Protein AF-A0A9W9ZXL6-F1 (afdb_monomer_lite)

Radius of gyration: 28.58 Å; chains: 1; bounding box: 70×72×78 Å

Secondary structure (DSSP, 8-state):
--TT-----EE-TT----HHHHHHHTS-GGGS-S----HHHHHHHHHHHHHHHHHHHHHHHS-SS--S--------SEETTTTEEE-TT--TTTSTT-S--PPPPPPPHHHHHHHHHHHHHHHHHHHHHHTS-----PPPEE--HHHHHHHHHHHHTTSPB--HHHHHHHHHHHHHHHHHHHHHTTTTGGGT-HHHHHHH-S-----S-S--SHHHHHHHHHHHHHT---S-EEEEEEEETTHHHH--HHHHHHHHHHHHHHSS-EEES--HHHHHHHHHHHS-HHHHHHTT-TTSS-EES--SSSPP-TTTGGG-SSHHHHHTTEEPPSS---HHHHHHHHHHHHHHHHHHHHH--EEEETTEEEE--SS--TT-HHHHHHHHHHHHHHHHHHHHHHHHTT--EEEEEEETTEEEEEEEPPSSS---HHHHHHHHHHHHHTT-TT--EEEE-GGGSTTS-EEETTEEEEEEEEEEE-TTS-EEEEEEEEEEE---TTS-S-PPPTTSSS-GGGT-------

Foldseek 3Di:
DPPPDFQFAAEDPPDDDDPVRRVLSSPACVSPPDPQLDLVVLLVLLVVVLQVVLVVVVVVVPPDPDDDPDPDDDDDQADPVQLEGAQLQPALVVQPPQPDDDGDDDDDPVVVVVSVVVSVVSSVVSVVVSVDDDDDDDHHYDYDLVVVCVVCCVVPVPWDFDDPVRLVVLVLLLLLLLLLVCVQNVGNNVPVRSVSCSVRVPDDDDDDDAPPDPVSVVVLLVVLVVVFAQFAKFKKKKFWDVLQQLDPLLVLLVLLLVLVLPDSRHYPPGPLQSLLALCQQQDDCVVCVVLPNNQSHWAFPDPPDDDDHSSHLCNDPDPCSSCVRTHHHNDHDDRSSSSSSVSVSSSRSSSSVQQADWDADPNTITTSPGGHDPPRRVSLNSSVSSVVSLVVQLVVVCVVVVKAWSDWHHRSRMIMTMTGDPDDDDPDVVVVQVVSQVSSCVRDVSTHMDMDGQVVDPVSFDDDRQKTKDKDWDWDQDPVRDTRTTIRIDIDGHDDPPDDPDADPPPDSDDVVVRDPDDDDD

pLDDT: mean 70.62, std 19.07, range [20.44, 97.88]

Sequence (522 aa):
MPSTFSSSPQCYGGIELTNDEEKALCLPPKFAVYDRVDLTSCEAQIEKGLAKLRWSMIRRADSGPDEGEGEKERVWPFDLETKTFDLHYLRPTDIPFNNRVCLPDALEDDKEIDMQHLKGKLIRATKEYIGRETDKSSRFAVDTLDNYCVACQPHVENDPTVTEELHEKAQAEANAHSVLWVRILNAGEGVGGQARIKSNMLVWKEEESVCLNTEEMLADFKRLNDSHISEDIIVGSADVKALNPSLDITFTVEKVCEVFHTSGVQVVGINAEELGLYLALNRTETELTDVGLLQFCPRRKTRRGRPPTITGCALDENKTKRFKPWLPPAEEPDENTTRKMFTEAMKIVLLFIMKNHYYTFDNQVKLQSRGGPHRVGTYWVLAQLFMVWWDRQFMKRVAENGLKVWVYKRYVDDIDVIMNAPRAGLRFVESECKLVQSIGNSIHPSIELEVDYPSEHGDGKLPILDLKVWVEKRRRETGSGQEHDVNVVLHEFYSKDIASTSVVNARSALPWSCKRMIHRKC

Organism: NCBI:txid174260

Structure (mmCIF, N/CA/C/O backbone):
data_AF-A0A9W9ZXL6-F1
#
_entry.id   AF-A0A9W9ZXL6-F1
#
loop_
_atom_site.group_PDB
_atom_site.id
_atom_site.type_symbol
_atom_site.label_atom_id
_atom_site.label_alt_id
_atom_site.label_comp_id
_atom_site.label_asym_id
_atom_site.label_entity_id
_atom_site.label_seq_id
_atom_site.pdbx_PDB_ins_code
_atom_site.Cartn_x
_atom_site.Cartn_y
_atom_site.Cartn_z
_atom_site.occupancy
_atom_site.B_iso_or_equiv
_atom_site.auth_seq_id
_atom_site.auth_comp_id
_atom_site.auth_asym_id
_atom_site.auth_atom_id
_atom_site.pdbx_PDB_model_num
ATOM 1 N N . MET A 1 1 ? -27.034 34.141 11.510 1.00 42.25 1 MET A N 1
ATOM 2 C CA . MET A 1 1 ? -25.745 34.425 12.173 1.00 42.25 1 MET A CA 1
ATOM 3 C C . MET A 1 1 ? -25.921 34.378 13.682 1.00 42.25 1 MET A C 1
ATOM 5 O O . MET A 1 1 ? -26.793 35.089 14.173 1.00 42.25 1 MET A O 1
ATOM 9 N N . PRO A 1 2 ? -25.136 33.567 14.409 1.00 34.72 2 PRO A N 1
ATOM 10 C CA . PRO A 1 2 ? -24.997 33.681 15.861 1.00 34.72 2 PRO A CA 1
ATOM 11 C C . PRO A 1 2 ? -24.467 35.066 16.258 1.00 34.72 2 PRO A C 1
ATOM 13 O O . PRO A 1 2 ? -23.688 35.661 15.514 1.00 34.72 2 PRO A O 1
ATOM 16 N N . SER A 1 3 ? -24.821 35.555 17.448 1.00 36.66 3 SER A N 1
ATOM 17 C CA . SER A 1 3 ? -24.330 36.834 17.997 1.00 36.66 3 SER A CA 1
ATOM 18 C C . SER A 1 3 ? -22.821 36.857 18.292 1.00 36.66 3 SER A C 1
ATOM 20 O O . SER A 1 3 ? -22.268 37.913 18.576 1.00 36.66 3 SER A O 1
ATOM 22 N N . THR A 1 4 ? -22.156 35.704 18.209 1.00 43.97 4 THR A N 1
ATOM 23 C CA . THR A 1 4 ? -20.712 35.502 18.400 1.00 43.97 4 THR A CA 1
ATOM 24 C C . THR A 1 4 ? -19.921 35.421 17.086 1.00 43.97 4 THR A C 1
ATOM 26 O O . THR A 1 4 ? -18.714 35.174 17.110 1.00 43.97 4 THR A O 1
ATOM 29 N N . PHE A 1 5 ? -20.569 35.595 15.928 1.00 45.47 5 PHE A N 1
ATOM 30 C CA . PHE A 1 5 ? -19.899 35.546 14.629 1.00 45.47 5 PHE A CA 1
ATOM 31 C C . PHE A 1 5 ? -19.185 36.870 14.311 1.00 45.47 5 PHE A C 1
ATOM 33 O O . PHE A 1 5 ? -19.828 37.913 14.214 1.00 45.47 5 PHE A O 1
ATOM 40 N N . SER A 1 6 ? -17.873 36.805 14.072 1.00 54.31 6 SER A N 1
ATOM 41 C CA . SER A 1 6 ? -17.084 37.883 13.465 1.00 54.31 6 SER A CA 1
ATOM 42 C C . SER A 1 6 ? -16.498 37.410 12.135 1.00 54.31 6 SER A C 1
ATOM 44 O O . SER A 1 6 ? -16.059 36.263 12.029 1.00 54.31 6 SER A O 1
ATOM 46 N N . SER A 1 7 ? -16.496 38.295 11.137 1.00 56.31 7 SER A N 1
ATOM 47 C CA . SER A 1 7 ? -15.862 38.087 9.831 1.00 56.31 7 SER A CA 1
ATOM 48 C C . SER A 1 7 ? -14.408 38.563 9.773 1.00 56.31 7 SER A C 1
ATOM 50 O O . SER A 1 7 ? -13.767 38.355 8.750 1.00 56.31 7 SER A O 1
ATOM 52 N N . SER A 1 8 ? -13.885 39.204 10.824 1.00 59.16 8 SER A N 1
ATOM 53 C CA . SER A 1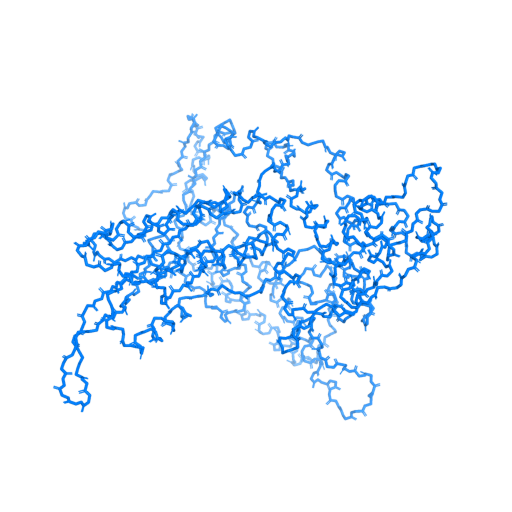 8 ? -12.506 39.706 10.835 1.00 59.16 8 SER A CA 1
ATOM 54 C C . SER A 1 8 ? -11.491 38.561 10.682 1.00 59.16 8 SER A C 1
ATOM 56 O O . SER A 1 8 ? -11.615 37.558 11.397 1.00 59.16 8 SER A O 1
ATOM 58 N N . PRO A 1 9 ? -10.484 38.685 9.795 1.00 57.59 9 PRO A N 1
ATOM 59 C CA . PRO A 1 9 ? -9.408 37.705 9.696 1.00 57.59 9 PRO A CA 1
ATOM 60 C C . PRO A 1 9 ? -8.594 37.649 10.989 1.00 57.59 9 PRO A C 1
ATOM 62 O O . PRO A 1 9 ? -8.457 38.642 11.704 1.00 57.59 9 PRO A O 1
ATOM 65 N N . GLN A 1 10 ? -8.018 36.483 11.280 1.00 54.41 10 GLN A N 1
ATOM 66 C CA . GLN A 1 10 ? -7.017 36.364 12.337 1.00 54.41 10 GLN A CA 1
ATOM 67 C C . GLN A 1 10 ? -5.632 36.591 11.723 1.00 54.41 10 GLN A C 1
ATOM 69 O O . GLN A 1 10 ? -5.147 35.754 10.960 1.00 54.41 10 GLN A O 1
ATOM 74 N N . CYS A 1 11 ? -5.033 37.741 12.038 1.00 47.84 11 CYS A N 1
ATOM 75 C CA . CYS A 1 11 ? -3.675 38.095 11.635 1.00 47.84 11 CYS A CA 1
ATOM 76 C C . CYS A 1 11 ? -2.674 37.535 12.645 1.00 47.84 11 CYS A C 1
ATOM 78 O O . CYS A 1 11 ? -2.726 37.870 13.832 1.00 47.84 11 CYS A O 1
ATOM 80 N N . TYR A 1 12 ? -1.750 36.712 12.165 1.00 48.72 12 TYR A N 1
ATOM 81 C CA . TYR A 1 12 ? -0.618 36.214 12.939 1.00 48.72 12 TYR A CA 1
ATOM 82 C C . TYR A 1 12 ? 0.676 36.919 12.486 1.00 48.72 12 TYR A C 1
ATOM 84 O O . TYR A 1 12 ? 0.670 37.721 11.550 1.00 48.72 12 TYR A O 1
ATOM 92 N N . GLY A 1 13 ? 1.776 36.739 13.223 1.00 47.62 13 GLY A N 1
ATOM 93 C CA . GLY A 1 13 ? 3.091 37.277 12.834 1.00 47.62 13 GLY A CA 1
ATOM 94 C C . GLY A 1 13 ? 3.276 38.793 12.840 1.00 47.62 13 GLY A C 1
ATOM 95 O O . GLY A 1 13 ? 4.296 39.264 12.352 1.00 47.62 13 GLY A O 1
ATOM 96 N N . GLY A 1 14 ? 2.328 39.564 13.379 1.00 53.62 14 GLY A N 1
ATOM 97 C CA . GLY A 1 14 ? 2.396 41.028 13.334 1.00 53.62 14 GLY A CA 1
ATOM 98 C C . GLY A 1 14 ? 2.103 41.615 11.950 1.00 53.62 14 GLY A C 1
ATOM 99 O O . GLY A 1 14 ? 2.525 42.733 11.672 1.00 53.62 14 GLY A O 1
ATOM 100 N N . ILE A 1 15 ? 1.392 40.880 11.085 1.00 52.28 15 ILE A N 1
ATOM 101 C CA . ILE A 1 15 ? 0.923 41.403 9.797 1.00 52.28 15 ILE A CA 1
ATOM 102 C C . ILE A 1 15 ? -0.076 42.538 10.026 1.00 52.28 15 ILE A C 1
ATOM 104 O O . ILE A 1 15 ? -1.171 42.323 10.552 1.00 52.28 15 ILE A O 1
ATOM 108 N N . GLU A 1 16 ? 0.277 43.725 9.544 1.00 67.50 16 GLU A N 1
ATOM 109 C CA . GLU A 1 16 ? -0.659 44.824 9.332 1.00 67.50 16 GLU A CA 1
ATOM 110 C C . GLU A 1 16 ? -1.288 44.671 7.942 1.00 67.50 16 GLU A C 1
ATOM 112 O O . GLU A 1 16 ? -0.612 44.805 6.923 1.00 67.50 16 GLU A O 1
ATOM 117 N N . LEU A 1 17 ? -2.586 44.358 7.895 1.00 60.91 17 LEU A N 1
ATOM 118 C CA . LEU A 1 17 ? -3.342 44.320 6.643 1.00 60.91 17 LEU A CA 1
ATOM 119 C C . LEU A 1 17 ? -3.620 45.746 6.162 1.00 60.91 17 LEU A C 1
ATOM 121 O O . LEU A 1 17 ? -3.988 46.619 6.951 1.00 60.91 17 LEU A O 1
ATOM 125 N N . THR A 1 18 ? -3.536 45.982 4.854 1.00 68.06 18 THR A N 1
ATOM 126 C CA . THR A 1 18 ? -4.077 47.217 4.282 1.00 68.06 18 THR A CA 1
ATOM 127 C C . THR A 1 18 ? -5.606 47.233 4.380 1.00 68.06 18 THR A C 1
ATOM 129 O O . THR A 1 18 ? -6.264 46.192 4.391 1.00 68.06 18 THR A O 1
ATOM 132 N N . ASN A 1 19 ? -6.199 48.432 4.370 1.00 65.69 19 ASN A N 1
ATOM 133 C CA . ASN A 1 19 ? -7.658 48.618 4.403 1.00 65.69 19 ASN A CA 1
ATOM 134 C C . ASN A 1 19 ? -8.418 47.832 3.318 1.00 65.69 19 ASN A C 1
ATOM 136 O O . ASN A 1 19 ? -9.607 47.574 3.486 1.00 65.69 19 ASN A O 1
ATOM 140 N N . ASP A 1 20 ? -7.791 47.509 2.186 1.00 61.62 20 ASP A N 1
ATOM 141 C CA . ASP A 1 20 ? -8.451 46.785 1.096 1.00 61.62 20 ASP A CA 1
ATOM 142 C C . ASP A 1 20 ? -8.253 45.265 1.208 1.00 61.62 20 ASP A C 1
ATOM 144 O O . ASP A 1 20 ? -9.176 44.514 0.891 1.00 61.62 20 ASP A O 1
ATOM 148 N N . GLU A 1 21 ? -7.131 44.803 1.770 1.00 55.47 21 GLU A N 1
ATOM 149 C CA . GLU A 1 21 ? -6.933 43.400 2.165 1.00 55.47 21 GLU A CA 1
ATOM 150 C C . GLU A 1 21 ? -7.840 43.016 3.337 1.00 55.47 21 GLU A C 1
ATOM 152 O O . GLU A 1 21 ? -8.511 41.987 3.273 1.00 55.47 21 GLU A O 1
ATOM 157 N N . GLU A 1 22 ? -7.944 43.859 4.372 1.00 62.44 22 GLU A N 1
ATOM 158 C CA . GLU A 1 22 ? -8.863 43.631 5.492 1.00 62.44 22 GLU A CA 1
ATOM 159 C C . GLU A 1 22 ? -10.310 43.536 4.992 1.00 62.44 22 GLU A C 1
ATOM 161 O O . GLU A 1 22 ? -11.014 42.588 5.338 1.00 62.44 22 GLU A O 1
ATOM 166 N N . LYS A 1 23 ? -10.749 44.445 4.106 1.00 61.47 23 LYS A N 1
ATOM 167 C CA . LYS A 1 23 ? -12.080 44.365 3.478 1.00 61.47 23 LYS A CA 1
ATOM 168 C C . LYS A 1 23 ? -12.264 43.085 2.668 1.00 61.47 23 LYS A C 1
ATOM 170 O O . LYS A 1 23 ? -13.338 42.496 2.752 1.00 61.47 23 LYS A O 1
ATOM 175 N N . ALA A 1 24 ? -11.259 42.669 1.893 1.00 54.16 24 ALA A N 1
ATOM 176 C CA . ALA A 1 24 ? -11.309 41.459 1.072 1.00 54.16 24 ALA A CA 1
ATOM 177 C C . ALA A 1 24 ? -11.394 40.180 1.924 1.00 54.16 24 ALA A C 1
ATOM 179 O O . ALA A 1 24 ? -12.155 39.270 1.598 1.00 54.16 24 ALA A O 1
ATOM 180 N N . LEU A 1 25 ? -10.664 40.130 3.038 1.00 51.94 25 LEU A N 1
ATOM 181 C CA . LEU A 1 25 ? -10.644 39.007 3.978 1.00 51.94 25 LEU A CA 1
ATOM 182 C C . LEU A 1 25 ? -11.866 38.991 4.911 1.00 51.94 25 LEU A C 1
ATOM 184 O O . LEU A 1 25 ? -12.316 37.919 5.308 1.00 51.94 25 LEU A O 1
ATOM 188 N N . CYS A 1 26 ? -12.449 40.161 5.196 1.00 59.50 26 CYS A N 1
ATOM 189 C CA . CYS A 1 26 ? -13.744 40.307 5.868 1.00 59.50 26 CYS A CA 1
ATOM 190 C C . CYS A 1 26 ? -14.948 39.978 4.970 1.00 59.50 26 CYS A C 1
ATOM 192 O O . CYS A 1 26 ? -16.087 40.002 5.453 1.00 59.50 26 CYS A O 1
ATOM 194 N N . LEU A 1 27 ? -14.749 39.703 3.674 1.00 53.03 27 LEU A N 1
ATOM 195 C CA . LEU A 1 27 ? -15.849 39.311 2.797 1.00 53.03 27 LEU A CA 1
ATOM 196 C C . LEU A 1 27 ? -16.492 38.000 3.291 1.00 53.03 27 LEU A C 1
ATOM 198 O O . LEU A 1 27 ? -15.797 37.106 3.778 1.00 53.03 27 LEU A O 1
ATOM 202 N N . PRO A 1 28 ? -17.821 37.826 3.138 1.00 46.41 28 PRO A N 1
ATOM 203 C CA . PRO A 1 28 ? -18.493 36.610 3.584 1.00 46.41 28 PRO A CA 1
ATOM 204 C C . PRO A 1 28 ? -17.867 35.339 2.971 1.00 46.41 28 PRO A C 1
ATOM 206 O O . PRO A 1 28 ? -17.484 35.379 1.801 1.00 46.41 28 PRO A O 1
ATOM 209 N N . PRO A 1 29 ? -17.856 34.178 3.662 1.00 44.25 29 PRO A N 1
ATOM 210 C CA . PRO A 1 29 ? -17.164 32.960 3.205 1.00 44.25 29 PRO A CA 1
ATOM 211 C C . PRO A 1 29 ? -17.537 32.416 1.810 1.00 44.25 29 PRO A C 1
ATOM 213 O O . PRO A 1 29 ? -16.853 31.538 1.298 1.00 44.25 29 PRO A O 1
ATOM 216 N N . LYS A 1 30 ? -18.569 32.956 1.145 1.00 42.44 30 LYS A N 1
ATOM 217 C CA . LYS A 1 30 ? -18.847 32.743 -0.290 1.00 42.44 30 LYS A CA 1
ATOM 218 C C . LYS A 1 30 ? -17.758 33.275 -1.239 1.00 42.44 30 LYS A C 1
ATOM 220 O O . LYS A 1 30 ? -17.793 32.951 -2.424 1.00 42.44 30 LYS A O 1
ATOM 225 N N . PHE A 1 31 ? -16.828 34.081 -0.726 1.00 43.56 31 PHE A N 1
ATOM 226 C CA . PHE A 1 31 ? -15.615 34.535 -1.412 1.00 43.56 31 PHE A CA 1
ATOM 227 C C . PHE A 1 31 ? -14.359 33.737 -0.998 1.00 43.56 31 PHE A C 1
ATOM 229 O O . PHE A 1 31 ? -13.289 33.957 -1.558 1.00 43.56 31 PHE A O 1
ATOM 236 N N . ALA A 1 32 ? -14.478 32.790 -0.057 1.00 42.97 32 ALA A N 1
ATOM 237 C CA . ALA A 1 32 ? -13.388 31.903 0.341 1.00 42.97 32 ALA A CA 1
ATOM 238 C C . ALA A 1 32 ? -13.261 30.694 -0.592 1.00 42.97 32 ALA A C 1
ATOM 240 O O . ALA A 1 32 ? -14.258 30.187 -1.111 1.00 42.97 32 ALA A O 1
ATOM 241 N N . VAL A 1 33 ? -12.029 30.201 -0.772 1.00 40.62 33 VAL A N 1
ATOM 242 C CA . VAL A 1 33 ? -11.699 29.126 -1.727 1.00 40.62 33 VAL A CA 1
ATOM 243 C C . VAL A 1 33 ? -12.032 27.732 -1.178 1.00 40.62 33 VAL A C 1
ATOM 245 O O . VAL A 1 33 ? -11.191 26.829 -1.130 1.00 40.62 33 VAL A O 1
ATOM 248 N N . TYR A 1 34 ? -13.297 27.538 -0.821 1.00 36.34 34 TYR A N 1
ATOM 249 C CA . TYR A 1 34 ? -13.946 26.264 -1.096 1.00 36.34 34 TYR A CA 1
ATOM 250 C C . TYR A 1 34 ? -13.967 26.059 -2.614 1.00 36.34 34 TYR A C 1
ATOM 252 O O . TYR A 1 34 ? -14.101 27.031 -3.365 1.00 36.34 34 TYR A O 1
ATOM 260 N N . ASP A 1 35 ? -13.941 24.811 -3.077 1.00 42.12 35 ASP A N 1
ATOM 261 C CA . ASP A 1 35 ? -14.429 24.535 -4.425 1.00 42.12 35 ASP A CA 1
ATOM 262 C C . ASP A 1 35 ? -15.939 24.774 -4.398 1.00 42.12 35 ASP A C 1
ATOM 264 O O . ASP A 1 35 ? -16.730 23.927 -3.971 1.00 42.12 35 ASP A O 1
ATOM 268 N N . ARG A 1 36 ? -16.335 25.993 -4.783 1.00 44.84 36 ARG A N 1
ATOM 269 C CA . ARG A 1 36 ? -17.733 26.357 -4.999 1.00 44.84 36 ARG A CA 1
ATOM 270 C C . ARG A 1 36 ? -18.341 25.292 -5.908 1.00 44.84 36 ARG A C 1
ATOM 272 O O . ARG A 1 36 ? -17.660 24.779 -6.794 1.00 44.84 36 ARG A O 1
ATOM 279 N N . VAL A 1 37 ? -19.627 24.987 -5.724 1.00 51.12 37 VAL A N 1
ATOM 280 C CA . VAL A 1 37 ? -20.380 24.222 -6.725 1.00 51.12 37 VAL A CA 1
ATOM 281 C C . VAL A 1 37 ? -20.385 25.058 -8.002 1.00 51.12 37 VAL A C 1
ATOM 283 O O . VAL A 1 37 ? -21.202 25.957 -8.178 1.00 51.12 37 VAL A O 1
ATOM 286 N N . ASP A 1 38 ? -19.377 24.825 -8.831 1.00 60.56 38 ASP A N 1
ATOM 287 C CA . ASP A 1 38 ? -19.151 25.518 -10.080 1.00 60.56 38 ASP A CA 1
ATOM 288 C C . ASP A 1 38 ? -20.122 24.946 -11.103 1.00 60.56 38 ASP A C 1
ATOM 290 O O . ASP A 1 38 ? -20.268 23.727 -11.256 1.00 60.56 38 ASP A O 1
ATOM 294 N N . LEU A 1 39 ? -20.807 25.858 -11.785 1.00 65.44 39 LEU A N 1
ATOM 295 C CA . LEU A 1 39 ? -21.764 25.499 -12.807 1.00 65.44 39 LEU A CA 1
ATOM 296 C C . LEU A 1 39 ? -21.070 24.730 -13.937 1.00 65.44 39 LEU A C 1
ATOM 298 O O . LEU A 1 39 ? -21.618 23.731 -14.384 1.00 65.44 39 LEU A O 1
ATOM 302 N N . THR A 1 40 ? -19.849 25.119 -14.311 1.00 63.78 40 THR A N 1
ATOM 303 C CA . THR A 1 40 ? -19.053 24.491 -15.378 1.00 63.78 40 THR A CA 1
ATOM 304 C C . THR A 1 40 ? -18.688 23.044 -15.036 1.00 63.78 40 THR A C 1
ATOM 306 O O . THR A 1 40 ? -18.886 22.133 -15.837 1.00 63.78 40 THR A O 1
ATOM 309 N N . SER A 1 41 ? -18.212 22.804 -13.813 1.00 56.66 41 SER A N 1
ATOM 310 C CA . SER A 1 41 ? -17.891 21.481 -13.276 1.00 56.66 41 SER A CA 1
ATOM 311 C C . SER A 1 41 ? -19.139 20.604 -13.158 1.00 56.66 41 SER A C 1
ATOM 313 O O . SER A 1 41 ? -19.123 19.446 -13.582 1.00 56.66 41 SER A O 1
ATOM 315 N N . CYS A 1 42 ? -20.257 21.152 -12.671 1.00 60.53 42 CYS A N 1
ATOM 316 C CA . CYS A 1 42 ? -21.532 20.435 -12.647 1.00 60.53 42 CYS A CA 1
ATOM 317 C C . CYS A 1 42 ? -22.033 20.103 -14.055 1.00 60.53 42 CYS A C 1
ATOM 319 O O . CYS A 1 42 ? -22.421 18.963 -14.292 1.00 60.53 42 CYS A O 1
ATOM 321 N N . GLU A 1 43 ? -21.983 21.045 -14.997 1.00 70.06 43 GLU A N 1
ATOM 322 C CA . GLU A 1 43 ? -22.337 20.829 -16.402 1.00 70.06 43 GLU A CA 1
ATOM 323 C C . GLU A 1 43 ? -21.457 19.736 -17.026 1.00 70.06 43 GLU A C 1
ATOM 325 O O . GLU A 1 43 ? -21.986 18.802 -17.625 1.00 70.06 43 GLU A O 1
ATOM 330 N N . ALA A 1 44 ? -20.144 19.744 -16.778 1.00 63.66 44 ALA A N 1
ATOM 331 C CA . ALA A 1 44 ? -19.232 18.694 -17.232 1.00 63.66 44 ALA A CA 1
ATOM 332 C C . ALA A 1 44 ? -19.534 17.307 -16.623 1.00 63.66 44 ALA A C 1
ATOM 334 O O . ALA A 1 44 ? -19.335 16.286 -17.284 1.00 63.66 44 ALA A O 1
ATOM 335 N N . GLN A 1 45 ? -20.013 17.229 -15.375 1.00 58.69 45 GLN A N 1
ATOM 336 C CA . GLN A 1 45 ? -20.443 15.959 -14.767 1.00 58.69 45 GLN A CA 1
ATOM 337 C C . GLN A 1 45 ? -21.830 15.515 -15.258 1.00 58.69 45 GLN A C 1
ATOM 339 O O . GLN A 1 45 ? -22.043 14.317 -15.455 1.00 58.69 45 GLN A O 1
ATOM 344 N N . ILE A 1 46 ? -22.743 16.455 -15.520 1.00 67.56 46 ILE A N 1
ATOM 345 C CA . ILE A 1 46 ? -24.038 16.186 -16.158 1.00 67.56 46 ILE A CA 1
ATOM 346 C C . ILE A 1 46 ? -23.802 15.621 -17.564 1.00 67.56 46 ILE A C 1
ATOM 348 O O . ILE A 1 46 ? -24.331 14.557 -17.866 1.00 67.56 46 ILE A O 1
ATOM 352 N N . GLU A 1 47 ? -22.934 16.229 -18.377 1.00 68.38 47 GLU A N 1
ATOM 353 C CA . GLU A 1 47 ? -22.561 15.714 -19.705 1.00 68.38 47 GLU A CA 1
ATOM 354 C C . GLU A 1 47 ? -21.939 14.312 -19.645 1.00 68.38 47 GLU A C 1
ATOM 356 O O . GLU A 1 47 ? -22.318 13.435 -20.420 1.00 68.38 47 GLU A O 1
ATOM 361 N N . LYS A 1 48 ? -21.055 14.031 -18.675 1.00 63.78 48 LYS A N 1
ATOM 362 C CA . LYS A 1 48 ? -20.554 12.660 -18.438 1.00 63.78 48 LYS A CA 1
ATOM 363 C C . LYS A 1 48 ? -21.685 11.684 -18.091 1.00 63.78 48 LYS A C 1
ATOM 365 O O . LYS A 1 48 ? -21.630 10.522 -18.495 1.00 63.78 48 LYS A O 1
ATOM 370 N N . GLY A 1 49 ? -22.692 12.131 -17.342 1.00 60.06 49 GLY A N 1
ATOM 371 C CA . GLY A 1 49 ? -23.896 11.359 -17.029 1.00 60.06 49 GLY A CA 1
ATOM 372 C C . GLY A 1 49 ? -24.755 11.080 -18.265 1.00 60.06 49 GLY A C 1
ATOM 373 O O . GLY A 1 49 ? -25.139 9.934 -18.490 1.00 60.06 49 GLY A O 1
ATOM 374 N N . LEU A 1 50 ? -24.991 12.092 -19.102 1.00 69.50 50 LEU A N 1
ATOM 375 C CA . LEU A 1 50 ? -25.760 11.974 -20.345 1.00 69.50 50 LEU A CA 1
ATOM 376 C C . LEU A 1 50 ? -25.036 11.111 -21.382 1.00 69.50 50 LEU A C 1
ATOM 378 O O . LEU A 1 50 ? -25.659 10.244 -21.981 1.00 69.50 50 LEU A O 1
ATOM 382 N N . ALA A 1 51 ? -23.716 11.242 -21.532 1.00 64.25 51 ALA A N 1
ATOM 383 C CA . ALA A 1 51 ? -22.926 10.353 -22.382 1.00 64.25 51 ALA A CA 1
ATOM 384 C C . ALA A 1 51 ? -23.030 8.885 -21.923 1.00 64.25 51 ALA A C 1
ATOM 386 O O . ALA A 1 51 ? -23.211 7.990 -22.746 1.00 64.25 51 ALA A O 1
ATOM 387 N N . LYS A 1 52 ? -22.989 8.618 -20.607 1.00 61.16 52 LYS A N 1
ATOM 388 C CA . LYS A 1 52 ? -23.239 7.271 -20.053 1.00 61.16 52 LYS A CA 1
ATOM 389 C C . LYS A 1 52 ? -24.674 6.790 -20.297 1.00 61.16 52 LYS A C 1
ATOM 391 O O . LYS A 1 52 ? -24.871 5.598 -20.528 1.00 61.16 52 LYS A O 1
ATOM 396 N N . LEU A 1 53 ? -25.658 7.691 -20.262 1.00 68.06 53 LEU A N 1
ATOM 397 C CA . LEU A 1 53 ? -27.059 7.385 -20.553 1.00 68.06 53 LEU A CA 1
ATOM 398 C C . LEU A 1 53 ? -27.267 7.052 -22.039 1.00 68.06 53 LEU A C 1
ATOM 400 O O . LEU A 1 53 ? -27.864 6.017 -22.321 1.00 68.06 53 LEU A O 1
ATOM 404 N N . ARG A 1 54 ? -26.678 7.824 -22.966 1.00 70.38 54 ARG A N 1
ATOM 405 C CA . ARG A 1 54 ? -26.619 7.512 -24.408 1.00 70.38 54 ARG A CA 1
ATOM 406 C C . ARG A 1 54 ? -26.034 6.125 -24.649 1.00 70.38 54 ARG A C 1
ATOM 408 O O . ARG A 1 54 ? -26.723 5.268 -25.191 1.00 70.38 54 ARG A O 1
ATOM 415 N N . TRP A 1 55 ? -24.841 5.846 -24.115 1.00 60.06 55 TRP A N 1
ATOM 416 C CA . TRP A 1 55 ? -24.239 4.505 -24.163 1.00 60.06 55 TRP A CA 1
ATOM 417 C C . TRP A 1 55 ? -25.143 3.410 -23.575 1.00 60.06 55 TRP A C 1
ATOM 419 O O . TRP A 1 55 ? -25.051 2.259 -23.984 1.00 60.06 55 TRP A O 1
ATOM 429 N N . SER A 1 56 ? -25.985 3.712 -22.583 1.00 65.62 56 SER A N 1
ATOM 430 C CA . SER A 1 56 ? -26.949 2.754 -22.022 1.00 65.62 56 SER A CA 1
ATOM 431 C C . SER A 1 56 ? -28.210 2.576 -22.872 1.00 65.62 56 SER A C 1
ATOM 433 O O . SER A 1 56 ? -28.863 1.546 -22.731 1.00 65.62 56 SER A O 1
ATOM 435 N N . MET A 1 57 ? -28.586 3.565 -23.683 1.00 67.75 57 MET A N 1
ATOM 436 C CA . MET A 1 57 ? -29.756 3.514 -24.562 1.00 67.75 57 MET A CA 1
ATOM 437 C C . MET A 1 57 ? -29.424 2.890 -25.920 1.00 67.75 57 MET A C 1
ATOM 439 O O . MET A 1 57 ? -30.225 2.093 -26.390 1.00 67.75 57 MET A O 1
ATOM 443 N N . ILE A 1 58 ? -28.240 3.160 -26.489 1.00 64.62 58 ILE A N 1
ATOM 444 C CA . ILE A 1 58 ? -27.733 2.488 -27.704 1.00 64.62 58 ILE A CA 1
ATOM 445 C C . ILE A 1 58 ? -27.710 0.967 -27.482 1.00 64.62 58 ILE A C 1
ATOM 447 O O . ILE A 1 58 ? -28.418 0.235 -28.163 1.00 64.62 58 ILE A O 1
ATOM 451 N N . ARG A 1 59 ? -27.081 0.507 -26.388 1.00 57.72 59 ARG A N 1
ATOM 452 C CA . ARG A 1 59 ? -27.079 -0.912 -25.965 1.00 57.72 59 ARG A CA 1
ATOM 453 C C . ARG A 1 59 ? -28.460 -1.540 -25.717 1.00 57.72 59 ARG A C 1
ATOM 455 O O . ARG A 1 59 ? -28.548 -2.748 -25.572 1.00 57.72 59 ARG A O 1
ATOM 462 N N . ARG A 1 60 ? -29.531 -0.744 -25.605 1.00 59.44 60 ARG A N 1
ATOM 463 C CA . ARG A 1 60 ? -30.922 -1.232 -25.495 1.00 59.44 60 ARG A CA 1
ATOM 464 C C . ARG A 1 60 ? -31.686 -1.169 -26.821 1.00 59.44 60 ARG A C 1
ATOM 466 O O . ARG A 1 60 ? -32.771 -1.738 -26.906 1.00 59.44 60 ARG A O 1
ATOM 473 N N . ALA A 1 61 ? -31.168 -0.441 -27.806 1.00 56.97 61 ALA A N 1
ATOM 474 C CA . ALA A 1 61 ? -31.726 -0.331 -29.148 1.00 56.97 61 ALA A CA 1
ATOM 475 C C . ALA A 1 61 ? -31.137 -1.402 -30.081 1.00 56.97 61 ALA A C 1
ATOM 477 O O . ALA A 1 61 ? -31.889 -2.014 -30.831 1.00 56.97 61 ALA A O 1
ATOM 478 N N . ASP A 1 62 ? -29.838 -1.695 -29.950 1.00 50.09 62 ASP A N 1
ATOM 479 C CA . ASP A 1 62 ? -29.137 -2.717 -30.745 1.00 50.09 62 ASP A CA 1
ATOM 480 C C . ASP A 1 62 ? -29.521 -4.164 -30.372 1.00 50.09 62 ASP A C 1
ATOM 482 O O . ASP A 1 62 ? -29.168 -5.108 -31.074 1.00 50.09 62 ASP A O 1
ATOM 486 N N . SER A 1 63 ? -30.292 -4.363 -29.297 1.00 41.81 63 SER A N 1
ATOM 487 C CA . SER A 1 63 ? -30.843 -5.660 -28.874 1.00 41.81 63 SER A CA 1
ATOM 488 C C . SER A 1 63 ? -32.019 -6.139 -29.753 1.00 41.81 63 SER A C 1
ATOM 490 O O . SER A 1 63 ? -33.125 -6.394 -29.270 1.00 41.81 63 SER A O 1
ATOM 492 N N . GLY A 1 64 ? -31.766 -6.261 -31.059 1.00 44.41 64 GLY A N 1
ATOM 493 C CA . GLY A 1 64 ? -32.562 -7.056 -31.998 1.00 44.41 64 GLY A CA 1
ATOM 494 C C . GLY A 1 64 ? -32.242 -8.561 -31.907 1.00 44.41 64 GLY A C 1
ATOM 495 O O . GLY A 1 64 ? -31.334 -8.957 -31.175 1.00 44.41 64 GLY A O 1
ATOM 496 N N . PRO A 1 65 ? -32.981 -9.429 -32.624 1.00 38.81 65 PRO A N 1
ATOM 497 C CA . PRO A 1 65 ? -32.774 -10.875 -32.575 1.00 38.81 65 PRO A CA 1
ATOM 498 C C . PRO A 1 65 ? -31.533 -11.316 -33.376 1.00 38.81 65 PRO A C 1
ATOM 500 O O . PRO A 1 65 ? -31.640 -11.676 -34.542 1.00 38.81 65 PRO A O 1
ATOM 503 N N . ASP A 1 66 ? -30.390 -11.297 -32.688 1.00 43.59 66 ASP A N 1
ATOM 504 C CA . ASP A 1 66 ? -29.204 -12.158 -32.851 1.00 43.59 66 ASP A CA 1
ATOM 505 C C . ASP A 1 66 ? -28.594 -12.349 -34.261 1.00 43.59 66 ASP A C 1
ATOM 507 O O . ASP A 1 66 ? -28.909 -13.313 -34.953 1.00 43.59 66 ASP A O 1
ATOM 511 N N . GLU A 1 67 ? -27.608 -11.507 -34.613 1.00 32.41 67 GLU A N 1
ATOM 512 C CA . GLU A 1 67 ? -26.441 -11.906 -35.431 1.00 32.41 67 GLU A CA 1
ATOM 513 C C . GLU A 1 67 ? -25.133 -11.230 -34.933 1.00 32.41 67 GLU A C 1
ATOM 515 O O . GLU A 1 67 ? -24.582 -10.320 -35.545 1.00 32.41 67 GLU A O 1
ATOM 520 N N . GLY A 1 68 ? -24.592 -11.714 -33.810 1.00 35.47 68 GLY A N 1
ATOM 521 C CA . GLY A 1 68 ? -23.198 -12.193 -33.812 1.00 35.47 68 GLY A CA 1
ATOM 522 C C . GLY A 1 68 ? -21.967 -11.269 -33.967 1.00 35.47 68 GLY A C 1
ATOM 523 O O . GLY A 1 68 ? -20.983 -11.742 -34.530 1.00 35.47 68 GLY A O 1
ATOM 524 N N . GLU A 1 69 ? -21.887 -10.079 -33.358 1.00 32.59 69 GLU A N 1
ATOM 525 C CA . GLU A 1 69 ? -20.592 -9.581 -32.823 1.00 32.59 69 GLU A CA 1
ATOM 526 C C . GLU A 1 69 ? -20.691 -9.435 -31.299 1.00 32.59 69 GLU A C 1
ATOM 528 O O . GLU A 1 69 ? -21.104 -8.414 -30.758 1.00 32.59 69 GLU A O 1
ATOM 533 N N . GLY A 1 70 ? -20.392 -10.534 -30.599 1.00 32.97 70 GLY A N 1
ATOM 534 C CA . GLY A 1 70 ? -20.861 -10.755 -29.233 1.00 32.97 70 GLY A CA 1
ATOM 535 C C . GLY A 1 70 ? -20.408 -9.721 -28.199 1.00 32.97 70 GLY A C 1
ATOM 536 O O . GLY A 1 70 ? -19.216 -9.618 -27.887 1.00 32.97 70 GLY A O 1
ATOM 537 N N . GLU A 1 71 ? -21.387 -9.087 -27.541 1.00 38.94 71 GLU A N 1
ATOM 538 C CA . GLU A 1 71 ? -21.234 -8.602 -26.169 1.00 38.94 71 GLU A CA 1
ATOM 539 C C . GLU A 1 71 ? -20.831 -9.788 -25.277 1.00 38.94 71 GLU A C 1
ATOM 541 O O . GLU A 1 71 ? -21.668 -10.510 -24.737 1.00 38.94 71 GLU A O 1
ATOM 546 N N . LYS A 1 72 ? -19.521 -9.998 -25.103 1.00 43.41 72 LYS A N 1
ATOM 547 C CA . LYS A 1 72 ? -19.031 -10.820 -23.998 1.00 43.41 72 LYS A CA 1
ATOM 548 C C . LYS A 1 72 ? -19.533 -10.189 -22.704 1.00 43.41 72 LYS A C 1
ATOM 550 O O . LYS A 1 72 ? -19.313 -8.998 -22.465 1.00 43.41 72 LYS A O 1
ATOM 555 N N . GLU A 1 73 ? -20.190 -11.010 -21.892 1.00 46.38 73 GLU A N 1
ATOM 556 C CA . GLU A 1 73 ? -20.667 -10.659 -20.560 1.00 46.38 73 GLU A CA 1
ATOM 557 C C . GLU A 1 73 ? -19.580 -9.901 -19.782 1.00 46.38 73 GLU A C 1
ATOM 559 O O . GLU A 1 73 ? -18.388 -10.199 -19.903 1.00 46.38 73 GLU A O 1
ATOM 564 N N . ARG A 1 74 ? -19.968 -8.855 -19.039 1.00 52.19 74 ARG A N 1
ATOM 565 C CA . ARG A 1 74 ? -19.008 -7.926 -18.426 1.00 52.19 74 ARG A CA 1
ATOM 566 C C . ARG A 1 74 ? -18.215 -8.619 -17.315 1.00 52.19 74 ARG A C 1
ATOM 568 O O . ARG A 1 74 ? -18.584 -8.524 -16.147 1.00 52.19 74 ARG A O 1
ATOM 575 N N . VAL A 1 75 ? -17.080 -9.207 -17.681 1.00 61.12 75 VAL A N 1
ATOM 576 C CA . VAL A 1 75 ? -16.082 -9.720 -16.740 1.00 61.12 75 VAL A CA 1
ATOM 577 C C . VAL A 1 75 ? -15.556 -8.551 -15.909 1.00 61.12 75 VAL A C 1
ATOM 579 O O . VAL A 1 75 ? -14.955 -7.611 -16.438 1.00 61.12 75 VAL A O 1
ATOM 582 N N . TRP A 1 76 ? -15.832 -8.575 -14.607 1.00 64.38 76 TRP A N 1
ATOM 583 C CA . TRP A 1 76 ? -15.186 -7.673 -13.662 1.00 64.38 76 TRP A CA 1
ATOM 584 C C . TRP A 1 76 ? -13.794 -8.208 -13.320 1.00 64.38 76 TRP A C 1
ATOM 586 O O . TRP A 1 76 ? -13.624 -9.423 -13.260 1.00 64.38 76 TRP A O 1
ATOM 596 N N . PRO A 1 77 ? -12.796 -7.343 -13.059 1.00 72.31 77 PRO A N 1
ATOM 597 C CA . PRO A 1 77 ? -11.435 -7.817 -12.833 1.00 72.31 77 PRO A CA 1
ATOM 598 C C . PRO A 1 77 ? -11.210 -8.520 -11.490 1.00 72.31 77 PRO A C 1
ATOM 600 O O . PRO A 1 77 ? -10.093 -8.955 -11.230 1.00 72.31 77 PRO A O 1
ATOM 603 N N . PHE A 1 78 ? -12.235 -8.597 -10.639 1.00 75.19 78 PHE A N 1
ATOM 604 C CA . PHE A 1 78 ? -12.238 -9.351 -9.394 1.00 75.19 78 PHE A CA 1
ATOM 605 C C . PHE A 1 78 ? -13.551 -10.125 -9.267 1.00 75.19 78 PHE A C 1
ATOM 607 O O . PHE A 1 78 ? -14.629 -9.571 -9.496 1.00 75.19 78 PHE A O 1
ATOM 614 N N . ASP A 1 79 ? -13.437 -11.391 -8.884 1.00 72.75 79 ASP A N 1
ATOM 615 C CA . ASP A 1 79 ? -14.543 -12.275 -8.528 1.00 72.75 79 ASP A CA 1
ATOM 616 C C . ASP A 1 79 ? -14.441 -12.611 -7.032 1.00 72.75 79 ASP A C 1
ATOM 618 O O . ASP A 1 79 ? -13.433 -13.144 -6.566 1.00 72.75 79 ASP A O 1
ATOM 622 N N . LEU A 1 80 ? -15.491 -12.280 -6.277 1.00 70.06 80 LEU A N 1
ATOM 623 C CA . LEU A 1 80 ? -15.582 -12.483 -4.830 1.00 70.06 80 LEU A CA 1
ATOM 624 C C . LEU A 1 80 ? -15.778 -13.953 -4.429 1.00 70.06 80 LEU A C 1
ATOM 626 O O . LEU A 1 80 ? -15.335 -14.343 -3.344 1.00 70.06 80 LEU A O 1
ATOM 630 N N . GLU A 1 81 ? -16.439 -14.760 -5.264 1.00 73.00 81 GLU A N 1
ATOM 631 C CA . GLU A 1 81 ? -16.742 -16.162 -4.956 1.00 73.00 81 GLU A CA 1
ATOM 632 C C . GLU A 1 81 ? -15.487 -17.023 -5.105 1.00 73.00 81 GLU A C 1
ATOM 634 O O . GLU A 1 81 ? -15.125 -17.777 -4.196 1.00 73.00 81 GLU A O 1
ATOM 639 N N . THR A 1 82 ? -14.774 -16.855 -6.221 1.00 79.69 82 THR A N 1
ATOM 640 C CA . THR A 1 82 ? -13.521 -17.572 -6.509 1.00 79.69 82 THR A CA 1
ATOM 641 C C . THR A 1 82 ? -12.280 -16.883 -5.930 1.00 79.69 82 THR A C 1
ATOM 643 O O . THR A 1 82 ? -11.225 -17.510 -5.817 1.00 79.69 82 THR A O 1
ATOM 646 N N . LYS A 1 83 ? -12.397 -15.609 -5.524 1.00 80.25 83 LYS A N 1
ATOM 647 C CA . LYS A 1 83 ? -11.307 -14.740 -5.034 1.00 80.25 83 LYS A CA 1
ATOM 648 C C . LYS A 1 83 ? -10.191 -14.538 -6.062 1.00 80.25 83 LYS A C 1
ATOM 650 O O . LYS A 1 83 ? -9.030 -14.344 -5.690 1.00 80.25 83 LYS A O 1
ATOM 655 N N . THR A 1 84 ? -10.526 -14.575 -7.351 1.00 79.88 84 THR A N 1
ATOM 656 C CA . THR A 1 84 ? -9.571 -14.365 -8.445 1.00 79.88 84 THR A CA 1
ATOM 657 C C . THR A 1 84 ? -9.577 -12.922 -8.931 1.00 79.88 84 THR A C 1
ATOM 659 O O . THR A 1 84 ? -10.634 -12.385 -9.259 1.00 79.88 84 THR A O 1
ATOM 662 N N . PHE A 1 85 ? -8.393 -12.327 -9.063 1.00 81.25 85 PHE A N 1
ATOM 663 C CA . PHE A 1 85 ? -8.166 -11.141 -9.882 1.00 81.25 85 PHE A CA 1
ATOM 664 C C . PHE A 1 85 ? -7.729 -11.550 -11.291 1.00 81.25 85 PHE A C 1
ATOM 666 O O . PHE A 1 85 ? -6.708 -12.222 -11.435 1.00 81.25 85 PHE A O 1
ATOM 673 N N . ASP A 1 86 ? -8.446 -11.099 -12.319 1.00 82.94 86 ASP A N 1
ATOM 674 C CA . ASP A 1 86 ? -8.038 -11.203 -13.724 1.00 82.94 86 ASP A CA 1
ATOM 675 C C . ASP A 1 86 ? -8.069 -9.818 -14.385 1.00 82.94 86 ASP A C 1
ATOM 677 O O . ASP A 1 86 ? -9.122 -9.223 -14.614 1.00 82.94 86 ASP A O 1
ATOM 681 N N . LEU A 1 87 ? -6.889 -9.292 -14.713 1.00 84.44 87 LEU A N 1
ATOM 682 C CA . LEU A 1 87 ? -6.749 -7.993 -15.370 1.00 84.44 87 LEU A CA 1
ATOM 683 C C . LEU A 1 87 ? -6.663 -8.110 -16.899 1.00 84.44 87 LEU A C 1
ATOM 685 O O . LEU A 1 87 ? -6.674 -7.078 -17.572 1.00 84.44 87 LEU A O 1
ATOM 689 N N . HIS A 1 88 ? -6.654 -9.319 -17.472 1.00 82.38 88 HIS A N 1
ATOM 690 C CA . HIS A 1 88 ? -6.579 -9.552 -18.918 1.00 82.38 88 HIS A CA 1
ATOM 691 C C . HIS A 1 88 ? -7.725 -8.875 -19.687 1.00 82.38 88 HIS A C 1
ATOM 693 O O . HIS A 1 88 ? -7.522 -8.360 -20.788 1.00 82.38 88 HIS A O 1
ATOM 699 N N . TYR A 1 89 ? -8.913 -8.800 -19.078 1.00 75.44 89 TYR A N 1
ATOM 700 C CA . TYR A 1 89 ? -10.099 -8.141 -19.637 1.00 75.44 89 TYR A CA 1
ATOM 701 C C . TYR A 1 89 ? -10.412 -6.766 -19.019 1.00 75.44 89 TYR A C 1
ATOM 703 O O . TYR A 1 89 ? -11.441 -6.173 -19.351 1.00 75.44 89 TYR A O 1
ATOM 711 N N . LEU A 1 90 ? -9.529 -6.213 -18.173 1.00 76.88 90 LEU A N 1
ATOM 712 C CA . LEU A 1 90 ? -9.665 -4.845 -17.657 1.00 76.88 90 LEU A CA 1
ATOM 713 C C . LEU A 1 90 ? -9.802 -3.873 -18.835 1.00 76.88 90 LEU A C 1
ATOM 715 O O . LEU A 1 90 ? -8.907 -3.793 -19.675 1.00 76.88 90 LEU A O 1
ATOM 719 N N . ARG A 1 91 ? -10.885 -3.089 -18.903 1.00 69.06 91 ARG A N 1
ATOM 720 C CA . ARG A 1 91 ? -11.036 -2.097 -19.978 1.00 69.06 91 ARG A CA 1
ATOM 721 C C . ARG A 1 91 ? -10.484 -0.745 -19.534 1.00 69.06 91 ARG A C 1
ATOM 723 O O . ARG A 1 91 ? -10.627 -0.368 -18.370 1.00 69.06 91 ARG A O 1
ATOM 730 N N . PRO A 1 92 ? -9.963 0.075 -20.464 1.00 62.75 92 PRO A N 1
ATOM 731 C CA . PRO A 1 92 ? -9.480 1.420 -20.148 1.00 62.75 92 PRO A CA 1
ATOM 732 C C . PRO A 1 92 ? -10.520 2.323 -19.471 1.00 62.75 92 PRO A C 1
ATOM 734 O O . PRO A 1 92 ? -10.139 3.270 -18.794 1.00 62.75 92 PRO A O 1
ATOM 737 N N . THR A 1 93 ? -11.813 2.048 -19.676 1.00 57.41 93 THR A N 1
ATOM 738 C CA . THR A 1 93 ? -12.972 2.748 -19.097 1.00 57.41 93 THR A CA 1
ATOM 739 C C . THR A 1 93 ? -13.363 2.293 -17.695 1.00 57.41 93 THR A C 1
ATOM 741 O O . THR A 1 93 ? -14.096 3.022 -17.033 1.00 57.41 93 THR A O 1
ATOM 744 N N . ASP A 1 94 ? -12.921 1.113 -17.249 1.00 58.53 94 ASP A N 1
ATOM 745 C CA . ASP A 1 94 ? -13.102 0.683 -15.857 1.00 58.53 94 ASP A CA 1
ATOM 746 C C . ASP A 1 94 ? -12.091 1.394 -14.930 1.00 58.53 94 ASP A C 1
ATOM 748 O O . ASP A 1 94 ? -12.317 1.497 -13.728 1.00 58.53 94 ASP A O 1
ATOM 752 N N . ILE A 1 95 ? -11.026 1.985 -15.495 1.00 57.19 95 ILE A N 1
ATOM 753 C CA . ILE A 1 95 ? -10.102 2.874 -14.782 1.00 57.19 95 ILE A CA 1
ATOM 754 C C . ILE A 1 95 ? -10.710 4.294 -14.708 1.00 57.19 95 ILE A C 1
ATOM 756 O O . ILE A 1 95 ? -11.005 4.889 -15.751 1.00 57.19 95 ILE A O 1
ATOM 760 N N . PRO A 1 96 ? -10.885 4.886 -13.509 1.00 46.62 96 PRO A N 1
ATOM 761 C CA . PRO A 1 96 ? -11.709 6.088 -13.326 1.00 46.62 96 PRO A CA 1
ATOM 762 C C . PRO A 1 96 ? -11.155 7.382 -13.940 1.00 46.62 96 PRO A C 1
ATOM 764 O O . PRO A 1 96 ? -11.918 8.331 -14.123 1.00 46.62 96 PRO A O 1
ATOM 767 N N . PHE A 1 97 ? -9.867 7.424 -14.293 1.00 49.69 97 PHE A N 1
ATOM 768 C CA . PHE A 1 97 ? -9.187 8.593 -14.870 1.00 49.69 97 PHE A CA 1
ATOM 769 C C . PHE A 1 97 ? -8.811 8.396 -16.348 1.00 49.69 97 PHE A C 1
ATOM 771 O O . PHE A 1 97 ? -7.763 8.833 -16.811 1.00 49.69 97 PHE A O 1
ATOM 778 N N . ASN A 1 98 ? -9.669 7.711 -17.110 1.00 47.50 98 ASN A N 1
ATOM 779 C CA . ASN A 1 98 ? -9.467 7.474 -18.538 1.00 47.50 98 ASN A CA 1
ATOM 780 C C . ASN A 1 98 ? -9.398 8.783 -19.346 1.00 47.50 98 ASN A C 1
ATOM 782 O O . ASN A 1 98 ? -10.428 9.381 -19.664 1.00 47.50 98 ASN A O 1
ATOM 786 N N . ASN A 1 99 ? -8.187 9.177 -19.748 1.00 38.34 99 ASN A N 1
ATOM 787 C CA . ASN A 1 99 ? -7.911 10.431 -20.463 1.00 38.34 99 ASN A CA 1
ATOM 788 C C . ASN A 1 99 ? -8.527 10.515 -21.875 1.00 38.34 99 ASN A C 1
ATOM 790 O O . ASN A 1 99 ? -8.468 11.565 -22.511 1.00 38.34 99 ASN A O 1
ATOM 794 N N . ARG A 1 100 ? -9.105 9.424 -22.401 1.00 39.41 100 ARG A N 1
ATOM 795 C CA . ARG A 1 100 ? -9.757 9.394 -23.721 1.00 39.41 100 ARG A CA 1
ATOM 796 C C . ARG A 1 100 ? -11.211 8.953 -23.603 1.00 39.41 100 ARG A C 1
ATOM 798 O O . ARG A 1 100 ? -11.500 7.758 -23.499 1.00 39.41 100 ARG A O 1
ATOM 805 N N . VAL A 1 101 ? -12.115 9.928 -23.670 1.00 42.31 101 VAL A N 1
ATOM 806 C CA . VAL A 1 101 ? -13.562 9.715 -23.794 1.00 42.31 101 VAL A CA 1
ATOM 807 C C . VAL A 1 101 ? -13.917 9.615 -25.276 1.00 42.31 101 VAL A C 1
ATOM 809 O O . VAL A 1 101 ? -13.777 10.587 -26.010 1.00 42.31 101 VAL A O 1
ATOM 812 N N . CYS A 1 102 ? -14.401 8.452 -25.706 1.00 48.19 102 CYS A N 1
ATOM 813 C CA . CYS A 1 102 ? -15.164 8.344 -26.946 1.00 48.19 102 CYS A CA 1
ATOM 814 C C . CYS A 1 102 ? -16.608 8.731 -26.610 1.00 48.19 102 CYS A C 1
ATOM 816 O O . CYS A 1 102 ? -17.236 8.095 -25.756 1.00 48.19 102 CYS A O 1
ATOM 818 N N . LEU A 1 103 ? -17.104 9.807 -27.218 1.00 47.78 103 LEU A N 1
ATOM 819 C CA . LEU A 1 103 ? -18.515 10.164 -27.119 1.00 47.78 103 LEU A CA 1
ATOM 820 C C . LEU A 1 103 ? -19.323 9.206 -28.012 1.00 47.78 103 LEU A C 1
ATOM 822 O O . LEU A 1 103 ? -18.833 8.858 -29.085 1.00 47.78 103 LEU A O 1
ATOM 826 N N . PRO A 1 104 ? -20.505 8.751 -27.567 1.00 58.69 104 PRO A N 1
ATOM 827 C CA . PRO A 1 104 ? -21.415 8.012 -28.430 1.00 58.69 104 PRO A CA 1
ATOM 828 C C . PRO A 1 104 ? -22.044 8.961 -29.453 1.00 58.69 104 PRO A C 1
ATOM 830 O O . PRO A 1 104 ? -22.176 10.160 -29.181 1.00 58.69 104 PRO A O 1
ATOM 833 N N . ASP A 1 105 ? -22.491 8.405 -30.575 1.00 66.38 105 ASP A N 1
ATOM 834 C CA . ASP A 1 105 ? -23.331 9.124 -31.529 1.00 66.38 105 ASP A CA 1
ATOM 835 C C . ASP A 1 105 ? -24.667 9.558 -30.891 1.00 66.38 105 ASP A C 1
ATOM 837 O O . ASP A 1 105 ? -25.058 9.110 -29.803 1.00 66.38 105 ASP A O 1
ATOM 841 N N . ALA A 1 106 ? -25.353 10.494 -31.550 1.00 70.62 106 ALA A N 1
ATOM 842 C CA . ALA A 1 106 ? -26.644 10.992 -31.093 1.00 70.62 106 ALA A CA 1
ATOM 843 C C . ALA A 1 106 ? -27.715 9.886 -31.129 1.00 70.62 106 ALA A C 1
ATOM 845 O O . ALA A 1 106 ? -27.713 9.027 -32.009 1.00 70.62 106 ALA A O 1
ATOM 846 N N . LEU A 1 107 ? -28.642 9.925 -30.169 1.00 73.88 107 LEU A N 1
ATOM 847 C CA . LEU A 1 107 ? -29.851 9.100 -30.213 1.00 73.88 107 LEU A CA 1
ATOM 848 C C . LEU A 1 107 ? -30.901 9.724 -31.141 1.00 73.88 107 LEU A C 1
ATOM 850 O O . LEU A 1 107 ? -30.783 10.883 -31.528 1.00 73.88 107 LEU A O 1
ATOM 854 N N . GLU A 1 108 ? -31.966 8.968 -31.413 1.00 77.56 108 GLU A N 1
ATOM 855 C CA . GLU A 1 108 ? -33.207 9.486 -32.002 1.00 77.56 108 GLU A CA 1
ATOM 856 C C . GLU A 1 108 ? -33.699 10.752 -31.276 1.00 77.56 108 GLU A C 1
ATOM 858 O O . GLU A 1 108 ? -33.669 10.818 -30.040 1.00 77.56 108 GLU A O 1
ATOM 863 N N . ASP A 1 109 ? -34.193 11.719 -32.055 1.00 73.50 109 ASP A N 1
ATOM 864 C CA . ASP A 1 109 ? -34.493 13.088 -31.620 1.00 73.50 109 ASP A CA 1
ATOM 865 C C . ASP A 1 109 ? -35.310 13.161 -30.319 1.00 73.50 109 ASP A C 1
ATOM 867 O O . ASP A 1 109 ? -34.932 13.893 -29.406 1.00 73.50 109 ASP A O 1
ATOM 871 N N . ASP A 1 110 ? -36.371 12.360 -30.173 1.00 75.00 110 ASP A N 1
ATOM 872 C CA . ASP A 1 110 ? -37.224 12.349 -28.972 1.00 75.00 110 ASP A CA 1
ATOM 873 C C . ASP A 1 110 ? -36.444 12.001 -27.688 1.00 75.00 110 ASP A C 1
ATOM 875 O O . ASP A 1 110 ? -36.620 12.630 -26.640 1.00 75.00 110 ASP A O 1
ATOM 879 N N . LYS A 1 111 ? -35.525 11.027 -27.766 1.00 73.81 111 LYS A N 1
ATOM 880 C CA . LYS A 1 111 ? -34.686 10.603 -26.629 1.00 73.81 111 LYS A CA 1
ATOM 881 C C . LYS A 1 111 ? -33.630 11.656 -26.307 1.00 73.81 111 LYS A C 1
ATOM 883 O O . LYS A 1 111 ? -33.317 11.883 -25.136 1.00 73.81 111 LYS A O 1
ATOM 888 N N . GLU A 1 112 ? -33.082 12.309 -27.330 1.00 78.75 112 GLU A N 1
ATOM 889 C CA . GLU A 1 112 ? -32.138 13.413 -27.158 1.00 78.75 112 GLU A CA 1
ATOM 890 C C . GLU A 1 112 ? -32.827 14.643 -26.540 1.00 78.75 112 GLU A C 1
ATOM 892 O O . GLU A 1 112 ? -32.295 15.220 -25.591 1.00 78.75 112 GLU A O 1
ATOM 897 N N . ILE A 1 113 ? -34.055 14.975 -26.957 1.00 76.50 113 ILE A N 1
ATOM 898 C CA . ILE A 1 113 ? -34.895 16.025 -26.355 1.00 76.50 113 ILE A CA 1
ATOM 899 C C . ILE A 1 113 ? -35.131 15.755 -24.860 1.00 76.50 113 ILE A C 1
ATOM 901 O O . ILE A 1 113 ? -34.908 16.646 -24.034 1.00 76.50 113 ILE A O 1
ATOM 905 N N . ASP A 1 114 ? -35.499 14.530 -24.477 1.00 76.44 114 ASP A N 1
ATOM 906 C CA . ASP A 1 114 ? -35.685 14.157 -23.067 1.00 76.44 114 ASP A CA 1
ATOM 907 C C . ASP A 1 114 ? -34.393 14.271 -22.239 1.00 76.44 114 ASP A C 1
ATOM 909 O O . ASP A 1 114 ? -34.412 14.732 -21.089 1.00 76.44 114 ASP A O 1
ATOM 913 N N . MET A 1 115 ? -33.245 13.921 -22.823 1.00 74.38 115 MET A N 1
ATOM 914 C CA . MET A 1 115 ? -31.939 14.112 -22.186 1.00 74.38 115 MET A CA 1
ATOM 915 C C . MET A 1 115 ? -31.569 15.592 -22.036 1.00 74.38 115 MET A C 1
ATOM 917 O O . MET A 1 115 ? -31.070 15.978 -20.976 1.00 74.38 115 MET A O 1
ATOM 921 N N . GLN A 1 116 ? -31.865 16.445 -23.021 1.00 80.12 116 GLN A N 1
ATOM 922 C CA . GLN A 1 116 ? -31.680 17.897 -22.897 1.00 80.12 116 GLN A CA 1
ATOM 923 C C . GLN A 1 116 ? -32.652 18.513 -21.872 1.00 80.12 116 GLN A C 1
ATOM 925 O O . GLN A 1 116 ? -32.268 19.406 -21.111 1.00 80.12 116 GLN A O 1
ATOM 930 N N . HIS A 1 117 ? -33.877 17.993 -21.740 1.00 80.44 117 HIS A N 1
ATOM 931 C CA . HIS A 1 117 ? -34.789 18.366 -20.654 1.00 80.44 117 HIS A CA 1
ATOM 932 C C . HIS A 1 117 ? -34.258 17.952 -19.273 1.00 80.44 117 HIS A C 1
ATOM 934 O O . HIS A 1 117 ? -34.347 18.734 -18.319 1.00 80.44 117 HIS A O 1
ATOM 940 N N . LEU A 1 118 ? -33.676 16.755 -19.139 1.00 73.69 118 LEU A N 1
ATOM 941 C CA . LEU A 1 118 ? -33.022 16.315 -17.903 1.00 73.69 118 LEU A CA 1
ATOM 942 C C . LEU A 1 118 ? -31.797 17.182 -17.578 1.00 73.69 118 LEU A C 1
ATOM 944 O O . LEU A 1 118 ? -31.664 17.636 -16.439 1.00 73.69 118 LEU A O 1
ATOM 948 N N . LYS A 1 119 ? -30.961 17.489 -18.577 1.00 79.44 119 LYS A N 1
ATOM 949 C CA . LYS A 1 119 ? -29.846 18.442 -18.472 1.00 79.44 119 LYS A CA 1
ATOM 950 C C . LYS A 1 119 ? -30.329 19.786 -17.933 1.00 79.44 119 LYS A C 1
ATOM 952 O O . LYS A 1 119 ? -29.804 20.266 -16.932 1.00 79.44 119 LYS A O 1
ATOM 957 N N . GLY A 1 120 ? -31.375 20.354 -18.535 1.00 74.19 120 GLY A N 1
ATOM 958 C CA . GLY A 1 120 ? -31.981 21.616 -18.111 1.00 74.19 120 GLY A CA 1
ATOM 959 C C . GLY A 1 120 ? -32.504 21.581 -16.672 1.00 74.19 120 GLY A C 1
ATOM 960 O O . GLY A 1 120 ? -32.262 22.521 -15.913 1.00 74.19 120 GLY A O 1
ATOM 961 N N . LYS A 1 121 ? -33.155 20.485 -16.253 1.00 76.44 121 LYS A N 1
ATOM 962 C CA . LYS A 1 121 ? -33.604 20.287 -14.860 1.00 76.44 121 LYS A CA 1
ATOM 963 C C . LYS A 1 121 ? -32.431 20.231 -13.877 1.00 76.44 121 LYS A C 1
ATOM 965 O O . LYS A 1 121 ? -32.499 20.883 -12.838 1.00 76.44 121 LYS A O 1
ATOM 970 N N . LEU A 1 122 ? -31.365 19.496 -14.201 1.00 63.56 122 LEU A N 1
ATOM 971 C CA . LEU A 1 122 ? -30.177 19.367 -13.349 1.00 63.56 122 LEU A CA 1
ATOM 972 C C . LEU A 1 122 ? -29.397 20.687 -13.261 1.00 63.56 122 LEU A C 1
ATOM 974 O O . LEU A 1 122 ? -29.099 21.137 -12.160 1.00 63.56 122 LEU A O 1
ATOM 978 N N . ILE A 1 123 ? -29.170 21.369 -14.388 1.00 72.62 123 ILE A N 1
ATOM 979 C CA . ILE A 1 123 ? -28.566 22.711 -14.438 1.00 72.62 123 ILE A CA 1
ATOM 980 C C . ILE A 1 123 ? -29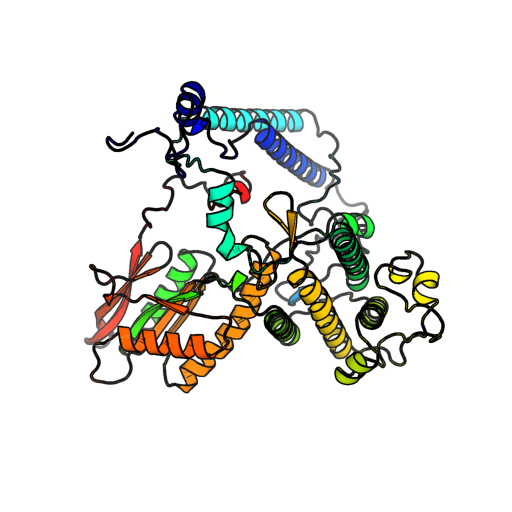.393 23.714 -13.623 1.00 72.62 123 ILE A C 1
ATOM 982 O O . ILE A 1 123 ? -28.826 24.517 -12.882 1.00 72.62 123 ILE A O 1
ATOM 986 N N . ARG A 1 124 ? -30.730 23.674 -13.716 1.00 72.25 124 ARG A N 1
ATOM 987 C CA . ARG A 1 124 ? -31.604 24.541 -12.913 1.00 72.25 124 ARG A CA 1
ATOM 988 C C . ARG A 1 124 ? -31.505 24.221 -11.422 1.00 72.25 124 ARG A C 1
ATOM 990 O O . ARG A 1 124 ? -31.373 25.151 -10.639 1.00 72.25 124 ARG A O 1
ATOM 997 N N . ALA A 1 125 ? -31.491 22.945 -11.036 1.00 66.00 125 ALA A N 1
ATOM 998 C CA . ALA A 1 125 ? -31.295 22.539 -9.644 1.00 66.00 125 ALA A CA 1
ATOM 999 C C . ALA A 1 125 ? -29.924 22.984 -9.100 1.00 66.00 125 ALA A C 1
ATOM 1001 O O . ALA A 1 125 ? -29.850 23.495 -7.986 1.00 66.00 125 ALA A O 1
ATOM 1002 N N . THR A 1 126 ? -28.855 22.885 -9.898 1.00 61.19 126 THR A N 1
ATOM 1003 C CA . THR A 1 126 ? -27.533 23.434 -9.559 1.00 61.19 126 THR A CA 1
ATOM 1004 C C . THR A 1 126 ? -27.579 24.956 -9.396 1.00 61.19 126 THR A C 1
ATOM 1006 O O . THR A 1 126 ? -27.054 25.474 -8.415 1.00 61.19 126 THR A O 1
ATOM 1009 N N . LYS A 1 127 ? -28.249 25.689 -10.296 1.00 65.94 127 LYS A N 1
ATOM 1010 C CA . LYS A 1 127 ? -28.417 27.153 -10.193 1.00 65.94 127 LYS A CA 1
ATOM 1011 C C . LYS A 1 127 ? -29.241 27.565 -8.966 1.00 65.94 127 LYS A C 1
ATOM 1013 O O . LYS A 1 127 ? -28.859 28.505 -8.278 1.00 65.94 127 LYS A O 1
ATOM 1018 N N . GLU A 1 128 ? -30.319 26.847 -8.652 1.00 61.25 128 GLU A N 1
ATOM 1019 C CA . GLU A 1 128 ? -31.110 27.051 -7.431 1.00 61.25 128 GLU A CA 1
ATOM 1020 C C . GLU A 1 128 ? -30.306 26.730 -6.163 1.00 61.25 128 GLU A C 1
ATOM 1022 O O . GLU A 1 128 ? -30.421 27.453 -5.179 1.00 61.25 128 GLU A O 1
ATOM 1027 N N . TYR A 1 129 ? -29.465 25.691 -6.184 1.00 50.59 129 TYR A N 1
ATOM 1028 C CA . TYR A 1 129 ? -28.574 25.343 -5.075 1.00 50.59 129 TYR A CA 1
ATOM 1029 C C . TYR A 1 129 ? -27.500 26.419 -4.851 1.00 50.59 129 TYR A C 1
ATOM 1031 O O . TYR A 1 129 ? -27.321 26.872 -3.727 1.00 50.59 129 TYR A O 1
ATOM 1039 N N . ILE A 1 130 ? -26.850 26.902 -5.918 1.00 55.62 130 ILE A N 1
ATOM 1040 C CA . ILE A 1 130 ? -25.900 28.032 -5.868 1.00 55.62 130 ILE A CA 1
ATOM 1041 C C . ILE A 1 130 ? -26.586 29.329 -5.393 1.00 55.62 130 ILE A C 1
ATOM 1043 O O . ILE A 1 130 ? -25.933 30.188 -4.801 1.00 55.62 130 ILE A O 1
ATOM 1047 N N . GLY A 1 131 ? -27.886 29.482 -5.668 1.00 46.88 131 GLY A N 1
ATOM 1048 C CA . GLY A 1 131 ? -28.701 30.634 -5.279 1.00 46.88 131 GLY A CA 1
ATOM 1049 C C . GLY A 1 131 ? -29.278 30.586 -3.859 1.00 46.88 131 GLY A C 1
ATOM 1050 O O . GLY A 1 131 ? -29.826 31.591 -3.411 1.00 46.88 131 GLY A O 1
ATOM 1051 N N . ARG A 1 132 ? -29.170 29.461 -3.139 1.00 40.25 132 ARG A N 1
ATOM 1052 C CA . ARG A 1 132 ? -29.558 29.358 -1.723 1.00 40.25 132 ARG A CA 1
ATOM 1053 C C . ARG A 1 132 ? -28.317 29.538 -0.858 1.00 40.25 132 ARG A C 1
ATOM 1055 O O . ARG A 1 132 ? -27.359 28.783 -0.982 1.00 40.25 132 ARG A O 1
ATOM 1062 N N . GLU A 1 133 ? -28.333 30.535 0.023 1.00 38.16 133 GLU A N 1
ATOM 1063 C CA . GLU A 1 133 ? -27.216 30.790 0.936 1.00 38.16 133 GLU A CA 1
ATOM 1064 C C . GLU A 1 133 ? -27.081 29.642 1.950 1.00 38.16 133 GLU A C 1
ATOM 1066 O O . GLU A 1 133 ? -27.820 29.568 2.927 1.00 38.16 133 GLU A O 1
ATOM 1071 N N . THR A 1 134 ? -26.133 28.733 1.707 1.00 33.38 134 THR A N 1
ATOM 1072 C CA . THR A 1 134 ? -25.662 27.763 2.702 1.00 33.38 134 THR A CA 1
ATOM 1073 C C . THR A 1 134 ? -24.461 28.352 3.431 1.00 33.38 134 THR A C 1
ATOM 1075 O O . THR A 1 134 ? -23.392 28.514 2.832 1.00 33.38 134 THR A O 1
ATOM 1078 N N . ASP A 1 135 ? -24.611 28.666 4.712 1.00 31.92 135 ASP A N 1
ATOM 1079 C CA . ASP A 1 135 ? -23.515 29.112 5.560 1.00 31.92 135 ASP A CA 1
ATOM 1080 C C . ASP A 1 135 ? -22.665 27.927 6.038 1.00 31.92 135 ASP A C 1
ATOM 1082 O O . ASP A 1 135 ? -23.169 26.921 6.532 1.00 31.92 135 ASP A O 1
ATOM 1086 N N . LYS A 1 136 ? -21.339 28.050 5.900 1.00 36.78 136 LYS A N 1
ATOM 1087 C CA . LYS A 1 136 ? -20.364 27.225 6.629 1.00 36.78 136 LYS A CA 1
ATOM 1088 C C . LYS A 1 136 ? -19.250 28.120 7.155 1.00 36.78 136 LYS A C 1
ATOM 1090 O O . LYS A 1 136 ? -18.634 28.887 6.412 1.00 36.78 136 LYS A O 1
ATOM 1095 N N . SER A 1 137 ? -19.047 28.048 8.464 1.00 45.38 137 SER A N 1
ATOM 1096 C CA . SER A 1 137 ? -18.257 28.979 9.268 1.00 45.38 137 SER A CA 1
ATOM 1097 C C . SER A 1 137 ? -16.760 28.651 9.258 1.00 45.38 137 SER A C 1
ATOM 1099 O O . SER A 1 137 ? -16.203 28.285 10.291 1.00 45.38 137 SER A O 1
ATOM 1101 N N . SER A 1 138 ? -16.100 28.798 8.107 1.00 36.28 138 SER A N 1
ATOM 1102 C CA . SER A 1 138 ? -14.629 28.778 8.047 1.00 36.28 138 SER A CA 1
ATOM 1103 C C . SER A 1 138 ? -14.094 30.204 8.136 1.00 36.28 138 SER A C 1
ATOM 1105 O O . SER A 1 138 ? -14.490 31.064 7.349 1.00 36.28 138 SER A O 1
ATOM 1107 N N . ARG A 1 139 ? -13.210 30.451 9.106 1.00 38.50 139 ARG A N 1
ATOM 1108 C CA . ARG A 1 139 ? -12.471 31.712 9.256 1.00 38.50 139 ARG A CA 1
ATOM 1109 C C . ARG A 1 139 ? -11.252 31.708 8.335 1.00 38.50 139 ARG A C 1
ATOM 1111 O O . ARG A 1 139 ? -10.674 30.650 8.100 1.00 38.50 139 ARG A O 1
ATOM 1118 N N . PHE A 1 140 ? -10.834 32.884 7.879 1.00 39.78 140 PHE A N 1
ATOM 1119 C CA . PHE A 1 140 ? -9.513 33.065 7.287 1.00 39.78 140 PHE A CA 1
ATOM 1120 C C . PHE A 1 140 ? -8.473 33.318 8.384 1.00 39.78 140 PHE A C 1
ATOM 1122 O O . PHE A 1 140 ? -8.667 34.177 9.248 1.00 39.78 140 PHE A O 1
ATOM 1129 N N . ALA A 1 141 ? -7.359 32.595 8.306 1.00 39.81 141 ALA A N 1
ATOM 1130 C CA . ALA A 1 141 ? -6.110 32.960 8.957 1.00 39.81 141 ALA A CA 1
ATOM 1131 C C . ALA A 1 141 ? -5.159 33.488 7.879 1.00 39.81 141 ALA A C 1
ATOM 1133 O O . ALA A 1 141 ? -5.097 32.920 6.786 1.00 39.81 141 ALA A O 1
ATOM 1134 N N . VAL A 1 142 ? -4.446 34.569 8.184 1.00 42.09 142 VAL A N 1
ATOM 1135 C CA . VAL A 1 142 ? -3.366 35.097 7.345 1.00 42.09 142 VAL A CA 1
ATOM 1136 C C . VAL A 1 142 ? -2.110 35.141 8.197 1.00 42.09 142 VAL A C 1
ATOM 1138 O O . VAL A 1 142 ? -2.139 35.626 9.331 1.00 42.09 142 VAL A O 1
ATOM 1141 N N . ASP A 1 143 ? -1.027 34.600 7.653 1.00 43.69 143 ASP A N 1
ATOM 1142 C CA . ASP A 1 143 ? 0.259 34.482 8.327 1.00 43.69 143 ASP A CA 1
ATOM 1143 C C . ASP A 1 143 ? 1.398 34.787 7.347 1.00 43.69 143 ASP A C 1
ATOM 1145 O O . ASP A 1 143 ? 1.192 34.776 6.128 1.00 43.69 143 ASP A O 1
ATOM 1149 N N . THR A 1 144 ? 2.585 35.110 7.861 1.00 52.22 144 THR A N 1
ATOM 1150 C CA . THR A 1 144 ? 3.732 35.427 6.995 1.00 52.22 144 THR A CA 1
ATOM 1151 C C . THR A 1 144 ? 4.277 34.146 6.374 1.00 52.22 144 THR A C 1
ATOM 1153 O O . THR A 1 144 ? 4.128 33.064 6.942 1.00 52.22 144 THR A O 1
ATOM 1156 N N . LEU A 1 145 ? 4.962 34.254 5.229 1.00 53.62 145 LEU A N 1
ATOM 1157 C CA . LEU A 1 145 ? 5.705 33.115 4.679 1.00 53.62 145 LEU A CA 1
ATOM 1158 C C . LEU A 1 145 ? 6.710 32.579 5.713 1.00 53.62 145 LEU A C 1
ATOM 1160 O O . LEU A 1 145 ? 6.778 31.374 5.920 1.00 53.62 145 LEU A O 1
ATOM 1164 N N . ASP A 1 146 ? 7.404 33.472 6.425 1.00 61.69 146 ASP A N 1
ATOM 1165 C CA . ASP A 1 146 ? 8.352 33.107 7.483 1.00 61.69 146 ASP A CA 1
ATOM 1166 C C . ASP A 1 146 ? 7.684 32.312 8.616 1.00 61.69 146 ASP A C 1
ATOM 1168 O O . ASP A 1 146 ? 8.194 31.268 9.019 1.00 61.69 146 ASP A O 1
ATOM 1172 N N . ASN A 1 147 ? 6.518 32.747 9.103 1.00 56.12 147 ASN A N 1
ATOM 1173 C CA . ASN A 1 147 ? 5.783 32.031 10.145 1.00 56.12 147 ASN A CA 1
ATOM 1174 C C . ASN A 1 147 ? 5.197 30.712 9.654 1.00 56.12 147 ASN A C 1
ATOM 1176 O O . ASN A 1 147 ? 5.258 29.725 10.382 1.00 56.12 147 ASN A O 1
ATOM 1180 N N . TYR A 1 148 ? 4.658 30.671 8.434 1.00 53.09 148 TYR A N 1
ATOM 1181 C CA . TYR A 1 148 ? 4.213 29.427 7.812 1.00 53.09 148 TYR A CA 1
ATOM 1182 C C . TYR A 1 148 ? 5.376 28.431 7.714 1.00 53.09 148 TYR A C 1
ATOM 1184 O O . TYR A 1 148 ? 5.216 27.258 8.057 1.00 53.09 148 TYR A O 1
ATOM 1192 N N . CYS A 1 149 ? 6.565 28.910 7.337 1.00 65.25 149 CYS A N 1
ATOM 1193 C CA . CYS A 1 149 ? 7.785 28.116 7.321 1.00 65.25 149 CYS A CA 1
ATOM 1194 C C . CYS A 1 149 ? 8.183 27.637 8.724 1.00 65.25 149 CYS A C 1
ATOM 1196 O O . CYS A 1 149 ? 8.415 26.443 8.894 1.00 65.25 149 CYS A O 1
ATOM 1198 N N . VAL A 1 150 ? 8.169 28.501 9.746 1.00 68.19 150 VAL A N 1
ATOM 1199 C CA . VAL A 1 150 ? 8.433 28.118 11.149 1.00 68.19 150 VAL A CA 1
ATOM 1200 C C . VAL A 1 150 ? 7.408 27.103 11.674 1.00 68.19 150 VAL A C 1
ATOM 1202 O O . VAL A 1 150 ? 7.791 26.127 12.316 1.00 68.19 150 VAL A O 1
ATOM 1205 N N . ALA A 1 151 ? 6.119 27.287 11.386 1.00 59.88 151 ALA A N 1
ATOM 1206 C CA . ALA A 1 151 ? 5.043 26.399 11.822 1.00 59.88 151 ALA A CA 1
ATOM 1207 C C . ALA A 1 151 ? 5.097 25.029 11.126 1.00 59.88 151 ALA A C 1
ATOM 1209 O O . ALA A 1 151 ? 4.801 24.008 11.746 1.00 59.88 151 ALA A O 1
ATOM 1210 N N . CYS A 1 152 ? 5.503 24.993 9.855 1.00 64.62 152 CYS A N 1
ATOM 1211 C CA . CYS A 1 152 ? 5.693 23.751 9.110 1.00 64.62 152 CYS A CA 1
ATOM 1212 C C . CYS A 1 152 ? 7.052 23.088 9.372 1.00 64.62 152 CYS A C 1
ATOM 1214 O O . CYS A 1 152 ? 7.197 21.903 9.069 1.00 64.62 152 CYS A O 1
ATOM 1216 N N . GLN A 1 153 ? 8.028 23.801 9.948 1.00 75.00 153 GLN A N 1
ATOM 1217 C CA . GLN A 1 153 ? 9.394 23.314 10.168 1.00 75.00 153 GLN A CA 1
ATOM 1218 C C . GLN A 1 153 ? 9.452 21.921 10.829 1.00 75.00 153 GLN A C 1
ATOM 1220 O O . GLN A 1 153 ? 10.118 21.056 10.256 1.00 75.00 153 GLN A O 1
ATOM 1225 N N . PRO A 1 154 ? 8.700 21.611 11.912 1.00 73.56 154 PRO A N 1
ATOM 1226 C CA . PRO A 1 154 ? 8.724 20.281 12.540 1.00 73.56 154 PRO A CA 1
ATOM 1227 C C . PRO A 1 154 ? 8.249 19.136 11.628 1.00 73.56 154 PRO A C 1
ATOM 1229 O O . PRO A 1 154 ? 8.486 17.965 11.918 1.00 73.56 154 PRO A O 1
ATOM 1232 N N . HIS A 1 155 ? 7.554 19.454 10.532 1.00 71.44 155 HIS A N 1
ATOM 1233 C CA . HIS A 1 155 ? 7.063 18.488 9.550 1.00 71.44 155 HIS A CA 1
ATOM 1234 C C . HIS A 1 155 ? 7.983 18.331 8.332 1.00 71.44 155 HIS A C 1
ATOM 1236 O O . HIS A 1 155 ? 7.862 17.332 7.631 1.00 71.44 155 HIS A O 1
ATOM 1242 N N . VAL A 1 156 ? 8.884 19.289 8.073 1.00 78.56 156 VAL A N 1
ATOM 1243 C CA . VAL A 1 156 ? 9.725 19.321 6.857 1.00 78.56 156 VAL A CA 1
ATOM 1244 C C . VAL A 1 156 ? 11.230 19.317 7.134 1.00 78.56 156 VAL A C 1
ATOM 1246 O O . VAL A 1 156 ? 12.012 19.135 6.201 1.00 78.56 156 VAL A O 1
ATOM 1249 N N . GLU A 1 157 ? 11.670 19.530 8.377 1.00 79.56 157 GLU A N 1
ATOM 1250 C CA . GLU A 1 157 ? 13.094 19.658 8.737 1.00 79.56 157 GLU A CA 1
ATOM 1251 C C . GLU A 1 157 ? 13.912 18.384 8.475 1.00 79.56 157 GLU A C 1
ATOM 1253 O O . GLU A 1 157 ? 15.075 18.465 8.088 1.00 79.56 157 GLU A O 1
ATOM 1258 N N . ASN A 1 158 ? 13.286 17.214 8.634 1.00 84.94 158 ASN A N 1
ATOM 1259 C CA . ASN A 1 158 ? 13.920 15.903 8.469 1.00 84.94 158 ASN A CA 1
ATOM 1260 C C . ASN A 1 158 ? 13.885 15.397 7.012 1.00 84.94 158 ASN A C 1
ATOM 1262 O O . ASN A 1 158 ? 14.527 14.397 6.686 1.00 84.94 158 ASN A O 1
ATOM 1266 N N . ASP A 1 159 ? 13.158 16.089 6.131 1.00 87.62 159 ASP A N 1
ATOM 1267 C CA . ASP A 1 159 ? 12.945 15.681 4.745 1.00 87.62 159 ASP A CA 1
ATOM 1268 C C . ASP A 1 159 ? 13.935 16.384 3.800 1.00 87.62 159 ASP A C 1
ATOM 1270 O O . ASP A 1 159 ? 13.911 17.619 3.679 1.00 87.62 159 ASP A O 1
ATOM 1274 N N . PRO A 1 160 ? 14.816 15.639 3.105 1.00 89.94 160 PRO A N 1
ATOM 1275 C CA . PRO A 1 160 ? 15.837 16.237 2.256 1.00 89.94 160 PRO A CA 1
ATOM 1276 C C . PRO A 1 160 ? 15.226 16.929 1.035 1.00 89.94 160 PRO A C 1
ATOM 1278 O O . PRO A 1 160 ? 14.331 16.396 0.374 1.00 89.94 160 PRO A O 1
ATOM 1281 N N . THR A 1 161 ? 15.768 18.102 0.701 1.00 89.88 161 THR A N 1
ATOM 1282 C CA . THR A 1 161 ? 15.524 18.761 -0.587 1.00 89.88 161 THR A CA 1
ATOM 1283 C C . THR A 1 161 ? 16.156 17.939 -1.716 1.00 89.88 161 THR A C 1
ATOM 1285 O O . THR A 1 161 ? 17.274 17.434 -1.596 1.00 89.88 161 THR A O 1
ATOM 1288 N N . VAL A 1 162 ? 15.427 17.801 -2.817 1.00 88.56 162 VAL A N 1
ATOM 1289 C CA . VAL A 1 162 ? 15.716 16.913 -3.945 1.00 88.56 162 VAL A CA 1
ATOM 1290 C C . VAL A 1 162 ? 16.042 17.751 -5.176 1.00 88.56 162 VAL A C 1
ATOM 1292 O O . VAL A 1 162 ? 15.385 18.755 -5.444 1.00 88.56 162 VAL A O 1
ATOM 1295 N N . THR A 1 163 ? 17.044 17.336 -5.951 1.00 88.31 163 THR A N 1
ATOM 1296 C CA . THR A 1 163 ? 17.340 17.961 -7.246 1.00 88.31 163 THR A CA 1
ATOM 1297 C C . THR A 1 163 ? 16.335 17.529 -8.313 1.00 88.31 163 THR A C 1
ATOM 1299 O O . THR A 1 163 ? 15.823 16.410 -8.288 1.00 88.31 163 THR A O 1
ATOM 1302 N N . GLU A 1 164 ? 16.102 18.392 -9.301 1.00 81.56 164 GLU A N 1
ATOM 1303 C CA . GLU A 1 164 ? 15.241 18.090 -10.452 1.00 81.56 164 GLU A CA 1
ATOM 1304 C C . GLU A 1 164 ? 15.657 16.781 -11.152 1.00 81.56 164 GLU A C 1
ATOM 1306 O O . GLU A 1 164 ? 14.815 15.918 -11.376 1.00 81.56 164 GLU A O 1
ATOM 1311 N N . GLU A 1 165 ? 16.963 16.548 -11.341 1.00 85.00 165 GLU A N 1
ATOM 1312 C CA . GLU A 1 165 ? 17.517 15.299 -11.897 1.00 85.00 165 GLU A CA 1
ATOM 1313 C C . GLU A 1 165 ? 17.089 14.039 -11.114 1.00 85.00 165 GLU A C 1
ATOM 1315 O O . GLU A 1 165 ? 16.759 13.009 -11.707 1.00 85.00 165 GLU A O 1
ATOM 1320 N N . LEU A 1 166 ? 17.083 14.092 -9.776 1.00 85.44 166 LEU A N 1
ATOM 1321 C CA . LEU A 1 166 ? 16.668 12.957 -8.945 1.00 85.44 166 LEU A CA 1
ATOM 1322 C C . LEU A 1 166 ? 15.156 12.716 -9.039 1.00 85.44 166 LEU A C 1
ATOM 1324 O O . LEU A 1 166 ? 14.733 11.560 -9.108 1.00 85.44 166 LEU A O 1
ATOM 1328 N N . HIS A 1 167 ? 14.362 13.787 -9.090 1.00 79.56 167 HIS A N 1
ATOM 1329 C CA . HIS A 1 167 ? 12.916 13.715 -9.285 1.00 79.56 167 HIS A CA 1
ATOM 1330 C C . HIS A 1 167 ? 12.556 13.144 -10.671 1.00 79.56 167 HIS A C 1
ATOM 1332 O O . HIS A 1 167 ? 11.788 12.185 -10.763 1.00 79.56 167 HIS A O 1
ATOM 1338 N N . GLU A 1 168 ? 13.169 13.647 -11.748 1.00 77.50 168 GLU A N 1
ATOM 1339 C CA . GLU A 1 168 ? 12.991 13.129 -13.113 1.00 77.50 168 GLU A CA 1
ATOM 1340 C C . GLU A 1 168 ? 13.385 11.653 -13.228 1.00 77.50 168 GLU A C 1
ATOM 1342 O O . GLU A 1 168 ? 12.674 10.854 -13.847 1.00 77.50 168 GLU A O 1
ATOM 1347 N N . LYS A 1 169 ? 14.500 11.260 -12.600 1.00 86.50 169 LYS A N 1
ATOM 1348 C CA . LYS A 1 169 ? 14.952 9.867 -12.569 1.00 86.50 169 LYS A CA 1
ATOM 1349 C C . LYS A 1 169 ? 13.934 8.962 -11.872 1.00 86.50 169 LYS A C 1
ATOM 1351 O O . LYS A 1 169 ? 13.607 7.906 -12.415 1.00 86.50 169 LYS A O 1
ATOM 1356 N N . ALA A 1 170 ? 13.413 9.369 -10.715 1.00 81.62 170 ALA A N 1
ATOM 1357 C CA . ALA A 1 170 ? 12.381 8.612 -10.011 1.00 81.62 170 ALA A CA 1
ATOM 1358 C C . ALA A 1 170 ? 11.073 8.548 -10.817 1.00 81.62 170 ALA A C 1
ATOM 1360 O O . ALA A 1 170 ? 10.468 7.483 -10.923 1.00 81.62 170 ALA A O 1
ATOM 1361 N N . GLN A 1 171 ? 10.673 9.633 -11.486 1.00 78.00 171 GLN A N 1
ATOM 1362 C CA . GLN A 1 171 ? 9.531 9.634 -12.403 1.00 78.00 171 GLN A CA 1
ATOM 1363 C C . GLN A 1 171 ? 9.738 8.663 -13.582 1.00 78.00 171 GLN A C 1
ATOM 1365 O O . GLN A 1 171 ? 8.816 7.933 -13.958 1.00 78.00 171 GLN A O 1
ATOM 1370 N N . ALA A 1 172 ? 10.936 8.605 -14.169 1.00 80.00 172 ALA A N 1
ATOM 1371 C CA . ALA A 1 172 ? 11.261 7.649 -15.228 1.00 80.00 172 ALA A CA 1
ATOM 1372 C C . ALA A 1 172 ? 11.198 6.190 -14.733 1.00 80.00 172 ALA A C 1
ATOM 1374 O O . ALA A 1 172 ? 10.708 5.315 -15.449 1.00 80.00 172 ALA A O 1
ATOM 1375 N N . GLU A 1 173 ? 11.641 5.932 -13.502 1.00 90.19 173 GLU A N 1
ATOM 1376 C CA . GLU A 1 173 ? 11.597 4.616 -12.858 1.00 90.19 173 GLU A CA 1
ATOM 1377 C C . GLU A 1 173 ? 10.157 4.196 -12.502 1.00 90.19 173 GLU A C 1
ATOM 1379 O O . GLU A 1 173 ? 9.739 3.090 -12.845 1.00 90.19 173 GLU A O 1
ATOM 1384 N N . ALA A 1 174 ? 9.335 5.105 -11.967 1.00 81.81 174 ALA A N 1
ATOM 1385 C CA . ALA A 1 174 ? 7.906 4.892 -11.704 1.00 81.81 174 ALA A CA 1
ATOM 1386 C C . ALA A 1 174 ? 7.119 4.527 -12.979 1.00 81.81 174 ALA A C 1
ATOM 1388 O O . ALA A 1 174 ? 6.310 3.590 -13.000 1.00 81.81 174 ALA A O 1
ATOM 1389 N N . ASN A 1 175 ? 7.398 5.235 -14.078 1.00 78.69 175 ASN A N 1
ATOM 1390 C CA . ASN A 1 175 ? 6.843 4.925 -15.394 1.00 78.69 175 ASN A CA 1
ATOM 1391 C C . ASN A 1 175 ? 7.323 3.554 -15.901 1.00 78.69 175 ASN A C 1
ATOM 1393 O O . ASN A 1 175 ? 6.537 2.801 -16.479 1.00 78.69 175 ASN A O 1
ATOM 1397 N N . ALA A 1 176 ? 8.586 3.197 -15.655 1.00 86.50 176 ALA A N 1
ATOM 1398 C CA . ALA A 1 176 ? 9.139 1.902 -16.033 1.00 86.50 176 ALA A CA 1
ATOM 1399 C C . ALA A 1 176 ? 8.489 0.736 -15.269 1.00 86.50 176 ALA A C 1
ATOM 1401 O O . ALA A 1 176 ? 8.090 -0.246 -15.900 1.00 86.50 176 ALA A O 1
ATOM 1402 N N . HIS A 1 177 ? 8.295 0.865 -13.949 1.00 90.88 177 HIS A N 1
ATOM 1403 C CA . HIS A 1 177 ? 7.499 -0.084 -13.164 1.00 90.88 177 HIS A CA 1
ATOM 1404 C C . HIS A 1 177 ? 6.101 -0.238 -13.772 1.00 90.88 177 HIS A C 1
ATOM 1406 O O . HIS A 1 177 ? 5.709 -1.352 -14.106 1.00 90.88 177 HIS A O 1
ATOM 1412 N N . SER A 1 178 ? 5.388 0.867 -14.009 1.00 82.94 178 SER A N 1
ATOM 1413 C CA . SER A 1 178 ? 4.026 0.849 -14.567 1.00 82.94 178 SER A CA 1
ATOM 1414 C C . SER A 1 178 ? 3.938 0.092 -15.903 1.00 82.94 178 SER A C 1
ATOM 1416 O O . SER A 1 178 ? 3.043 -0.729 -16.099 1.00 82.94 178 SER A O 1
ATOM 1418 N N . VAL A 1 179 ? 4.901 0.297 -16.811 1.00 85.44 179 VAL A N 1
ATOM 1419 C CA . VAL A 1 179 ? 4.963 -0.413 -18.103 1.00 85.44 179 VAL A CA 1
ATOM 1420 C C . VAL A 1 179 ? 5.185 -1.916 -17.938 1.00 85.44 179 VAL A C 1
ATOM 1422 O O . VAL A 1 179 ? 4.577 -2.697 -18.671 1.00 85.44 179 VAL A O 1
ATOM 1425 N N . LEU A 1 180 ? 6.047 -2.335 -17.009 1.00 91.56 180 LEU A N 1
ATOM 1426 C CA . LEU A 1 180 ? 6.303 -3.757 -16.775 1.00 91.56 180 LEU A CA 1
ATOM 1427 C C . LEU A 1 180 ? 5.143 -4.428 -16.034 1.00 91.56 180 LEU A C 1
ATOM 1429 O O . LEU A 1 180 ? 4.767 -5.533 -16.404 1.00 91.56 180 LEU A O 1
ATOM 1433 N N . TRP A 1 181 ? 4.502 -3.751 -15.081 1.00 92.19 181 TRP A N 1
ATOM 1434 C CA . TRP A 1 181 ? 3.327 -4.274 -14.376 1.00 92.19 181 TRP A CA 1
ATOM 1435 C C . TRP A 1 181 ? 2.130 -4.516 -15.306 1.00 92.19 181 TRP A C 1
ATOM 1437 O O . TRP A 1 181 ? 1.492 -5.561 -15.197 1.00 92.19 181 TRP A O 1
ATOM 1447 N N . VAL A 1 182 ? 1.890 -3.646 -16.298 1.00 87.00 182 VAL A N 1
ATOM 1448 C CA . VAL A 1 182 ? 0.897 -3.906 -17.366 1.00 87.00 182 VAL A CA 1
ATOM 1449 C C . VAL A 1 182 ? 1.192 -5.208 -18.121 1.00 87.00 182 VAL A C 1
ATOM 1451 O O . VAL A 1 182 ? 0.258 -5.915 -18.486 1.00 87.00 182 VAL A O 1
ATOM 1454 N N . ARG A 1 183 ? 2.468 -5.549 -18.343 1.00 92.06 183 ARG A N 1
ATOM 1455 C CA . ARG A 1 183 ? 2.877 -6.776 -19.051 1.00 92.06 183 ARG A CA 1
ATOM 1456 C C . ARG A 1 183 ? 2.842 -8.015 -18.157 1.00 92.06 183 ARG A C 1
ATOM 1458 O O . ARG A 1 183 ? 2.378 -9.053 -18.600 1.00 92.06 183 ARG A O 1
ATOM 1465 N N . ILE A 1 184 ? 3.274 -7.901 -16.900 1.00 94.69 184 ILE A N 1
ATOM 1466 C CA . ILE A 1 184 ? 3.191 -8.976 -15.893 1.00 94.69 184 ILE A CA 1
ATOM 1467 C C . ILE A 1 184 ? 1.740 -9.427 -15.702 1.00 94.69 184 ILE A C 1
ATOM 1469 O O . ILE A 1 184 ? 1.487 -10.615 -15.548 1.00 94.69 184 ILE A O 1
ATOM 1473 N N . LEU A 1 185 ? 0.796 -8.486 -15.728 1.00 91.50 185 LEU A N 1
ATOM 1474 C CA . LEU A 1 185 ? -0.633 -8.725 -15.509 1.00 91.50 185 LEU A CA 1
ATOM 1475 C C . LEU A 1 185 ? -1.435 -8.910 -16.813 1.00 91.50 185 LEU A C 1
ATOM 1477 O O . LEU A 1 185 ? -2.661 -8.976 -16.752 1.00 91.50 185 LEU A O 1
ATOM 1481 N N . ASN A 1 186 ? -0.771 -8.899 -17.980 1.00 90.06 186 ASN A N 1
ATOM 1482 C CA . ASN A 1 186 ? -1.382 -8.872 -19.321 1.00 90.06 186 ASN A CA 1
ATOM 1483 C C . ASN A 1 186 ? -2.573 -7.883 -19.433 1.00 90.06 186 ASN A C 1
ATOM 1485 O O . ASN A 1 186 ? -3.589 -8.149 -20.078 1.00 90.06 186 ASN A O 1
ATOM 1489 N N . ALA A 1 187 ? -2.470 -6.728 -18.764 1.00 84.94 187 ALA A N 1
ATOM 1490 C CA . ALA A 1 187 ? -3.623 -5.914 -18.393 1.00 84.94 187 ALA A CA 1
ATOM 1491 C C . ALA A 1 187 ? -4.344 -5.316 -19.617 1.00 84.94 187 ALA A C 1
ATOM 1493 O O . ALA A 1 187 ? -3.805 -4.468 -20.338 1.00 84.94 187 ALA A O 1
ATOM 1494 N N . GLY A 1 188 ? -5.587 -5.753 -19.824 1.00 79.94 188 GLY A N 1
ATOM 1495 C CA . GLY A 1 188 ? -6.451 -5.412 -20.953 1.00 79.94 188 GLY A CA 1
ATOM 1496 C C . GLY A 1 188 ? -5.993 -5.932 -22.313 1.00 79.94 188 GLY A C 1
ATOM 1497 O O . GLY A 1 188 ? -6.378 -5.355 -23.332 1.00 79.94 188 GLY A O 1
ATOM 1498 N N . GLU A 1 189 ? -5.169 -6.978 -22.368 1.00 84.25 189 GLU A N 1
ATOM 1499 C CA . GLU A 1 189 ? -4.812 -7.662 -23.616 1.00 84.25 189 GLU A CA 1
ATOM 1500 C C . GLU A 1 189 ? -6.043 -8.218 -24.339 1.00 84.25 189 GLU A C 1
ATOM 1502 O O . GLU A 1 189 ? -6.258 -7.903 -25.511 1.00 84.25 189 GLU A O 1
ATOM 1507 N N . GLY A 1 190 ? -6.931 -8.905 -23.613 1.00 75.62 190 GLY A N 1
ATOM 1508 C CA . GLY A 1 190 ? -8.162 -9.501 -24.140 1.00 75.62 190 GLY A CA 1
ATOM 1509 C C . GLY A 1 190 ? -9.201 -8.510 -24.676 1.00 75.62 190 GLY A C 1
ATOM 1510 O O . GLY A 1 190 ? -10.230 -8.934 -25.199 1.00 75.62 190 GLY A O 1
ATOM 1511 N N . VAL A 1 191 ? -8.945 -7.202 -24.549 1.00 73.50 191 VAL A N 1
ATOM 1512 C CA . VAL A 1 191 ? -9.786 -6.102 -25.057 1.00 73.50 191 VAL A CA 1
ATOM 1513 C C . VAL A 1 191 ? -8.998 -5.077 -25.892 1.00 73.50 191 VAL A C 1
ATOM 1515 O O . VAL A 1 191 ? -9.502 -3.985 -26.157 1.00 73.50 191 VAL A O 1
ATOM 1518 N N . GLY A 1 192 ? -7.742 -5.368 -26.264 1.00 72.31 192 GLY A N 1
ATOM 1519 C CA . GLY A 1 192 ? -6.869 -4.431 -26.997 1.00 72.31 192 GLY A CA 1
ATOM 1520 C C . GLY A 1 192 ? -6.566 -3.123 -26.241 1.00 72.31 192 GLY A C 1
ATOM 1521 O O . GLY A 1 192 ? -6.178 -2.114 -26.832 1.00 72.31 192 GLY A O 1
ATOM 1522 N N . GLY A 1 193 ? -6.776 -3.110 -24.923 1.00 70.38 193 GLY A N 1
ATOM 1523 C CA . GLY A 1 193 ? -6.736 -1.929 -24.062 1.00 70.38 193 GLY A CA 1
ATOM 1524 C C . GLY A 1 193 ? -5.350 -1.558 -23.532 1.00 70.38 193 GLY A C 1
ATOM 1525 O O . GLY A 1 193 ? -5.191 -0.440 -23.038 1.00 70.38 193 GLY A O 1
ATOM 1526 N N . GLN A 1 194 ? -4.358 -2.449 -23.652 1.00 73.69 194 GLN A N 1
ATOM 1527 C CA . GLN A 1 194 ? -3.015 -2.356 -23.048 1.00 73.69 194 GLN A CA 1
ATOM 1528 C C . GLN A 1 194 ? -2.390 -0.950 -23.124 1.00 73.69 194 GLN A C 1
ATOM 1530 O O . GLN A 1 194 ? -1.997 -0.382 -22.106 1.00 73.69 194 GLN A O 1
ATOM 1535 N N . ALA A 1 195 ? -2.339 -0.341 -24.315 1.00 68.25 195 ALA A N 1
ATOM 1536 C CA . ALA A 1 195 ? -1.726 0.977 -24.516 1.00 68.25 195 ALA A CA 1
ATOM 1537 C C . ALA A 1 195 ? -2.467 2.113 -23.782 1.00 68.25 195 ALA A C 1
ATOM 1539 O O . ALA A 1 195 ? -1.844 3.064 -23.308 1.00 68.25 195 ALA A O 1
ATOM 1540 N N . ARG A 1 196 ? -3.796 2.011 -23.654 1.00 63.75 196 ARG A N 1
ATOM 1541 C CA . ARG A 1 196 ? -4.617 2.973 -22.902 1.00 63.75 196 ARG A CA 1
ATOM 1542 C C . ARG A 1 196 ? -4.545 2.716 -21.399 1.00 63.75 196 ARG A C 1
ATOM 1544 O O . ARG A 1 196 ? -4.532 3.669 -20.639 1.00 63.75 196 ARG A O 1
ATOM 1551 N N . ILE A 1 197 ? -4.443 1.461 -20.970 1.00 67.19 197 ILE A N 1
ATOM 1552 C CA . ILE A 1 197 ? -4.277 1.085 -19.557 1.00 67.19 197 ILE A CA 1
ATOM 1553 C C . ILE A 1 197 ? -2.914 1.545 -19.040 1.00 67.19 197 ILE A C 1
ATOM 1555 O O . ILE A 1 197 ? -2.860 2.225 -18.021 1.00 67.19 197 ILE A O 1
ATOM 1559 N N . LYS A 1 198 ? -1.842 1.337 -19.816 1.00 64.38 198 LYS A N 1
ATOM 1560 C CA . LYS A 1 198 ? -0.522 1.963 -19.614 1.00 64.38 198 LYS A CA 1
ATOM 1561 C C . LYS A 1 198 ? -0.608 3.490 -19.462 1.00 64.38 198 LYS A C 1
ATOM 1563 O O . LYS A 1 198 ? 0.120 4.053 -18.657 1.00 64.38 198 LYS A O 1
ATOM 1568 N N . SER A 1 199 ? -1.508 4.154 -20.193 1.00 55.38 199 SER A N 1
ATOM 1569 C CA . SER A 1 199 ? -1.756 5.602 -20.075 1.00 55.38 199 SER A CA 1
ATOM 1570 C C . SER A 1 199 ? -2.678 6.005 -18.910 1.00 55.38 199 SER A C 1
ATOM 1572 O O . SER A 1 199 ? -2.772 7.198 -18.624 1.00 55.38 199 SER A O 1
ATOM 1574 N N . ASN A 1 200 ? -3.379 5.056 -18.282 1.00 53.38 200 ASN A N 1
ATOM 1575 C CA . ASN A 1 200 ? -4.418 5.303 -17.278 1.00 53.38 200 ASN A CA 1
ATOM 1576 C C . ASN A 1 2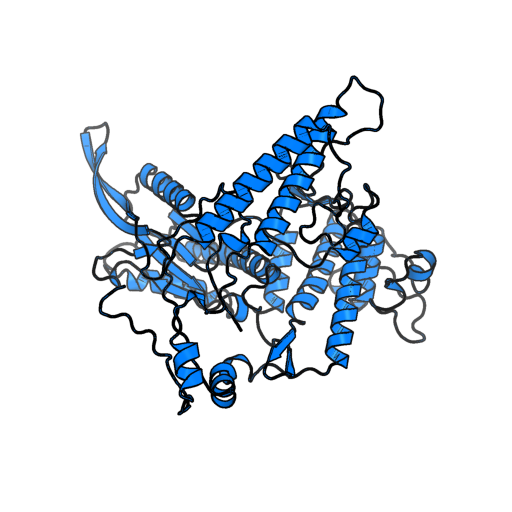00 ? -4.048 4.771 -15.875 1.00 53.38 200 ASN A C 1
ATOM 1578 O O . ASN A 1 200 ? -4.721 5.135 -14.919 1.00 53.38 200 ASN A O 1
ATOM 1582 N N . MET A 1 201 ? -3.009 3.935 -15.719 1.00 51.12 201 MET A N 1
ATOM 1583 C CA . MET A 1 201 ? -2.620 3.274 -14.452 1.00 51.12 201 MET A CA 1
ATOM 1584 C C . MET A 1 201 ? -2.073 4.205 -13.340 1.00 51.12 201 MET A C 1
ATOM 1586 O O . MET A 1 201 ? -1.454 3.749 -12.382 1.00 51.12 201 MET A O 1
ATOM 1590 N N . LEU A 1 202 ? -2.352 5.508 -13.405 1.00 45.00 202 LEU A N 1
ATOM 1591 C CA . LEU A 1 202 ? -2.092 6.446 -12.315 1.00 45.00 202 LEU A CA 1
ATOM 1592 C C . LEU A 1 202 ? -3.244 6.413 -11.287 1.00 45.00 202 LEU A C 1
ATOM 1594 O O . LEU A 1 202 ? -4.189 7.190 -11.376 1.00 45.00 202 LEU A O 1
ATOM 1598 N N . VAL A 1 203 ? -3.087 5.530 -10.289 1.00 37.75 203 VAL A N 1
ATOM 1599 C CA . VAL A 1 203 ? -3.762 5.489 -8.965 1.00 37.75 203 VAL A CA 1
ATOM 1600 C C . VAL A 1 203 ? -5.281 5.213 -8.932 1.00 37.75 203 VAL A C 1
ATOM 1602 O O . VAL A 1 203 ? -6.088 6.030 -9.372 1.00 37.75 203 VAL A O 1
ATOM 1605 N N . TRP A 1 204 ? -5.695 4.130 -8.245 1.00 34.94 204 TRP A N 1
ATOM 1606 C CA . TRP A 1 204 ? -7.047 3.994 -7.660 1.00 34.94 204 TRP A CA 1
ATOM 1607 C C . TRP A 1 204 ? -7.118 3.013 -6.447 1.00 34.94 204 TRP A C 1
ATOM 1609 O O . TRP A 1 204 ? -6.096 2.775 -5.813 1.00 34.94 204 TRP A O 1
ATOM 1619 N N . LYS A 1 205 ? -8.327 2.560 -6.070 1.00 31.92 205 LYS A N 1
ATOM 1620 C CA . LYS A 1 205 ? -8.913 2.379 -4.712 1.00 31.92 205 LYS A CA 1
ATOM 1621 C C . LYS A 1 205 ? -9.285 0.890 -4.413 1.00 31.92 205 LYS A C 1
ATOM 1623 O O . LYS A 1 205 ? -8.819 0.016 -5.124 1.00 31.92 205 LYS A O 1
ATOM 1628 N N . GLU A 1 206 ? -10.217 0.571 -3.503 1.00 32.50 206 GLU A N 1
ATOM 1629 C CA . GLU A 1 206 ? -9.959 0.077 -2.122 1.00 32.50 206 GLU A CA 1
ATOM 1630 C C . GLU A 1 206 ? -11.084 -0.881 -1.668 1.00 32.50 206 GLU A C 1
ATOM 1632 O O . GLU A 1 206 ? -12.249 -0.485 -1.733 1.00 32.50 206 GLU A O 1
ATOM 1637 N N . GLU A 1 207 ? -10.714 -2.075 -1.184 1.00 31.69 207 GLU A N 1
ATOM 1638 C CA . GLU A 1 207 ? -11.554 -3.213 -0.742 1.00 31.69 207 GLU A CA 1
ATOM 1639 C C . GLU A 1 207 ? -10.719 -4.082 0.249 1.00 31.69 207 GLU A C 1
ATOM 1641 O O . GLU A 1 207 ? -9.514 -4.213 0.036 1.00 31.69 207 GLU A O 1
ATOM 1646 N N . GLU A 1 208 ? -11.205 -4.748 1.312 1.00 35.19 208 GLU A N 1
ATOM 1647 C CA . GLU A 1 208 ? -12.398 -4.566 2.170 1.00 35.19 208 GLU A CA 1
ATOM 1648 C C . GLU A 1 208 ? -12.214 -5.357 3.510 1.00 35.19 208 GLU A C 1
ATOM 1650 O O . GLU A 1 208 ? -12.075 -6.580 3.490 1.00 35.19 208 GLU A O 1
ATOM 1655 N N . SER A 1 209 ? -12.183 -4.698 4.688 1.00 34.31 209 SER A N 1
ATOM 1656 C CA . SER A 1 209 ? -12.218 -5.341 6.039 1.00 34.31 209 SER A CA 1
ATOM 1657 C C . SER A 1 209 ? -12.534 -4.364 7.194 1.00 34.31 209 SER A C 1
ATOM 1659 O O . SER A 1 209 ? -12.203 -4.615 8.355 1.00 34.31 209 SER A O 1
ATOM 1661 N N . VAL A 1 210 ? -13.076 -3.198 6.856 1.00 38.47 210 VAL A N 1
ATOM 1662 C CA . VAL A 1 210 ? -13.235 -2.024 7.724 1.00 38.47 210 VAL A CA 1
ATOM 1663 C C . VAL A 1 210 ? -14.715 -1.910 8.074 1.00 38.47 210 VAL A C 1
ATOM 1665 O O . VAL A 1 210 ? -15.540 -2.149 7.199 1.00 38.47 210 VAL A O 1
ATOM 1668 N N . CYS A 1 211 ? -15.067 -1.542 9.310 1.00 38.47 211 CYS A N 1
ATOM 1669 C CA . CYS A 1 211 ? -16.451 -1.151 9.606 1.00 38.47 211 CYS A CA 1
ATOM 1670 C C . CYS A 1 211 ? -16.765 0.083 8.752 1.00 38.47 211 CYS A C 1
ATOM 1672 O O . CYS A 1 211 ? -16.106 1.099 8.922 1.00 38.47 211 CYS A O 1
ATOM 1674 N N . LEU A 1 212 ? -17.678 0.026 7.785 1.00 43.28 212 LEU A N 1
ATOM 1675 C CA . LEU A 1 212 ? -17.806 1.113 6.800 1.00 43.28 212 LEU A CA 1
ATOM 1676 C C . LEU A 1 212 ? -18.657 2.289 7.294 1.00 43.28 212 LEU A C 1
ATOM 1678 O O . LEU A 1 212 ? -18.623 3.367 6.694 1.00 43.28 212 LEU A O 1
ATOM 1682 N N . ASN A 1 213 ? -19.465 2.069 8.330 1.00 45.56 213 ASN A N 1
ATOM 1683 C CA . ASN A 1 213 ? -20.477 3.002 8.820 1.00 45.56 213 ASN A CA 1
ATOM 1684 C C . ASN A 1 213 ? -21.000 2.598 10.212 1.00 45.56 213 ASN A C 1
ATOM 1686 O O . ASN A 1 213 ? -20.727 1.507 10.717 1.00 45.56 213 ASN A O 1
ATOM 1690 N N . THR A 1 214 ? -21.790 3.492 10.803 1.00 41.28 214 THR A N 1
ATOM 1691 C CA . THR A 1 214 ? -22.443 3.318 12.105 1.00 41.28 214 THR A CA 1
ATOM 1692 C C . THR A 1 214 ? -23.421 2.131 12.121 1.00 41.28 214 THR A C 1
ATOM 1694 O O . THR A 1 214 ? -23.555 1.454 13.141 1.00 41.28 214 THR A O 1
ATOM 1697 N N . GLU A 1 215 ? -24.085 1.820 11.006 1.00 47.16 215 GLU A N 1
ATOM 1698 C CA . GLU A 1 215 ? -25.063 0.731 10.914 1.00 47.16 215 GLU A CA 1
ATOM 1699 C C . GLU A 1 215 ? -24.444 -0.671 11.063 1.00 47.16 215 GLU A C 1
ATOM 1701 O O . GLU A 1 215 ? -25.046 -1.542 11.699 1.00 47.16 215 GLU A O 1
ATOM 1706 N N . GLU A 1 216 ? -23.238 -0.901 10.539 1.00 49.75 216 GLU A N 1
ATOM 1707 C CA . GLU A 1 216 ? -22.500 -2.158 10.741 1.00 49.75 216 GLU A CA 1
ATOM 1708 C C . GLU A 1 216 ? -22.113 -2.362 12.212 1.00 49.75 216 GLU A C 1
ATOM 1710 O O . GLU A 1 216 ? -22.278 -3.460 12.751 1.00 49.75 216 GLU A O 1
ATOM 1715 N N . MET A 1 217 ? -21.686 -1.293 12.890 1.00 53.97 217 MET A N 1
ATOM 1716 C CA . MET A 1 217 ? -21.355 -1.313 14.318 1.00 53.97 217 MET A CA 1
ATOM 1717 C C . MET A 1 217 ? -22.586 -1.630 15.185 1.00 53.97 217 MET A C 1
ATOM 1719 O O . MET A 1 217 ? -22.531 -2.490 16.069 1.00 53.97 217 MET A O 1
ATOM 1723 N N . LEU A 1 218 ? -23.734 -1.019 14.871 1.00 53.97 218 LEU A N 1
ATOM 1724 C CA . LEU A 1 218 ? -25.019 -1.311 15.519 1.00 53.97 218 LEU A CA 1
ATOM 1725 C C . LEU A 1 218 ? -25.459 -2.774 15.336 1.00 53.97 218 LEU A C 1
ATOM 1727 O O . LEU A 1 218 ? -26.024 -3.371 16.258 1.00 53.97 218 LEU A O 1
ATOM 1731 N N . ALA A 1 219 ? -25.192 -3.375 14.173 1.00 61.47 219 ALA A N 1
ATOM 1732 C CA . ALA A 1 219 ? -25.505 -4.781 13.927 1.00 61.47 219 ALA A CA 1
ATOM 1733 C C . ALA A 1 219 ? -24.695 -5.727 14.834 1.00 61.47 219 ALA A C 1
ATOM 1735 O O . ALA A 1 219 ? -25.233 -6.741 15.288 1.00 61.47 219 ALA A O 1
ATOM 1736 N N . ASP A 1 220 ? -23.438 -5.395 15.142 1.00 60.91 220 ASP A N 1
ATOM 1737 C CA . ASP A 1 220 ? -22.614 -6.167 16.078 1.00 60.91 220 ASP A CA 1
ATOM 1738 C C . ASP A 1 220 ? -23.012 -5.972 17.543 1.00 60.91 220 ASP A C 1
ATOM 1740 O O . ASP A 1 220 ? -23.118 -6.964 18.266 1.00 60.91 220 ASP A O 1
ATOM 1744 N N . PHE A 1 221 ? -23.346 -4.752 17.977 1.00 68.19 221 PHE A N 1
ATOM 1745 C CA . PHE A 1 221 ? -23.905 -4.539 19.321 1.00 68.19 221 PHE A CA 1
ATOM 1746 C C . PHE A 1 221 ? -25.216 -5.308 19.524 1.00 68.19 221 PHE A C 1
ATOM 1748 O O . PHE A 1 221 ? -25.448 -5.880 20.591 1.00 68.19 221 PHE A O 1
ATOM 1755 N N . LYS A 1 222 ? -26.059 -5.397 18.486 1.00 70.44 222 LYS A N 1
ATOM 1756 C CA . LYS A 1 222 ? -27.265 -6.228 18.530 1.00 70.44 222 LYS A CA 1
ATOM 1757 C C . LYS A 1 222 ? -26.929 -7.717 18.670 1.00 70.44 222 LYS A C 1
ATOM 1759 O O . LYS A 1 222 ? -27.438 -8.348 19.594 1.00 70.44 222 LYS A O 1
ATOM 1764 N N . ARG A 1 223 ? -26.042 -8.261 17.821 1.00 69.81 223 ARG A N 1
ATOM 1765 C CA . ARG A 1 223 ? -25.567 -9.660 17.919 1.00 69.81 223 ARG A CA 1
ATOM 1766 C C . ARG A 1 223 ? -25.025 -9.984 19.314 1.00 69.81 223 ARG A C 1
ATOM 1768 O O . ARG A 1 223 ? -25.316 -11.048 19.856 1.00 69.81 223 ARG A O 1
ATOM 1775 N N . LEU A 1 224 ? -24.272 -9.056 19.902 1.00 71.38 224 LEU A N 1
ATOM 1776 C CA . LEU A 1 224 ? -23.720 -9.182 21.245 1.00 71.38 224 LEU A CA 1
ATOM 1777 C C . LEU A 1 224 ? -24.819 -9.242 22.319 1.00 71.38 224 LEU A C 1
ATOM 1779 O O . LEU A 1 224 ? -24.835 -10.167 23.130 1.00 71.38 224 LEU A O 1
ATOM 1783 N N . ASN A 1 225 ? -25.768 -8.304 22.304 1.00 73.62 225 ASN A N 1
ATOM 1784 C CA . ASN A 1 225 ? -26.884 -8.271 23.257 1.00 73.62 225 ASN A CA 1
ATOM 1785 C C . ASN A 1 225 ? -27.793 -9.516 23.137 1.00 73.62 225 ASN A C 1
ATOM 1787 O O . ASN A 1 225 ? -28.274 -10.055 24.143 1.00 73.62 225 ASN A O 1
ATOM 1791 N N . ASP A 1 226 ? -27.968 -10.028 21.917 1.00 75.38 226 ASP A N 1
ATOM 1792 C CA . ASP A 1 226 ? -28.689 -11.273 21.637 1.00 75.38 226 ASP A CA 1
ATOM 1793 C C . ASP A 1 226 ? -27.943 -12.528 22.154 1.00 75.38 226 ASP A C 1
ATOM 1795 O O . ASP A 1 226 ? -28.577 -13.561 22.348 1.00 75.38 226 ASP A O 1
ATOM 1799 N N . SER A 1 227 ? -26.641 -12.442 22.474 1.00 66.81 227 SER A N 1
ATOM 1800 C CA . SER A 1 227 ? -25.853 -13.546 23.066 1.00 66.81 227 SER A CA 1
ATOM 1801 C C . SER A 1 227 ? -25.953 -13.682 24.598 1.00 66.81 227 SER A C 1
ATOM 1803 O O . SER A 1 227 ? -25.499 -14.680 25.152 1.00 66.81 227 SER A O 1
ATOM 1805 N N . HIS A 1 228 ? -26.596 -12.718 25.274 1.00 71.38 228 HIS A N 1
ATOM 1806 C CA . HIS A 1 228 ? -26.990 -12.765 26.696 1.00 71.38 228 HIS A CA 1
ATOM 1807 C C . HIS A 1 228 ? -25.821 -12.974 27.681 1.00 71.38 228 HIS A C 1
ATOM 1809 O O . HIS A 1 228 ? -25.760 -13.952 28.428 1.00 71.38 228 HIS A O 1
ATOM 1815 N N . ILE A 1 229 ? -24.890 -12.019 27.704 1.00 68.75 229 ILE A N 1
ATOM 1816 C CA . ILE A 1 229 ? -23.663 -12.108 28.501 1.00 68.75 229 ILE A CA 1
ATOM 1817 C C . ILE A 1 229 ? -23.938 -11.895 30.000 1.00 68.75 229 ILE A C 1
ATOM 1819 O O . ILE A 1 229 ? -24.356 -10.821 30.436 1.00 68.75 229 ILE A O 1
ATOM 1823 N N . SER A 1 230 ? -23.632 -12.925 30.795 1.00 64.81 230 SER A N 1
ATOM 1824 C CA . SER A 1 230 ? -23.653 -12.909 32.267 1.00 64.81 230 SER A CA 1
ATOM 1825 C C . SER A 1 230 ? -22.288 -12.601 32.906 1.00 64.81 230 SER A C 1
ATOM 1827 O O . SER A 1 230 ? -22.167 -12.565 34.128 1.00 64.81 230 SER A O 1
ATOM 1829 N N . GLU A 1 231 ? -21.235 -12.462 32.099 1.00 69.19 231 GLU A N 1
ATOM 1830 C CA . GLU A 1 231 ? -19.894 -12.058 32.539 1.00 69.19 231 GLU A CA 1
ATOM 1831 C C . GLU A 1 231 ? -19.817 -10.521 32.607 1.00 69.19 231 GLU A C 1
ATOM 1833 O O . GLU A 1 231 ? -20.489 -9.834 31.836 1.00 69.19 231 GLU A O 1
ATOM 1838 N N . ASP A 1 232 ? -19.025 -9.963 33.527 1.00 64.06 232 ASP A N 1
ATOM 1839 C CA . ASP A 1 232 ? -18.799 -8.513 33.576 1.00 64.06 232 ASP A CA 1
ATOM 1840 C C . ASP A 1 232 ? -17.939 -8.074 32.393 1.00 64.06 232 ASP A C 1
ATOM 1842 O O . ASP A 1 232 ? -16.862 -8.626 32.177 1.00 64.06 232 ASP A O 1
ATOM 1846 N N . ILE A 1 233 ? -18.428 -7.091 31.631 1.00 67.69 233 ILE A N 1
ATOM 1847 C CA . ILE A 1 233 ? -17.789 -6.577 30.415 1.00 67.69 233 ILE A CA 1
ATOM 1848 C C . ILE A 1 233 ? -17.532 -5.074 30.508 1.00 67.69 233 ILE A C 1
ATOM 1850 O O . ILE A 1 233 ? -18.290 -4.337 31.139 1.00 67.69 233 ILE A O 1
ATOM 1854 N N . ILE A 1 234 ? -16.474 -4.631 29.837 1.00 67.56 234 ILE A N 1
ATOM 1855 C CA . ILE A 1 234 ? -16.108 -3.227 29.640 1.00 67.56 234 ILE A CA 1
ATOM 1856 C C . ILE A 1 234 ? -16.114 -2.899 28.145 1.00 67.56 234 ILE A C 1
ATOM 1858 O O . ILE A 1 234 ? -15.878 -3.783 27.320 1.00 67.56 234 ILE A O 1
ATOM 1862 N N . VAL A 1 235 ? -16.367 -1.633 27.811 1.00 68.94 235 VAL A N 1
ATOM 1863 C CA . VAL A 1 235 ? -16.204 -1.071 26.463 1.00 68.94 235 VAL A CA 1
ATOM 1864 C C . VAL A 1 235 ? -15.090 -0.027 26.498 1.00 68.94 235 VAL A C 1
ATOM 1866 O O . VAL A 1 235 ? -15.028 0.770 27.434 1.00 68.94 235 VAL A O 1
ATOM 1869 N N . GLY A 1 236 ? -14.217 -0.050 25.497 1.00 65.06 236 GLY A N 1
ATOM 1870 C CA . GLY A 1 236 ? -13.141 0.917 25.300 1.00 65.06 236 GLY A CA 1
ATOM 1871 C C . GLY A 1 236 ? -12.909 1.159 23.812 1.00 65.06 236 GLY A C 1
ATOM 1872 O O . GLY A 1 236 ? -13.228 0.298 22.988 1.00 65.06 236 GLY A O 1
ATOM 1873 N N . SER A 1 237 ? -12.353 2.320 23.486 1.00 68.88 237 SER A N 1
ATOM 1874 C CA . SER A 1 237 ? -11.912 2.674 22.137 1.00 68.88 237 SER A CA 1
ATOM 1875 C C . SER A 1 237 ? -10.420 3.016 22.165 1.00 68.88 237 SER A C 1
ATOM 1877 O O . SER A 1 237 ? -9.870 3.329 23.227 1.00 68.88 237 SER A O 1
ATOM 1879 N N . ALA A 1 238 ? -9.741 2.919 21.030 1.00 55.62 238 ALA A N 1
ATOM 1880 C CA . ALA A 1 238 ? -8.338 3.275 20.885 1.00 55.62 238 ALA A CA 1
ATOM 1881 C C . ALA A 1 238 ? -8.060 3.865 19.500 1.00 55.62 238 ALA A C 1
ATOM 1883 O O . ALA A 1 238 ? -8.557 3.337 18.516 1.00 55.62 238 ALA A O 1
ATOM 1884 N N . ASP A 1 239 ? -7.240 4.908 19.409 1.00 58.50 239 ASP A N 1
ATOM 1885 C CA . ASP A 1 239 ? -6.824 5.523 18.137 1.00 58.50 239 ASP A CA 1
ATOM 1886 C C . ASP A 1 239 ? -5.320 5.319 17.916 1.00 58.50 239 ASP A C 1
ATOM 1888 O O . ASP A 1 239 ? -4.542 5.305 18.874 1.00 58.50 239 ASP A O 1
ATOM 1892 N N . VAL A 1 240 ? -4.886 5.169 16.663 1.00 59.22 240 VAL A N 1
ATOM 1893 C CA . VAL A 1 240 ? -3.463 5.078 16.313 1.00 59.22 240 VAL A CA 1
ATOM 1894 C C . VAL A 1 240 ? -2.909 6.460 15.985 1.00 59.22 240 VAL A C 1
ATOM 1896 O O . VAL A 1 240 ? -3.188 7.029 14.925 1.00 59.22 240 VAL A O 1
ATOM 1899 N N . LYS A 1 241 ? -1.978 6.949 16.814 1.00 68.19 241 LYS A N 1
ATOM 1900 C CA . LYS A 1 241 ? -1.299 8.230 16.580 1.00 68.19 241 LYS A CA 1
ATOM 1901 C C . LYS A 1 241 ? -0.633 8.295 15.212 1.00 68.19 241 LYS A C 1
ATOM 1903 O O . LYS A 1 241 ? 0.422 7.698 14.972 1.00 68.19 241 LYS A O 1
ATOM 1908 N N . ALA A 1 242 ? -1.227 9.115 14.347 1.00 64.88 242 ALA A N 1
ATOM 1909 C CA . ALA A 1 242 ? -0.704 9.452 13.031 1.00 64.88 242 ALA A CA 1
ATOM 1910 C C . ALA A 1 242 ? -0.264 8.206 12.234 1.00 64.88 242 ALA A C 1
ATOM 1912 O O . ALA A 1 242 ? 0.857 8.181 11.722 1.00 64.88 242 ALA A O 1
ATOM 1913 N N . LEU A 1 243 ? -1.139 7.186 12.131 1.00 69.19 243 LEU A N 1
ATOM 1914 C CA . LEU A 1 243 ? -0.824 5.868 11.548 1.00 69.19 243 LEU A CA 1
ATOM 1915 C C . LEU A 1 243 ? 0.072 5.973 10.308 1.00 69.19 243 LEU A C 1
ATOM 1917 O O . LEU A 1 243 ? 1.173 5.428 10.299 1.00 69.19 243 LEU A O 1
ATOM 1921 N N . ASN A 1 244 ? -0.374 6.718 9.288 1.00 68.81 244 ASN A N 1
ATOM 1922 C CA . ASN A 1 244 ? 0.330 6.846 8.010 1.00 68.81 244 ASN A CA 1
ATOM 1923 C C . ASN A 1 244 ? 1.791 7.355 8.170 1.00 68.81 244 ASN A C 1
ATOM 1925 O O . ASN A 1 244 ? 2.695 6.620 7.767 1.00 68.81 244 ASN A O 1
ATOM 1929 N N . PRO A 1 245 ? 2.083 8.534 8.767 1.00 75.44 245 PRO A N 1
ATOM 1930 C CA . PRO A 1 245 ? 3.455 8.964 9.092 1.00 75.44 245 PRO A CA 1
ATOM 1931 C C . PRO A 1 245 ? 4.287 8.014 9.965 1.00 75.44 245 PRO A C 1
ATOM 1933 O O . PRO A 1 245 ? 5.515 8.011 9.859 1.00 75.44 245 PRO A O 1
ATOM 1936 N N . SER A 1 246 ? 3.653 7.235 10.840 1.00 82.56 246 SER A N 1
ATOM 1937 C CA . SER A 1 246 ? 4.356 6.393 11.817 1.00 82.56 246 SER A CA 1
ATOM 1938 C C . SER A 1 246 ? 4.852 5.056 11.236 1.00 82.56 246 SER A C 1
ATOM 1940 O O . SER A 1 246 ? 5.760 4.436 11.805 1.00 82.56 246 SER A O 1
ATOM 1942 N N . LEU A 1 247 ? 4.317 4.624 10.084 1.00 84.81 247 LEU A N 1
ATOM 1943 C CA . LEU A 1 247 ? 4.676 3.366 9.412 1.00 84.81 247 LEU A CA 1
ATOM 1944 C C . LEU A 1 247 ? 6.184 3.235 9.116 1.00 84.81 247 LEU A C 1
ATOM 1946 O O . LEU A 1 247 ? 6.786 4.058 8.423 1.00 84.81 247 LEU A O 1
ATOM 1950 N N . ASP A 1 248 ? 6.788 2.124 9.546 1.00 89.88 248 ASP A N 1
ATOM 1951 C CA . ASP A 1 248 ? 8.049 1.647 8.973 1.00 89.88 248 ASP A CA 1
ATOM 1952 C C . ASP A 1 248 ? 7.755 1.118 7.570 1.00 89.88 248 ASP A C 1
ATOM 1954 O O . ASP A 1 248 ? 7.092 0.094 7.412 1.00 89.88 248 ASP A O 1
ATOM 1958 N N . ILE A 1 249 ? 8.245 1.814 6.546 1.00 89.88 249 ILE A N 1
ATOM 1959 C CA . ILE A 1 249 ? 8.019 1.467 5.139 1.00 89.88 249 ILE A CA 1
ATOM 1960 C C . ILE A 1 249 ? 8.462 0.031 4.820 1.00 89.88 249 ILE A C 1
ATOM 1962 O O . ILE A 1 249 ? 7.769 -0.682 4.097 1.00 89.88 249 ILE A O 1
ATOM 1966 N N . THR A 1 250 ? 9.612 -0.410 5.332 1.00 91.62 250 THR A N 1
ATOM 1967 C CA . THR A 1 250 ? 10.180 -1.710 4.950 1.00 91.62 250 THR A CA 1
ATOM 1968 C C . THR A 1 250 ? 9.394 -2.845 5.593 1.00 91.62 250 THR A C 1
ATOM 1970 O O . THR A 1 250 ? 8.985 -3.777 4.898 1.00 91.62 250 THR A O 1
ATOM 1973 N N . PHE A 1 251 ? 9.110 -2.725 6.890 1.00 92.38 251 PHE A N 1
ATOM 1974 C CA . PHE A 1 251 ? 8.313 -3.706 7.621 1.00 92.38 251 PHE A CA 1
ATOM 1975 C C . PHE A 1 251 ? 6.843 -3.716 7.163 1.00 92.38 251 PHE A C 1
ATOM 1977 O O . PHE A 1 251 ? 6.253 -4.783 6.998 1.00 92.38 251 PHE A O 1
ATOM 1984 N N . THR A 1 252 ? 6.267 -2.547 6.856 1.00 90.56 252 THR A N 1
ATOM 1985 C CA . THR A 1 252 ? 4.918 -2.424 6.273 1.00 90.56 252 THR A CA 1
ATOM 1986 C C . THR A 1 252 ? 4.815 -3.221 4.981 1.00 90.56 252 THR A C 1
ATOM 1988 O O . THR A 1 252 ? 3.936 -4.070 4.860 1.00 90.56 252 THR A O 1
ATOM 1991 N N . VAL A 1 253 ? 5.728 -3.005 4.026 1.00 91.94 253 VAL A N 1
ATOM 1992 C CA . VAL A 1 253 ? 5.696 -3.729 2.747 1.00 91.94 253 VAL A CA 1
ATOM 1993 C C . VAL A 1 253 ? 5.905 -5.231 2.942 1.00 91.94 253 VAL A C 1
ATOM 1995 O O . VAL A 1 253 ? 5.233 -6.023 2.283 1.00 91.94 253 VAL A O 1
ATOM 1998 N N . GLU A 1 254 ? 6.774 -5.644 3.868 1.00 93.44 254 GLU A N 1
ATOM 1999 C CA . GLU A 1 254 ? 6.927 -7.059 4.219 1.00 93.44 254 GLU A CA 1
ATOM 2000 C C . GLU A 1 254 ? 5.593 -7.668 4.683 1.00 93.44 254 GLU A C 1
ATOM 2002 O O . GLU A 1 254 ? 5.176 -8.693 4.140 1.00 93.44 254 GLU A O 1
ATOM 2007 N N . LYS A 1 255 ? 4.889 -7.021 5.624 1.00 91.88 255 LYS A N 1
ATOM 2008 C CA . LYS A 1 255 ? 3.639 -7.548 6.195 1.00 91.88 255 LYS A CA 1
ATOM 2009 C C . LYS A 1 255 ? 2.444 -7.452 5.256 1.00 91.88 255 LYS A C 1
ATOM 2011 O O . LYS A 1 255 ? 1.647 -8.385 5.217 1.00 91.88 255 LYS A O 1
ATOM 2016 N N . VAL A 1 256 ? 2.362 -6.421 4.416 1.00 88.25 256 VAL A N 1
ATOM 2017 C CA . VAL A 1 256 ? 1.395 -6.363 3.305 1.00 88.25 256 VAL A CA 1
ATOM 2018 C C . VAL A 1 256 ? 1.597 -7.548 2.354 1.00 88.25 256 VAL A C 1
ATOM 2020 O O . VAL A 1 256 ? 0.636 -8.238 2.009 1.00 88.25 256 VAL A O 1
ATOM 2023 N N . CYS A 1 257 ? 2.842 -7.830 1.962 1.00 91.94 257 CYS A N 1
ATOM 2024 C CA . CYS A 1 257 ? 3.153 -8.952 1.079 1.00 91.94 257 CYS A CA 1
ATOM 2025 C C . CYS A 1 257 ? 2.946 -10.317 1.761 1.00 91.94 257 CYS A C 1
ATOM 2027 O O . CYS A 1 257 ? 2.512 -11.254 1.097 1.00 91.94 257 CYS A O 1
ATOM 2029 N N . GLU A 1 258 ? 3.183 -10.441 3.071 1.00 89.88 258 GLU A N 1
ATOM 2030 C CA . GLU A 1 258 ? 2.859 -11.636 3.869 1.00 89.88 258 GLU A CA 1
ATOM 2031 C C . GLU A 1 258 ? 1.339 -11.886 3.925 1.00 89.88 258 GLU A C 1
ATOM 2033 O O . GLU A 1 258 ? 0.881 -13.006 3.677 1.00 89.88 258 GLU A O 1
ATOM 2038 N N . VAL A 1 259 ? 0.542 -10.839 4.180 1.00 83.81 259 VAL A N 1
ATOM 2039 C CA . VAL A 1 259 ? -0.930 -10.896 4.177 1.00 83.81 259 VAL A CA 1
ATOM 2040 C C . VAL A 1 259 ? -1.461 -11.280 2.797 1.00 83.81 259 VAL A C 1
ATOM 2042 O O . VAL A 1 259 ? -2.317 -12.160 2.715 1.00 83.81 259 VAL A O 1
ATOM 2045 N N . PHE A 1 260 ? -0.929 -10.699 1.716 1.00 88.38 260 PHE A N 1
ATOM 2046 C CA . PHE A 1 260 ? -1.273 -11.116 0.355 1.00 88.38 260 PHE A CA 1
ATOM 2047 C C . PHE A 1 260 ? -0.905 -12.586 0.113 1.00 88.38 260 PHE A C 1
ATOM 2049 O O . PHE A 1 260 ? -1.767 -13.380 -0.264 1.00 88.38 260 PHE A O 1
ATOM 2056 N N . HIS A 1 261 ? 0.345 -12.978 0.382 1.00 88.44 261 HIS A N 1
ATOM 2057 C CA . HIS A 1 261 ? 0.848 -14.320 0.090 1.00 88.44 261 HIS A CA 1
ATOM 2058 C C . HIS A 1 261 ? 0.039 -15.415 0.794 1.00 88.44 261 HIS A C 1
ATOM 2060 O O . HIS A 1 261 ? -0.313 -16.414 0.166 1.00 88.44 261 HIS A O 1
ATOM 2066 N N . THR A 1 262 ? -0.301 -15.192 2.068 1.00 86.81 262 THR A N 1
ATOM 2067 C CA . THR A 1 262 ? -1.094 -16.110 2.905 1.00 86.81 262 THR A CA 1
ATOM 2068 C C . THR A 1 262 ? -2.607 -16.015 2.685 1.00 86.81 262 THR A C 1
ATOM 2070 O O . THR A 1 262 ? -3.349 -16.854 3.195 1.00 86.81 262 THR A O 1
ATOM 2073 N N . SER A 1 263 ? -3.092 -15.022 1.932 1.00 85.19 263 SER A N 1
ATOM 2074 C CA . SER A 1 263 ? -4.506 -14.936 1.557 1.00 85.19 263 SER A CA 1
ATOM 2075 C C . SER A 1 263 ? -4.903 -16.032 0.560 1.00 85.19 263 SER A C 1
ATOM 2077 O O . SER A 1 263 ? -4.072 -16.555 -0.179 1.00 85.19 263 SER A O 1
ATOM 2079 N N . GLY A 1 264 ? -6.204 -16.320 0.480 1.00 81.88 264 GLY A N 1
ATOM 2080 C CA . GLY A 1 264 ? -6.776 -17.145 -0.589 1.00 81.88 264 GLY A CA 1
ATOM 2081 C C . GLY A 1 264 ? -6.981 -16.407 -1.919 1.00 81.88 264 GLY A C 1
ATOM 2082 O O . GLY A 1 264 ? -7.598 -16.975 -2.811 1.00 81.88 264 GLY A O 1
ATOM 2083 N N . VAL A 1 265 ? -6.530 -15.152 -2.048 1.00 85.38 265 VAL A N 1
ATOM 2084 C CA . VAL A 1 265 ? -6.687 -14.362 -3.278 1.00 85.38 265 VAL A CA 1
ATOM 2085 C C . VAL A 1 265 ? -5.719 -14.874 -4.336 1.00 85.38 265 VAL A C 1
ATOM 2087 O O . VAL A 1 265 ? -4.520 -14.983 -4.064 1.00 85.38 265 VAL A O 1
ATOM 2090 N N . GLN A 1 266 ? -6.214 -15.157 -5.537 1.00 85.81 266 GLN A N 1
ATOM 2091 C CA . GLN A 1 266 ? -5.407 -15.581 -6.683 1.00 85.81 266 GLN A CA 1
ATOM 2092 C C . GLN A 1 266 ? -5.321 -14.471 -7.728 1.00 85.81 266 GLN A C 1
ATOM 2094 O O . GLN A 1 266 ? -6.250 -13.684 -7.879 1.00 85.81 266 GLN A O 1
ATOM 2099 N N . VAL A 1 267 ? -4.212 -14.414 -8.465 1.00 87.69 267 VAL A N 1
ATOM 2100 C CA . VAL A 1 267 ? -4.024 -13.480 -9.583 1.00 87.69 267 VAL A CA 1
ATOM 2101 C C . VAL A 1 267 ? -3.811 -14.316 -10.840 1.00 87.69 267 VAL A C 1
ATOM 2103 O O . VAL A 1 267 ? -2.825 -15.043 -10.956 1.00 87.69 267 VAL A O 1
ATOM 2106 N N . VAL A 1 268 ? -4.783 -14.255 -11.742 1.00 87.69 268 VAL A N 1
ATOM 2107 C CA . VAL A 1 268 ? -4.881 -15.064 -12.958 1.00 87.69 268 VAL A CA 1
ATOM 2108 C C . VAL A 1 268 ? -4.183 -14.341 -14.112 1.00 87.69 268 VAL A C 1
ATOM 2110 O O . VAL A 1 268 ? -4.045 -13.119 -14.111 1.00 87.69 268 VAL A O 1
ATOM 2113 N N . GLY A 1 269 ? -3.699 -15.102 -15.096 1.00 87.56 269 GLY A N 1
ATOM 2114 C CA . GLY A 1 269 ? -3.117 -14.537 -16.314 1.00 87.56 269 GLY A CA 1
ATOM 2115 C C . GLY A 1 269 ? -1.737 -13.894 -16.135 1.00 87.56 269 GLY A C 1
ATOM 2116 O O . GLY A 1 269 ? -1.333 -13.118 -16.997 1.00 87.56 269 GLY A O 1
ATOM 2117 N N . ILE A 1 270 ? -1.005 -14.207 -15.056 1.00 93.19 270 ILE A N 1
ATOM 2118 C CA . ILE A 1 270 ? 0.357 -13.698 -14.834 1.00 93.19 270 ILE A CA 1
ATOM 2119 C C . ILE A 1 270 ? 1.302 -14.158 -15.953 1.00 93.19 270 ILE A C 1
ATOM 2121 O O . ILE A 1 270 ? 1.480 -15.350 -16.206 1.00 93.19 270 ILE A O 1
ATOM 2125 N N . ASN A 1 271 ? 1.999 -13.202 -16.561 1.00 95.25 271 ASN A N 1
ATOM 2126 C CA . ASN A 1 271 ? 3.081 -13.446 -17.502 1.00 95.25 271 ASN A CA 1
ATOM 2127 C C . ASN A 1 271 ? 4.387 -13.765 -16.751 1.00 95.25 271 ASN A C 1
ATOM 2129 O O . ASN A 1 271 ? 5.141 -12.865 -16.369 1.00 95.25 271 ASN A O 1
ATOM 2133 N N . ALA A 1 272 ? 4.654 -15.056 -16.531 1.00 95.56 272 ALA A N 1
ATOM 2134 C CA . ALA A 1 272 ? 5.814 -15.529 -15.770 1.00 95.56 272 ALA A CA 1
ATOM 2135 C C . ALA A 1 272 ? 7.173 -15.087 -16.360 1.00 95.56 272 ALA A C 1
ATOM 2137 O O . ALA A 1 272 ? 8.119 -14.850 -15.610 1.00 95.56 272 ALA A O 1
ATOM 2138 N N . GLU A 1 273 ? 7.277 -14.920 -17.682 1.00 95.25 273 GLU A N 1
ATOM 2139 C CA . GLU A 1 273 ? 8.517 -14.505 -18.355 1.00 95.25 273 GLU A CA 1
ATOM 2140 C C . GLU A 1 273 ? 8.826 -13.015 -18.119 1.00 95.25 273 GLU A C 1
ATOM 2142 O O . GLU A 1 273 ? 9.959 -12.654 -17.788 1.00 95.25 273 GLU A O 1
ATOM 2147 N N . GLU A 1 274 ? 7.813 -12.145 -18.215 1.00 96.44 274 GLU A N 1
ATOM 2148 C CA . GLU A 1 274 ? 7.940 -10.721 -17.867 1.00 96.44 274 GLU A CA 1
ATOM 2149 C C . GLU A 1 274 ? 8.149 -10.525 -16.359 1.00 96.44 274 GLU A C 1
ATOM 2151 O O . GLU A 1 274 ? 8.912 -9.647 -15.954 1.00 96.44 274 GLU A O 1
ATOM 2156 N N . LEU A 1 275 ? 7.529 -11.367 -15.524 1.00 97.56 275 LEU A N 1
ATOM 2157 C CA . LEU A 1 275 ? 7.720 -11.373 -14.073 1.00 97.56 275 LEU A CA 1
ATOM 2158 C C . LEU A 1 275 ? 9.151 -11.778 -13.689 1.00 97.56 275 LEU A C 1
ATOM 2160 O O . LEU A 1 275 ? 9.795 -11.086 -12.900 1.00 97.56 275 LEU A O 1
ATOM 2164 N N . GLY A 1 276 ? 9.683 -12.847 -14.286 1.00 97.56 276 GLY A N 1
ATOM 2165 C CA . GLY A 1 276 ? 11.079 -13.247 -14.116 1.00 97.56 276 GLY A CA 1
ATOM 2166 C C . GLY A 1 276 ? 12.043 -12.148 -14.569 1.00 97.56 276 GLY A C 1
ATOM 2167 O O . GLY A 1 276 ? 12.978 -11.809 -13.842 1.00 97.56 276 GLY A O 1
ATOM 2168 N N . LEU A 1 277 ? 11.798 -11.533 -15.733 1.00 97.38 277 LEU A N 1
ATOM 2169 C CA . LEU A 1 277 ? 12.588 -10.395 -16.218 1.00 97.38 277 LEU A CA 1
ATOM 2170 C C . LEU A 1 277 ? 12.541 -9.207 -15.244 1.00 97.38 277 LEU A C 1
ATOM 2172 O O . LEU A 1 277 ? 13.579 -8.612 -14.959 1.00 97.38 277 LEU A O 1
ATOM 2176 N N . TYR A 1 278 ? 11.366 -8.873 -14.711 1.00 97.81 278 TYR A N 1
ATOM 2177 C CA . TYR A 1 278 ? 11.204 -7.810 -13.721 1.00 97.81 278 TYR A CA 1
ATOM 2178 C C . TYR A 1 278 ? 12.014 -8.083 -12.449 1.00 97.81 278 TYR A C 1
ATOM 2180 O O . TYR A 1 278 ? 12.707 -7.187 -11.966 1.00 97.81 278 TYR A O 1
ATOM 2188 N N . LEU A 1 279 ? 11.996 -9.316 -11.937 1.00 97.75 279 LEU A N 1
ATOM 2189 C CA . LEU A 1 279 ? 12.821 -9.712 -10.794 1.00 97.75 279 LEU A CA 1
ATOM 2190 C C . LEU A 1 279 ? 14.321 -9.596 -11.111 1.00 97.75 279 LEU A C 1
ATOM 2192 O O . LEU A 1 279 ? 15.053 -8.963 -10.354 1.00 97.75 279 LEU A O 1
ATOM 2196 N N . ALA A 1 280 ? 14.770 -10.099 -12.264 1.00 96.62 280 ALA A N 1
ATOM 2197 C CA . ALA A 1 280 ? 16.170 -10.029 -12.705 1.00 96.62 280 ALA A CA 1
ATOM 2198 C C . ALA A 1 280 ? 16.692 -8.598 -12.970 1.00 96.62 280 ALA A C 1
ATOM 2200 O O . ALA A 1 280 ? 17.903 -8.375 -13.015 1.00 96.62 280 ALA A O 1
ATOM 2201 N N . LEU A 1 281 ? 15.794 -7.626 -13.166 1.00 95.88 281 LEU A N 1
ATOM 2202 C CA . LEU A 1 281 ? 16.117 -6.201 -13.318 1.00 95.88 281 LEU A CA 1
ATOM 2203 C C . LEU A 1 281 ? 16.239 -5.453 -11.983 1.00 95.88 281 LEU A C 1
ATOM 2205 O O . LEU A 1 281 ? 16.898 -4.415 -11.943 1.00 95.88 281 LEU A O 1
ATOM 2209 N N . ASN A 1 282 ? 15.584 -5.946 -10.929 1.00 96.25 282 ASN A N 1
ATOM 2210 C CA . ASN A 1 282 ? 15.406 -5.239 -9.657 1.00 96.25 282 ASN A CA 1
ATOM 2211 C C . ASN A 1 282 ? 16.058 -5.946 -8.452 1.00 96.25 282 ASN A C 1
ATOM 2213 O O . ASN A 1 282 ? 16.142 -5.356 -7.377 1.00 96.25 282 ASN A O 1
ATOM 2217 N N . ARG A 1 283 ? 16.520 -7.192 -8.612 1.00 95.12 283 ARG A N 1
ATOM 2218 C CA . ARG A 1 283 ? 17.236 -7.978 -7.596 1.00 95.12 283 ARG A CA 1
ATOM 2219 C C . ARG A 1 283 ? 18.559 -8.504 -8.144 1.00 95.12 283 ARG A C 1
ATOM 2221 O O . ARG A 1 283 ? 18.693 -8.808 -9.328 1.00 95.12 283 ARG A O 1
ATOM 2228 N N . THR A 1 284 ? 19.542 -8.634 -7.264 1.00 94.00 284 THR A N 1
ATOM 2229 C CA . THR A 1 284 ? 20.828 -9.281 -7.552 1.00 94.00 284 THR A CA 1
ATOM 2230 C C . THR A 1 284 ? 20.698 -10.807 -7.625 1.00 94.00 284 THR A C 1
ATOM 2232 O O . THR A 1 284 ? 19.758 -11.393 -7.089 1.00 94.00 284 THR A O 1
ATOM 2235 N N . GLU A 1 285 ? 21.675 -11.480 -8.253 1.00 93.50 285 GLU A N 1
ATOM 2236 C CA . GLU A 1 285 ? 21.728 -12.955 -8.286 1.00 93.50 285 GLU A CA 1
ATOM 2237 C C . GLU A 1 285 ? 21.746 -13.556 -6.863 1.00 93.50 285 GLU A C 1
ATOM 2239 O O . GLU A 1 285 ? 21.151 -14.609 -6.644 1.00 93.50 285 GLU A O 1
ATOM 2244 N N . THR A 1 286 ? 22.366 -12.872 -5.891 1.00 95.25 286 THR A N 1
ATOM 2245 C CA . THR A 1 286 ? 22.390 -13.279 -4.476 1.00 95.25 286 THR A CA 1
ATOM 2246 C C . THR A 1 286 ? 21.003 -13.195 -3.846 1.00 95.25 286 THR A C 1
ATOM 2248 O O . THR A 1 286 ? 20.498 -14.217 -3.402 1.00 95.25 286 THR A O 1
ATOM 2251 N N . GLU A 1 287 ? 20.334 -12.036 -3.902 1.00 95.75 287 GLU A N 1
ATOM 2252 C CA . GLU A 1 287 ? 18.985 -11.879 -3.330 1.00 95.75 287 GLU A CA 1
ATOM 2253 C C . GLU A 1 287 ? 17.993 -12.890 -3.920 1.00 95.75 287 GLU A C 1
ATOM 2255 O O . GLU A 1 287 ? 17.201 -13.476 -3.188 1.00 95.75 287 GLU A O 1
ATOM 2260 N N . LEU A 1 288 ? 18.062 -13.141 -5.235 1.00 96.62 288 LEU A N 1
ATOM 2261 C CA . LEU A 1 288 ? 17.237 -14.155 -5.902 1.00 96.62 288 LEU A CA 1
ATOM 2262 C C . LEU A 1 288 ? 17.585 -15.589 -5.479 1.00 96.62 288 LEU A C 1
ATOM 2264 O O . LEU A 1 288 ? 16.718 -16.459 -5.542 1.00 96.62 288 LEU A O 1
ATOM 2268 N N . THR A 1 289 ? 18.826 -15.855 -5.066 1.00 96.50 289 THR A N 1
ATOM 2269 C CA . THR A 1 289 ? 19.223 -17.150 -4.490 1.00 96.50 289 THR A CA 1
ATOM 2270 C C . THR A 1 289 ? 18.655 -17.299 -3.083 1.00 96.50 289 THR A C 1
ATOM 2272 O O . THR A 1 289 ? 18.064 -18.333 -2.782 1.00 96.50 289 THR A O 1
ATOM 2275 N N . ASP A 1 290 ? 18.761 -16.255 -2.259 1.00 95.75 290 ASP A N 1
ATOM 2276 C CA . ASP A 1 290 ? 18.317 -16.255 -0.861 1.00 95.75 290 ASP A CA 1
ATOM 2277 C C . ASP A 1 290 ? 16.799 -16.477 -0.731 1.00 95.75 290 ASP A C 1
ATOM 2279 O O . ASP A 1 290 ? 16.348 -17.166 0.185 1.00 95.75 290 ASP A O 1
ATOM 2283 N N . VAL A 1 291 ? 16.000 -15.963 -1.679 1.00 94.25 291 VAL A N 1
ATOM 2284 C CA . VAL A 1 291 ? 14.546 -16.231 -1.757 1.00 94.25 291 VAL A CA 1
ATOM 2285 C C . VAL A 1 291 ? 14.174 -17.466 -2.597 1.00 94.25 291 VAL A C 1
ATOM 2287 O O . VAL A 1 291 ? 12.990 -17.773 -2.741 1.00 94.25 291 VAL A O 1
ATOM 2290 N N . GLY A 1 292 ? 15.155 -18.186 -3.156 1.00 96.38 292 GLY A N 1
ATOM 2291 C CA . GLY A 1 292 ? 14.947 -19.425 -3.918 1.00 96.38 292 GLY A CA 1
ATOM 2292 C C . GLY A 1 292 ? 14.306 -19.255 -5.303 1.00 96.38 292 GLY A C 1
ATOM 2293 O O . GLY A 1 292 ? 13.638 -20.176 -5.773 1.00 96.38 292 GLY A O 1
ATOM 2294 N N . LEU A 1 293 ? 14.479 -18.091 -5.944 1.00 97.62 293 LEU A N 1
ATOM 2295 C CA . LEU A 1 293 ? 13.852 -17.724 -7.224 1.00 97.62 293 LEU A CA 1
ATOM 2296 C C . LEU A 1 293 ? 14.821 -17.612 -8.423 1.00 97.62 293 LEU A C 1
ATOM 2298 O O . LEU A 1 293 ? 14.369 -17.447 -9.559 1.00 97.62 293 LEU A O 1
ATOM 2302 N N . LEU A 1 294 ? 16.141 -17.697 -8.216 1.00 97.19 294 LEU A N 1
ATOM 2303 C CA . LEU A 1 294 ? 17.164 -17.454 -9.252 1.00 97.19 294 LEU A CA 1
ATOM 2304 C C . LEU A 1 294 ? 17.071 -18.386 -10.482 1.00 97.19 294 LEU A C 1
ATOM 2306 O O . LEU A 1 294 ? 17.536 -18.036 -11.571 1.00 97.19 294 LEU A O 1
ATOM 2310 N N . GLN A 1 295 ? 16.535 -19.594 -10.333 1.00 97.19 295 GLN A N 1
ATOM 2311 C CA . GLN A 1 295 ? 16.355 -20.563 -11.420 1.00 97.19 295 GLN A CA 1
ATOM 2312 C C . GLN A 1 295 ? 15.170 -20.225 -12.339 1.00 97.19 295 GLN A C 1
ATOM 2314 O O . GLN A 1 295 ? 15.254 -20.496 -13.535 1.00 97.19 295 GLN A O 1
ATOM 2319 N N . PHE A 1 296 ? 14.150 -19.533 -11.824 1.00 97.81 296 PHE A N 1
ATOM 2320 C CA . PHE A 1 296 ? 12.969 -19.081 -12.578 1.00 97.81 296 PHE A CA 1
ATOM 2321 C C . PHE A 1 296 ? 13.139 -17.678 -13.185 1.00 97.81 296 PHE A C 1
ATOM 2323 O O . PHE A 1 296 ? 12.248 -17.165 -13.860 1.00 97.81 296 PHE A O 1
ATOM 2330 N N . CYS A 1 297 ? 14.290 -17.036 -12.955 1.00 97.44 297 CYS A N 1
ATOM 2331 C CA . CYS A 1 297 ? 14.611 -15.712 -13.480 1.00 97.44 297 CYS A CA 1
ATOM 2332 C C . CYS A 1 297 ? 15.618 -15.803 -14.647 1.00 97.44 297 CYS A C 1
ATOM 2334 O O . CYS A 1 297 ? 16.585 -16.570 -14.570 1.00 97.44 297 CYS A O 1
ATOM 2336 N N . PRO A 1 298 ? 15.454 -15.004 -15.720 1.00 96.25 298 PRO A N 1
ATOM 2337 C CA . PRO A 1 298 ? 16.419 -14.928 -16.808 1.00 96.25 298 PRO A CA 1
ATOM 2338 C C . PRO A 1 298 ? 17.745 -14.332 -16.317 1.00 96.25 298 PRO A C 1
ATOM 2340 O O . PRO A 1 298 ? 17.772 -13.397 -15.516 1.00 96.25 298 PRO A O 1
ATOM 2343 N N . ARG A 1 299 ? 18.873 -14.848 -16.814 1.00 94.50 299 ARG A N 1
ATOM 2344 C CA . ARG A 1 299 ? 20.218 -14.457 -16.342 1.00 94.50 299 ARG A CA 1
ATOM 2345 C C . ARG A 1 299 ? 20.968 -13.637 -17.378 1.00 94.50 299 ARG A C 1
ATOM 2347 O O . ARG A 1 299 ? 20.846 -13.863 -18.579 1.00 94.50 299 ARG A O 1
ATOM 2354 N N . ARG A 1 300 ? 21.774 -12.668 -16.944 1.00 92.56 300 ARG A N 1
ATOM 2355 C CA . ARG A 1 300 ? 22.471 -11.757 -17.864 1.00 92.56 300 ARG A CA 1
ATOM 2356 C C . ARG A 1 300 ? 23.523 -12.512 -18.692 1.00 92.56 300 ARG A C 1
ATOM 2358 O O . ARG A 1 300 ? 24.504 -13.017 -18.153 1.00 92.56 300 ARG A O 1
ATOM 2365 N N . LYS A 1 301 ? 23.378 -12.510 -20.023 1.00 91.00 301 LYS A N 1
ATOM 2366 C CA . LYS A 1 301 ? 24.204 -13.302 -20.957 1.00 91.00 301 LYS A CA 1
ATOM 2367 C C . LYS A 1 301 ? 25.693 -12.948 -20.939 1.00 91.00 301 LYS A C 1
ATOM 2369 O O . LYS A 1 301 ? 26.531 -13.803 -21.208 1.00 91.00 301 LYS A O 1
ATOM 2374 N N . THR A 1 302 ? 26.045 -11.692 -20.657 1.00 87.31 302 THR A N 1
ATOM 2375 C CA . THR A 1 302 ? 27.449 -11.270 -20.519 1.00 87.31 302 THR A CA 1
ATOM 2376 C C . THR A 1 302 ? 27.609 -10.272 -19.376 1.00 87.31 302 THR A C 1
ATOM 2378 O O . THR A 1 302 ? 26.840 -9.318 -19.275 1.00 87.31 302 THR A O 1
ATOM 2381 N N . ARG A 1 303 ? 28.647 -10.435 -18.545 1.00 84.31 303 ARG A N 1
ATOM 2382 C CA . ARG A 1 303 ? 28.992 -9.478 -17.474 1.00 84.31 303 ARG A CA 1
ATOM 2383 C C . ARG A 1 303 ? 29.707 -8.208 -17.987 1.00 84.31 303 ARG A C 1
ATOM 2385 O O . ARG A 1 303 ? 29.986 -7.312 -17.200 1.00 84.31 303 ARG A O 1
ATOM 2392 N N . ARG A 1 304 ? 29.993 -8.103 -19.295 1.00 84.62 304 ARG A N 1
ATOM 2393 C CA . ARG A 1 304 ? 30.669 -6.945 -19.916 1.00 84.62 304 ARG A CA 1
ATOM 2394 C C . ARG A 1 304 ? 29.697 -5.777 -20.138 1.00 84.62 304 ARG A C 1
ATOM 2396 O O . ARG A 1 304 ? 28.578 -5.984 -20.601 1.00 84.62 304 ARG A O 1
ATOM 2403 N N . GLY A 1 305 ? 30.151 -4.552 -19.868 1.00 84.44 305 GLY A N 1
ATOM 2404 C CA . GLY A 1 305 ? 29.371 -3.317 -20.042 1.00 84.44 305 GLY A CA 1
ATOM 2405 C C . GLY A 1 305 ? 28.364 -3.044 -18.916 1.00 84.44 305 GLY A C 1
ATOM 2406 O O . GLY A 1 305 ? 28.277 -3.804 -17.946 1.00 84.44 305 GLY A O 1
ATOM 2407 N N . ARG A 1 306 ? 27.587 -1.960 -19.047 1.00 84.38 306 ARG A N 1
ATOM 2408 C CA . ARG A 1 306 ? 26.547 -1.572 -18.077 1.00 84.38 306 ARG A CA 1
ATOM 2409 C C . ARG A 1 306 ? 25.466 -2.670 -17.974 1.00 84.38 306 ARG A C 1
ATOM 2411 O O . ARG A 1 306 ? 25.062 -3.192 -19.014 1.00 84.38 306 ARG A O 1
ATOM 2418 N N . PRO A 1 307 ? 25.002 -3.042 -16.765 1.00 87.94 307 PRO A N 1
ATOM 2419 C CA . PRO A 1 307 ? 23.833 -3.906 -16.611 1.00 87.94 307 PRO A CA 1
ATOM 2420 C C . PRO A 1 307 ? 22.591 -3.315 -17.303 1.00 87.94 307 PRO A C 1
ATOM 2422 O O . PRO A 1 307 ? 22.450 -2.089 -17.329 1.00 87.94 307 PRO A O 1
ATOM 2425 N N . PRO A 1 308 ? 21.682 -4.150 -17.839 1.00 91.06 308 PRO A N 1
ATOM 2426 C CA . PRO A 1 308 ? 20.332 -3.713 -18.179 1.00 91.06 308 PRO A CA 1
ATOM 2427 C C . PRO A 1 308 ? 19.654 -3.039 -16.979 1.00 91.06 308 PRO A C 1
ATOM 2429 O O . PRO A 1 308 ? 19.826 -3.486 -15.849 1.00 91.06 308 PRO A O 1
ATOM 2432 N N . THR A 1 309 ? 18.878 -1.984 -17.224 1.00 91.19 309 THR A N 1
ATOM 2433 C CA . THR A 1 309 ? 18.070 -1.296 -16.205 1.00 91.19 309 THR A CA 1
ATOM 2434 C C . THR A 1 309 ? 16.590 -1.378 -16.558 1.00 91.19 309 THR A C 1
ATOM 2436 O O . THR A 1 309 ? 16.238 -1.547 -17.731 1.00 91.19 309 THR A O 1
ATOM 2439 N N . ILE A 1 310 ? 15.723 -1.209 -15.554 1.00 91.69 310 ILE A N 1
ATOM 2440 C CA . ILE A 1 310 ? 14.263 -1.177 -15.726 1.00 91.69 310 ILE A CA 1
ATOM 2441 C C . ILE A 1 310 ? 13.818 -0.083 -16.717 1.00 91.69 310 ILE A C 1
ATOM 2443 O O . ILE A 1 310 ? 12.914 -0.294 -17.515 1.00 91.69 310 ILE A O 1
ATOM 2447 N N . THR A 1 311 ? 14.534 1.044 -16.746 1.00 90.19 311 THR A N 1
ATOM 2448 C CA . THR A 1 311 ? 14.358 2.176 -17.675 1.00 90.19 311 THR A CA 1
ATOM 2449 C C . THR A 1 311 ? 15.004 1.982 -19.054 1.00 90.19 311 THR A C 1
ATOM 2451 O O . THR A 1 311 ? 14.868 2.837 -19.925 1.00 90.19 311 THR A O 1
ATOM 2454 N N . GLY A 1 312 ? 15.753 0.895 -19.259 1.00 88.69 312 GLY A N 1
ATOM 2455 C CA . GLY A 1 312 ? 16.515 0.627 -20.478 1.00 88.69 312 GLY A CA 1
ATOM 2456 C C . GLY A 1 312 ? 15.779 -0.295 -21.451 1.00 88.69 312 GLY A C 1
ATOM 2457 O O . GLY A 1 312 ? 14.585 -0.159 -21.703 1.00 88.69 312 GLY A O 1
ATOM 2458 N N . CYS A 1 313 ? 16.495 -1.291 -21.984 1.00 85.25 313 CYS A N 1
ATOM 2459 C CA . CYS A 1 313 ? 15.952 -2.267 -22.942 1.00 85.25 313 CYS A CA 1
ATOM 2460 C C . CYS A 1 313 ? 14.716 -3.043 -22.448 1.00 85.25 313 CYS A C 1
ATOM 2462 O O . CYS A 1 313 ? 13.973 -3.563 -23.274 1.00 85.25 313 CYS A O 1
ATOM 2464 N N . ALA A 1 314 ? 14.464 -3.077 -21.134 1.00 87.69 314 ALA A N 1
ATOM 2465 C CA . ALA A 1 314 ? 13.251 -3.636 -20.546 1.00 87.69 314 ALA A CA 1
ATOM 2466 C C . ALA A 1 314 ? 11.970 -2.971 -21.088 1.00 87.69 314 ALA A C 1
ATOM 2468 O O . ALA A 1 314 ? 10.947 -3.635 -21.244 1.00 87.69 314 ALA A O 1
ATOM 2469 N N . LEU A 1 315 ? 12.020 -1.683 -21.444 1.00 87.94 315 LEU A N 1
ATOM 2470 C CA . LEU A 1 315 ? 10.859 -0.948 -21.949 1.00 87.94 315 LEU A CA 1
ATOM 2471 C C . LEU A 1 315 ? 10.556 -1.200 -23.430 1.00 87.94 315 LEU A C 1
ATOM 2473 O O . LEU A 1 315 ? 9.427 -0.936 -23.844 1.00 87.94 315 LEU A O 1
ATOM 2477 N N . ASP A 1 316 ? 11.491 -1.755 -24.211 1.00 89.38 316 ASP A N 1
ATOM 2478 C CA . ASP A 1 316 ? 11.306 -1.977 -25.652 1.00 89.38 316 ASP A CA 1
ATOM 2479 C C . ASP A 1 316 ? 10.079 -2.866 -25.914 1.00 89.38 316 ASP A C 1
ATOM 2481 O O . ASP A 1 316 ? 9.911 -3.925 -25.302 1.00 89.38 316 ASP A O 1
ATOM 2485 N N . GLU A 1 317 ? 9.186 -2.422 -26.797 1.00 86.38 317 GLU A N 1
ATOM 2486 C CA . GLU A 1 317 ? 7.943 -3.127 -27.124 1.00 86.38 317 GLU A CA 1
ATOM 2487 C C . GLU A 1 317 ? 8.219 -4.434 -27.883 1.00 86.38 317 GLU A C 1
ATOM 2489 O O . GLU A 1 317 ? 7.482 -5.407 -27.730 1.00 86.38 317 GLU A O 1
ATOM 2494 N N . ASN A 1 318 ? 9.344 -4.523 -28.598 1.00 89.25 318 ASN A N 1
ATOM 2495 C CA . ASN A 1 318 ? 9.780 -5.746 -29.253 1.00 89.25 318 ASN A CA 1
ATOM 2496 C C . ASN A 1 318 ? 10.431 -6.710 -28.242 1.00 89.25 318 ASN A C 1
ATOM 2498 O O . ASN A 1 318 ? 11.560 -6.501 -27.787 1.00 89.25 318 ASN A O 1
ATOM 2502 N N . LYS A 1 319 ? 9.737 -7.818 -27.948 1.00 92.06 319 LYS A N 1
ATOM 2503 C CA . LYS A 1 319 ? 10.200 -8.890 -27.048 1.00 92.06 319 LYS A CA 1
ATOM 2504 C C . LYS A 1 319 ? 11.624 -9.365 -27.373 1.00 92.06 319 LYS A C 1
ATOM 2506 O O . LYS A 1 319 ? 12.464 -9.443 -26.482 1.00 92.06 319 LYS A O 1
ATOM 2511 N N . THR A 1 320 ? 11.953 -9.593 -28.645 1.00 91.62 320 THR A N 1
ATOM 2512 C CA . THR A 1 320 ? 13.290 -10.058 -29.055 1.00 91.62 320 THR A CA 1
ATOM 2513 C C . THR A 1 320 ? 14.394 -9.069 -28.680 1.00 91.62 320 THR A C 1
ATOM 2515 O O . THR A 1 320 ? 15.476 -9.491 -28.279 1.00 91.62 3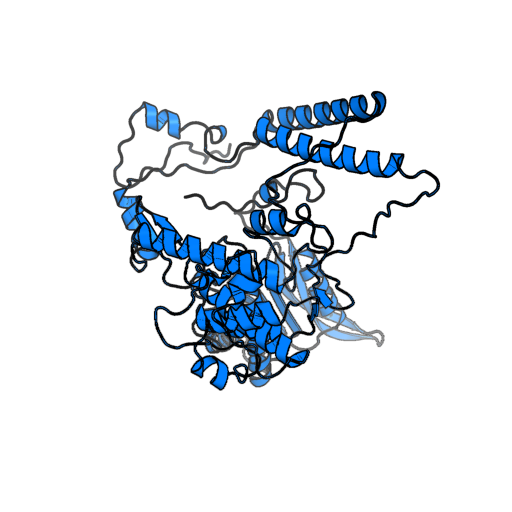20 THR A O 1
ATOM 2518 N N . LYS A 1 321 ? 14.147 -7.754 -28.762 1.00 91.00 321 LYS A N 1
ATOM 2519 C CA . LYS A 1 321 ? 15.106 -6.733 -28.302 1.00 91.00 321 LYS A CA 1
ATOM 2520 C C . LYS A 1 321 ? 15.208 -6.692 -26.776 1.00 91.00 321 LYS A C 1
ATOM 2522 O O . LYS A 1 321 ? 16.324 -6.638 -26.261 1.00 91.00 321 LYS A O 1
ATOM 2527 N N . ARG A 1 322 ? 14.068 -6.766 -26.081 1.00 93.19 322 ARG A N 1
ATOM 2528 C CA . ARG A 1 322 ? 13.950 -6.777 -24.613 1.00 93.19 322 ARG A CA 1
ATOM 2529 C C . ARG A 1 322 ? 14.742 -7.924 -23.978 1.00 93.19 322 ARG A C 1
ATOM 2531 O O . ARG A 1 322 ? 15.539 -7.700 -23.069 1.00 93.19 322 ARG A O 1
ATOM 2538 N N . PHE A 1 323 ? 14.591 -9.133 -24.523 1.00 94.50 323 PHE A N 1
ATOM 2539 C CA . PHE A 1 323 ? 15.239 -10.347 -24.020 1.00 94.50 323 PHE A CA 1
ATOM 2540 C C . PHE A 1 323 ? 16.656 -10.591 -24.576 1.00 94.50 323 PHE A C 1
ATOM 2542 O O . PHE A 1 323 ? 17.396 -11.398 -24.021 1.00 94.50 323 PHE A O 1
ATOM 2549 N N . LYS A 1 324 ? 17.108 -9.852 -25.604 1.00 93.00 324 LYS A N 1
ATOM 2550 C CA . LYS A 1 324 ? 18.451 -9.993 -26.218 1.00 93.00 324 LYS A CA 1
ATOM 2551 C C . LYS A 1 324 ? 19.641 -10.024 -25.229 1.00 93.00 324 LYS A C 1
ATOM 2553 O O . LYS A 1 324 ? 20.591 -10.763 -25.508 1.00 93.00 324 LYS A O 1
ATOM 2558 N N . PRO A 1 325 ? 19.670 -9.246 -24.124 1.00 93.38 325 PRO A N 1
ATOM 2559 C CA . PRO A 1 325 ? 20.771 -9.286 -23.151 1.00 93.38 325 PRO A CA 1
ATOM 2560 C C . PRO A 1 325 ? 20.778 -10.513 -22.230 1.00 93.38 325 PRO A C 1
ATOM 2562 O O . PRO A 1 325 ? 21.718 -10.667 -21.444 1.00 93.38 325 PRO A O 1
ATOM 2565 N N . TRP A 1 326 ? 19.748 -11.354 -22.293 1.00 95.12 326 TRP A N 1
ATOM 2566 C CA . TRP A 1 326 ? 19.453 -12.376 -21.299 1.00 95.12 326 TRP A CA 1
ATOM 2567 C C . TRP A 1 326 ? 19.561 -13.793 -21.872 1.00 95.12 326 TRP A C 1
ATOM 2569 O O . TRP A 1 326 ? 19.454 -14.030 -23.076 1.00 95.12 326 TRP A O 1
ATOM 2579 N N . LEU A 1 327 ? 19.822 -14.736 -20.979 1.00 95.31 327 LEU A N 1
ATOM 2580 C CA . LEU A 1 327 ? 19.574 -16.158 -21.146 1.00 95.31 327 LEU A CA 1
ATOM 2581 C C . LEU A 1 327 ? 18.198 -16.460 -20.531 1.00 95.31 327 LEU A C 1
ATOM 2583 O O . LEU A 1 327 ? 17.847 -15.801 -19.545 1.00 95.31 327 LEU A O 1
ATOM 2587 N N . PRO A 1 328 ? 17.434 -17.422 -21.077 1.00 95.44 328 PRO A N 1
ATOM 2588 C CA . PRO A 1 328 ? 16.174 -17.848 -20.472 1.00 95.44 328 PRO A CA 1
ATOM 2589 C C . PRO A 1 328 ? 16.392 -18.369 -19.037 1.00 95.44 328 PRO A C 1
ATOM 2591 O O . PRO A 1 328 ? 17.530 -18.702 -18.676 1.00 95.44 328 PRO A O 1
ATOM 2594 N N . PRO A 1 329 ? 15.329 -18.432 -18.214 1.00 96.44 329 PRO A N 1
ATOM 2595 C CA . PRO A 1 329 ? 15.383 -19.133 -16.935 1.00 96.44 329 PRO A CA 1
ATOM 2596 C C . PRO A 1 329 ? 15.774 -20.607 -17.130 1.00 96.44 329 PRO A C 1
ATOM 2598 O O . PRO A 1 329 ? 15.655 -21.164 -18.222 1.00 96.44 329 PRO A O 1
ATOM 2601 N N . ALA A 1 330 ? 16.284 -21.227 -16.067 1.00 96.12 330 ALA A N 1
ATOM 2602 C CA . ALA A 1 330 ? 16.676 -22.636 -16.074 1.00 96.12 330 ALA A CA 1
ATOM 2603 C C . ALA A 1 330 ? 15.474 -23.578 -15.889 1.00 96.12 330 ALA A C 1
ATOM 2605 O O . ALA A 1 330 ? 15.514 -24.711 -16.360 1.00 96.12 330 ALA A O 1
ATOM 2606 N N . GLU A 1 331 ? 14.426 -23.100 -15.216 1.00 96.62 331 GLU A N 1
ATOM 2607 C CA . GLU A 1 331 ? 13.208 -23.840 -14.883 1.00 96.62 331 GLU A CA 1
ATOM 2608 C C . GLU A 1 331 ? 11.974 -22.960 -15.130 1.00 96.62 331 GLU A C 1
ATOM 2610 O O . GLU A 1 331 ? 12.039 -21.735 -14.992 1.00 96.62 331 GLU A O 1
ATOM 2615 N N . GLU A 1 332 ? 10.842 -23.580 -15.468 1.00 95.19 332 GLU A N 1
ATOM 2616 C CA . GLU A 1 332 ? 9.539 -22.908 -15.505 1.00 95.19 332 GLU A CA 1
ATOM 2617 C C . GLU A 1 332 ? 8.894 -22.957 -14.106 1.00 95.19 332 GLU A C 1
ATOM 2619 O O . GLU A 1 332 ? 8.932 -24.008 -13.459 1.00 95.19 332 GLU A O 1
ATOM 2624 N N . PRO A 1 333 ? 8.330 -21.847 -13.595 1.00 96.31 333 PRO A N 1
ATOM 2625 C CA . PRO A 1 333 ? 7.717 -21.820 -12.272 1.00 96.31 333 PRO A CA 1
ATOM 2626 C C . PRO A 1 333 ? 6.337 -22.495 -12.270 1.00 96.31 333 PRO A C 1
ATOM 2628 O O . PRO A 1 333 ? 5.511 -22.245 -13.146 1.00 96.31 333 PRO A O 1
ATOM 2631 N N . ASP A 1 334 ? 6.046 -23.281 -11.230 1.00 95.00 334 ASP A N 1
ATOM 2632 C CA . ASP A 1 334 ? 4.677 -23.719 -10.927 1.00 95.00 334 ASP A CA 1
ATOM 2633 C C . ASP A 1 334 ? 3.819 -22.558 -10.371 1.00 95.00 334 ASP A C 1
ATOM 2635 O O . ASP A 1 334 ? 4.298 -21.435 -10.184 1.00 95.00 334 ASP A O 1
ATOM 2639 N N . GLU A 1 335 ? 2.533 -22.794 -10.092 1.00 91.38 335 GLU A N 1
ATOM 2640 C CA . GLU A 1 335 ? 1.625 -21.754 -9.574 1.00 91.38 335 GLU A CA 1
ATOM 2641 C C . GLU A 1 335 ? 2.098 -21.165 -8.233 1.00 91.38 335 GLU A C 1
ATOM 2643 O O . GLU A 1 335 ? 2.058 -19.952 -8.021 1.00 91.38 335 GLU A O 1
ATOM 2648 N N . ASN A 1 336 ? 2.603 -22.010 -7.329 1.00 92.88 336 ASN A N 1
ATOM 2649 C CA . ASN A 1 336 ? 3.099 -21.597 -6.015 1.00 92.88 336 ASN A CA 1
ATOM 2650 C C . ASN A 1 336 ? 4.378 -20.748 -6.134 1.00 92.88 336 ASN A C 1
ATOM 2652 O O . ASN A 1 336 ? 4.547 -19.731 -5.459 1.00 92.88 336 ASN A O 1
ATOM 2656 N N . THR A 1 337 ? 5.275 -21.134 -7.034 1.00 96.00 337 THR A N 1
ATOM 2657 C CA . THR A 1 337 ? 6.491 -20.392 -7.369 1.00 96.00 337 THR A CA 1
ATOM 2658 C C . THR A 1 337 ? 6.147 -19.079 -8.057 1.00 96.00 337 THR A C 1
ATOM 2660 O O . THR A 1 337 ? 6.679 -18.041 -7.670 1.00 96.00 337 THR A O 1
ATOM 2663 N N . THR A 1 338 ? 5.187 -19.078 -8.980 1.00 96.12 338 THR A N 1
ATOM 2664 C CA . THR A 1 338 ? 4.661 -17.863 -9.618 1.00 96.12 338 THR A CA 1
ATOM 2665 C C . THR A 1 338 ? 4.072 -16.913 -8.571 1.00 96.12 338 THR A C 1
ATOM 2667 O O . THR A 1 338 ? 4.389 -15.723 -8.576 1.00 96.12 338 THR A O 1
ATOM 2670 N N . ARG A 1 339 ? 3.322 -17.429 -7.585 1.00 94.75 339 ARG A N 1
ATOM 2671 C CA . ARG A 1 339 ? 2.834 -16.652 -6.432 1.00 94.75 339 ARG A CA 1
ATOM 2672 C C . ARG A 1 339 ? 3.977 -16.055 -5.608 1.00 94.75 339 ARG A C 1
ATOM 2674 O O . ARG A 1 339 ? 3.895 -14.886 -5.227 1.00 94.75 339 ARG A O 1
ATOM 2681 N N . LYS A 1 340 ? 5.054 -16.805 -5.341 1.00 95.88 340 LYS A N 1
ATOM 2682 C CA . LYS A 1 340 ? 6.258 -16.291 -4.652 1.00 95.88 340 LYS A CA 1
ATOM 2683 C C . LYS A 1 340 ? 6.963 -15.205 -5.468 1.00 95.88 340 LYS A C 1
ATOM 2685 O O . LYS A 1 340 ? 7.257 -14.146 -4.920 1.00 95.88 340 LYS A O 1
ATOM 2690 N N . MET A 1 341 ? 7.164 -15.422 -6.769 1.00 97.88 341 MET A N 1
ATOM 2691 C CA . MET A 1 341 ? 7.740 -14.437 -7.692 1.00 97.88 341 MET A CA 1
ATOM 2692 C C . MET A 1 341 ? 6.913 -13.148 -7.724 1.00 97.88 341 MET A C 1
ATOM 2694 O O . MET A 1 341 ? 7.468 -12.055 -7.632 1.00 97.88 341 MET A O 1
ATOM 2698 N N . PHE A 1 342 ? 5.585 -13.265 -7.782 1.00 96.69 342 PHE A N 1
ATOM 2699 C CA . PHE A 1 342 ? 4.670 -12.126 -7.773 1.00 96.69 342 PHE A CA 1
ATOM 2700 C C . PHE A 1 342 ? 4.702 -11.379 -6.434 1.00 96.69 342 PHE A C 1
ATOM 2702 O O . PHE A 1 342 ? 4.792 -10.155 -6.411 1.00 96.69 342 PHE A O 1
ATOM 2709 N N . THR A 1 343 ? 4.730 -12.112 -5.315 1.00 95.56 343 THR A N 1
ATOM 2710 C CA . THR A 1 343 ? 4.894 -11.542 -3.965 1.00 95.56 343 THR A CA 1
ATOM 2711 C C . THR A 1 343 ? 6.208 -10.755 -3.853 1.00 95.56 343 THR A C 1
ATOM 2713 O O . THR A 1 343 ? 6.242 -9.666 -3.284 1.00 95.56 343 THR A O 1
ATOM 2716 N N . GLU A 1 344 ? 7.299 -11.273 -4.419 1.00 97.44 344 GLU A N 1
ATOM 2717 C CA . GLU A 1 344 ? 8.596 -10.592 -4.422 1.00 97.44 344 GLU A CA 1
ATOM 2718 C C . GLU A 1 344 ? 8.592 -9.353 -5.336 1.00 97.44 344 GLU A C 1
ATOM 2720 O O . GLU A 1 344 ? 9.107 -8.299 -4.959 1.00 97.44 344 GLU A O 1
ATOM 2725 N N . ALA A 1 345 ? 7.916 -9.423 -6.487 1.00 97.25 345 ALA A N 1
ATOM 2726 C CA . ALA A 1 345 ? 7.706 -8.268 -7.355 1.00 97.25 345 ALA A CA 1
ATOM 2727 C C . ALA A 1 345 ? 6.867 -7.168 -6.678 1.00 97.25 345 ALA A C 1
ATOM 2729 O O . ALA A 1 345 ? 7.204 -5.985 -6.805 1.00 97.25 345 ALA A O 1
ATOM 2730 N N . MET A 1 346 ? 5.829 -7.543 -5.915 1.00 94.69 346 MET A N 1
ATOM 2731 C CA . MET A 1 346 ? 5.047 -6.616 -5.088 1.00 94.69 346 MET A CA 1
ATOM 2732 C C . MET A 1 346 ? 5.935 -5.891 -4.077 1.00 94.69 346 MET A C 1
ATOM 2734 O O . MET A 1 346 ? 5.866 -4.666 -4.001 1.00 94.69 346 MET A O 1
ATOM 2738 N N . LYS A 1 347 ? 6.820 -6.597 -3.352 1.00 95.62 347 LYS A N 1
ATOM 2739 C CA . LYS A 1 347 ? 7.746 -5.940 -2.407 1.00 95.62 347 LYS A CA 1
ATOM 2740 C C . LYS A 1 347 ? 8.562 -4.849 -3.095 1.00 95.62 347 LYS A C 1
ATOM 2742 O O . LYS A 1 347 ? 8.675 -3.749 -2.568 1.00 95.62 347 LYS A O 1
ATOM 2747 N N . ILE A 1 348 ? 9.095 -5.137 -4.281 1.00 96.38 348 ILE A N 1
ATOM 2748 C CA . ILE A 1 348 ? 9.915 -4.198 -5.056 1.00 96.38 348 ILE A CA 1
ATOM 2749 C C . ILE A 1 348 ? 9.114 -2.940 -5.421 1.00 96.38 348 ILE A C 1
ATOM 2751 O O . ILE A 1 348 ? 9.569 -1.833 -5.137 1.00 96.38 348 ILE A O 1
ATOM 2755 N N . VAL A 1 349 ? 7.916 -3.082 -6.008 1.00 93.44 349 VAL A N 1
ATOM 2756 C CA . VAL A 1 349 ? 7.131 -1.908 -6.441 1.00 93.44 349 VAL A CA 1
ATOM 2757 C C . VAL A 1 349 ? 6.570 -1.115 -5.261 1.00 93.44 349 VAL A C 1
ATOM 2759 O O . VAL A 1 349 ? 6.557 0.111 -5.302 1.00 93.44 349 VAL A O 1
ATOM 2762 N N . LEU A 1 350 ? 6.149 -1.788 -4.186 1.00 91.31 350 LEU A N 1
ATOM 2763 C CA . LEU A 1 350 ? 5.608 -1.126 -3.002 1.00 91.31 350 LEU A CA 1
ATOM 2764 C C . LEU A 1 350 ? 6.708 -0.401 -2.217 1.00 91.31 350 LEU A C 1
ATOM 2766 O O . LEU A 1 350 ? 6.490 0.733 -1.803 1.00 91.31 350 LEU A O 1
ATOM 2770 N N . LEU A 1 351 ? 7.909 -0.984 -2.088 1.00 92.88 351 LEU A N 1
ATOM 2771 C CA . LEU A 1 351 ? 9.073 -0.277 -1.538 1.00 92.88 351 LEU A CA 1
ATOM 2772 C C . LEU A 1 351 ? 9.445 0.933 -2.396 1.00 92.88 351 LEU A C 1
ATOM 2774 O O . LEU A 1 351 ? 9.740 1.986 -1.837 1.00 92.88 351 LEU A O 1
ATOM 2778 N N . PHE A 1 352 ? 9.419 0.805 -3.727 1.00 91.88 352 PHE A N 1
ATOM 2779 C CA . PHE A 1 352 ? 9.671 1.930 -4.624 1.00 91.88 352 PHE A CA 1
ATOM 2780 C C . PHE A 1 352 ? 8.641 3.049 -4.406 1.00 91.88 352 PHE A C 1
ATOM 2782 O O . PHE A 1 352 ? 9.034 4.177 -4.121 1.00 91.88 352 PHE A O 1
ATOM 2789 N N . ILE A 1 353 ? 7.340 2.744 -4.465 1.00 85.69 353 ILE A N 1
ATOM 2790 C CA . ILE A 1 353 ? 6.263 3.727 -4.258 1.00 85.69 353 ILE A CA 1
ATOM 2791 C C . ILE A 1 353 ? 6.399 4.391 -2.887 1.00 85.69 353 ILE A C 1
ATOM 2793 O O . ILE A 1 353 ? 6.379 5.616 -2.798 1.00 85.69 353 ILE A O 1
ATOM 2797 N N . MET A 1 354 ? 6.575 3.599 -1.824 1.00 85.94 354 MET A N 1
ATOM 2798 C CA . MET A 1 354 ? 6.590 4.132 -0.465 1.00 85.94 354 MET A CA 1
ATOM 2799 C C . MET A 1 354 ? 7.832 4.979 -0.149 1.00 85.94 354 MET A C 1
ATOM 2801 O O . MET A 1 354 ? 7.733 5.882 0.677 1.00 85.94 354 MET A O 1
ATOM 2805 N N . LYS A 1 355 ? 8.978 4.710 -0.795 1.00 89.81 355 LYS A N 1
ATOM 2806 C CA . LYS A 1 355 ? 10.247 5.442 -0.601 1.00 89.81 355 LYS A CA 1
ATOM 2807 C C . LYS A 1 355 ? 10.455 6.626 -1.549 1.00 89.81 355 LYS A C 1
ATOM 2809 O O . LYS A 1 355 ? 11.459 7.312 -1.404 1.00 89.81 355 LYS A O 1
ATOM 2814 N N . ASN A 1 356 ? 9.564 6.857 -2.514 1.00 86.25 356 ASN A N 1
ATOM 2815 C CA . ASN A 1 356 ? 9.688 7.925 -3.515 1.00 86.25 356 ASN A CA 1
ATOM 2816 C C . ASN A 1 356 ? 8.485 8.884 -3.461 1.00 86.25 356 ASN A C 1
ATOM 2818 O O . ASN A 1 356 ? 7.894 9.220 -4.490 1.00 86.25 356 ASN A O 1
ATOM 2822 N N . HIS A 1 357 ? 8.094 9.316 -2.255 1.00 82.94 357 HIS A N 1
ATOM 2823 C CA . HIS A 1 357 ? 7.050 10.327 -2.101 1.00 82.94 357 HIS A CA 1
ATOM 2824 C C . HIS A 1 357 ? 7.621 11.747 -2.100 1.00 82.94 357 HIS A C 1
ATOM 2826 O O . HIS A 1 357 ? 8.141 12.227 -1.093 1.00 82.94 357 HIS A O 1
ATOM 2832 N N . TYR A 1 358 ? 7.492 12.416 -3.242 1.00 76.56 358 TYR A N 1
ATOM 2833 C CA . TYR A 1 358 ? 7.903 13.802 -3.422 1.00 76.56 358 TYR A CA 1
ATOM 2834 C C . TYR A 1 358 ? 6.750 14.773 -3.170 1.00 76.56 358 TYR A C 1
ATOM 2836 O O . TYR A 1 358 ? 5.620 14.534 -3.602 1.00 76.56 358 TYR A O 1
ATOM 2844 N N . TYR A 1 359 ? 7.059 15.897 -2.530 1.00 72.25 359 TYR A N 1
ATOM 2845 C CA . TYR A 1 359 ? 6.144 17.022 -2.339 1.00 72.25 359 TYR A CA 1
ATOM 2846 C C . TYR A 1 359 ? 6.877 18.354 -2.528 1.00 72.25 359 TYR A C 1
ATOM 2848 O O . TYR A 1 359 ? 8.104 18.411 -2.463 1.00 72.25 359 TYR A O 1
ATOM 2856 N N . THR A 1 360 ? 6.135 19.435 -2.770 1.00 70.69 360 THR A N 1
ATOM 2857 C CA . THR A 1 360 ? 6.702 20.786 -2.892 1.00 70.69 360 THR A CA 1
ATOM 2858 C C . THR A 1 360 ? 6.414 21.592 -1.632 1.00 70.69 360 THR A C 1
ATOM 2860 O O . THR A 1 360 ? 5.272 21.640 -1.178 1.00 70.69 360 THR A O 1
ATOM 2863 N N . PHE A 1 361 ? 7.439 22.242 -1.090 1.00 68.81 361 PHE A N 1
ATOM 2864 C CA . PHE A 1 361 ? 7.355 23.146 0.052 1.00 68.81 361 PHE A CA 1
ATOM 2865 C C . PHE A 1 361 ? 8.334 24.306 -0.156 1.00 68.81 361 PHE A C 1
ATOM 2867 O O . PHE A 1 361 ? 9.483 24.062 -0.510 1.00 68.81 361 PHE A O 1
ATOM 2874 N N . ASP A 1 362 ? 7.878 25.550 0.015 1.00 71.75 362 ASP A N 1
ATOM 2875 C CA . ASP A 1 362 ? 8.662 26.771 -0.252 1.00 71.75 362 ASP A CA 1
ATOM 2876 C C . ASP A 1 362 ? 9.429 26.732 -1.597 1.00 71.75 362 ASP A C 1
ATOM 2878 O O . ASP A 1 362 ? 10.641 26.917 -1.680 1.00 71.75 362 ASP A O 1
ATOM 2882 N N . ASN A 1 363 ? 8.714 26.381 -2.674 1.00 70.62 363 ASN A N 1
ATOM 2883 C CA . ASN A 1 363 ? 9.248 26.179 -4.033 1.00 70.62 363 ASN A CA 1
ATOM 2884 C C . ASN A 1 363 ? 10.370 25.124 -4.174 1.00 70.62 363 ASN A C 1
ATOM 2886 O O . ASN A 1 363 ? 10.917 24.955 -5.263 1.00 70.62 363 ASN A O 1
ATOM 2890 N N . GLN A 1 364 ? 10.683 24.369 -3.120 1.00 75.81 364 GLN A N 1
ATOM 2891 C CA . GLN A 1 364 ? 11.635 23.262 -3.134 1.00 75.81 364 GLN A CA 1
ATOM 2892 C C . GLN A 1 364 ? 10.896 21.926 -3.217 1.00 75.81 364 GLN A C 1
ATOM 2894 O O . GLN A 1 364 ? 9.882 21.717 -2.550 1.00 75.81 364 GLN A O 1
ATOM 2899 N N . VAL A 1 365 ? 11.417 20.989 -4.010 1.00 79.00 365 VAL A N 1
ATOM 2900 C CA . VAL A 1 365 ? 10.959 19.594 -3.977 1.00 79.00 365 VAL A CA 1
ATOM 2901 C C . VAL A 1 365 ? 11.640 18.899 -2.801 1.00 79.00 365 VAL A C 1
ATOM 2903 O O . VAL A 1 365 ? 12.866 18.904 -2.708 1.00 79.00 365 VAL A O 1
ATOM 2906 N N . LYS A 1 366 ? 10.860 18.291 -1.911 1.00 81.38 366 LYS A N 1
ATOM 2907 C CA . LYS A 1 366 ? 11.321 17.475 -0.784 1.00 81.38 366 LYS A CA 1
ATOM 2908 C C . LYS A 1 366 ? 10.905 16.021 -0.975 1.00 81.38 366 LYS A C 1
ATOM 2910 O O . LYS A 1 366 ? 9.895 15.737 -1.618 1.00 81.38 366 LYS A O 1
ATOM 2915 N N . LEU A 1 367 ? 11.691 15.106 -0.416 1.00 85.06 367 LEU A N 1
ATOM 2916 C CA . LEU A 1 367 ? 11.367 13.682 -0.326 1.00 85.06 367 LEU A CA 1
ATOM 2917 C C . LEU A 1 367 ? 10.928 13.360 1.103 1.00 85.06 367 LEU A C 1
ATOM 2919 O O . LEU A 1 367 ? 11.701 13.587 2.032 1.00 85.06 367 LEU A O 1
ATOM 2923 N N . GLN A 1 368 ? 9.733 12.793 1.276 1.00 82.69 368 GLN A N 1
ATOM 2924 C CA . GLN A 1 368 ? 9.277 12.344 2.592 1.00 82.69 368 GLN A CA 1
ATOM 2925 C C . GLN A 1 368 ? 10.155 11.187 3.090 1.00 82.69 368 GLN A C 1
ATOM 2927 O O . GLN A 1 368 ? 10.229 10.126 2.470 1.00 82.69 368 GLN A O 1
ATOM 2932 N N . SER A 1 369 ? 10.825 11.404 4.220 1.00 81.19 369 SER A N 1
ATOM 2933 C CA . SER A 1 369 ? 11.825 10.495 4.791 1.00 81.19 369 SER A CA 1
ATOM 2934 C C . SER A 1 369 ? 11.224 9.332 5.588 1.00 81.19 369 SER A C 1
ATOM 2936 O O . SER A 1 369 ? 11.841 8.265 5.680 1.00 81.19 369 SER A O 1
ATOM 2938 N N . ARG A 1 370 ? 10.029 9.515 6.168 1.00 79.50 370 ARG A N 1
ATOM 2939 C CA . ARG A 1 370 ? 9.397 8.550 7.079 1.00 79.50 370 ARG A CA 1
ATOM 2940 C C . ARG A 1 370 ? 7.892 8.417 6.849 1.00 79.50 370 ARG A C 1
ATOM 2942 O O . ARG A 1 370 ? 7.190 9.413 6.672 1.00 79.50 370 ARG A O 1
ATOM 2949 N N . GLY A 1 371 ? 7.411 7.175 6.915 1.00 76.12 371 GLY A N 1
ATOM 2950 C CA . GLY A 1 371 ? 5.999 6.832 6.797 1.00 76.12 371 GLY A CA 1
ATOM 2951 C C . GLY A 1 371 ? 5.391 7.147 5.438 1.00 76.12 371 GLY A C 1
ATOM 2952 O O . GLY A 1 371 ? 6.069 7.187 4.413 1.00 76.12 371 GLY A O 1
ATOM 2953 N N . GLY A 1 372 ? 4.077 7.329 5.448 1.00 70.44 372 GLY A N 1
ATOM 2954 C CA . GLY A 1 372 ? 3.286 7.719 4.296 1.00 70.44 372 GLY A CA 1
ATOM 2955 C C . GLY A 1 372 ? 2.705 9.127 4.402 1.00 70.44 372 GLY A C 1
ATOM 2956 O O . GLY A 1 372 ? 2.409 9.605 5.504 1.00 70.44 372 GLY A O 1
ATOM 2957 N N . PRO A 1 373 ? 2.481 9.797 3.265 1.00 64.69 373 PRO A N 1
ATOM 2958 C CA . PRO A 1 373 ? 1.667 10.993 3.210 1.00 64.69 373 PRO A CA 1
ATOM 2959 C C . PRO A 1 373 ? 0.220 10.649 3.550 1.00 64.69 373 PRO A C 1
ATOM 2961 O O . PRO A 1 373 ? -0.362 9.666 3.085 1.00 64.69 373 PRO A O 1
ATOM 2964 N N . HIS A 1 374 ? -0.418 11.531 4.306 1.00 53.09 374 HIS A N 1
ATOM 2965 C CA . HIS A 1 374 ? -1.860 11.457 4.472 1.00 53.09 374 HIS A CA 1
ATOM 2966 C C . HIS A 1 374 ? -2.543 11.749 3.127 1.00 53.09 374 HIS A C 1
ATOM 2968 O O . HIS A 1 374 ? -2.087 12.606 2.374 1.00 53.09 374 HIS A O 1
ATOM 2974 N N . ARG A 1 375 ? -3.709 11.135 2.882 1.00 51.03 375 ARG A N 1
ATOM 2975 C CA . ARG A 1 375 ? -4.585 11.393 1.708 1.00 51.03 375 ARG A CA 1
ATOM 2976 C C . ARG A 1 375 ? -4.100 10.831 0.361 1.00 51.03 375 ARG A C 1
ATOM 2978 O O . ARG A 1 375 ? -4.831 10.971 -0.615 1.00 51.03 375 ARG A O 1
ATOM 2985 N N . VAL A 1 376 ? -2.983 10.101 0.301 1.00 57.44 376 VAL A N 1
ATOM 2986 C CA . VAL A 1 376 ? -2.645 9.278 -0.877 1.00 57.44 376 VAL A CA 1
ATOM 2987 C C . VAL A 1 376 ? -3.301 7.904 -0.745 1.00 57.44 376 VAL A C 1
ATOM 2989 O O . VAL A 1 376 ? -2.966 7.141 0.155 1.00 57.44 376 VAL A O 1
ATOM 2992 N N . GLY A 1 377 ? -4.240 7.587 -1.645 1.00 59.22 377 GLY A N 1
ATOM 2993 C CA . GLY A 1 377 ? -5.087 6.384 -1.567 1.00 59.22 377 GLY A CA 1
ATOM 2994 C C . GLY A 1 377 ? -4.318 5.079 -1.344 1.00 59.22 377 GLY A C 1
ATOM 2995 O O . GLY A 1 377 ? -4.674 4.309 -0.462 1.00 59.22 377 GLY A O 1
ATOM 2996 N N . THR A 1 378 ? -3.217 4.873 -2.072 1.00 65.75 378 THR A N 1
ATOM 2997 C CA . THR A 1 378 ? -2.378 3.672 -1.944 1.00 65.75 378 THR A CA 1
ATOM 2998 C C . THR A 1 378 ? -1.848 3.473 -0.523 1.00 65.75 378 THR A C 1
ATOM 3000 O O . THR A 1 378 ? -1.867 2.353 -0.027 1.00 65.75 378 THR A O 1
ATOM 3003 N N . TYR A 1 379 ? -1.423 4.540 0.164 1.00 71.12 379 TYR A N 1
ATOM 3004 C CA . TYR A 1 379 ? -0.907 4.424 1.531 1.00 71.12 379 TYR A CA 1
ATOM 3005 C C . TYR A 1 379 ? -2.001 4.039 2.531 1.00 71.12 379 TYR A C 1
ATOM 3007 O O . TYR A 1 379 ? -1.721 3.232 3.407 1.00 71.12 379 TYR A O 1
ATOM 3015 N N . TRP A 1 380 ? -3.248 4.495 2.354 1.00 67.06 380 TRP A N 1
ATOM 3016 C CA . TRP A 1 380 ? -4.373 4.041 3.187 1.00 67.06 380 TRP A CA 1
ATOM 3017 C C . TRP A 1 380 ? -4.636 2.538 3.044 1.00 67.06 380 TRP A C 1
ATOM 3019 O O . TRP A 1 380 ? -4.830 1.862 4.050 1.00 67.06 380 TRP A O 1
ATOM 3029 N N . VAL A 1 381 ? -4.584 1.999 1.820 1.00 71.56 381 VAL A N 1
ATOM 3030 C CA . VAL A 1 381 ? -4.745 0.552 1.581 1.00 71.56 381 VAL A CA 1
ATOM 3031 C C . VAL A 1 381 ? -3.601 -0.235 2.230 1.00 71.56 381 VAL A C 1
ATOM 3033 O O . VAL A 1 381 ? -3.836 -1.242 2.895 1.00 71.56 381 VAL A O 1
ATOM 3036 N N . LEU A 1 382 ? -2.357 0.239 2.092 1.00 80.00 382 LEU A N 1
ATOM 3037 C CA . LEU A 1 382 ? -1.188 -0.394 2.715 1.00 80.00 382 LEU A CA 1
ATOM 3038 C C . LEU A 1 382 ? -1.244 -0.321 4.248 1.00 80.00 382 LEU A C 1
ATOM 3040 O O . LEU A 1 382 ? -0.941 -1.312 4.908 1.00 80.00 382 LEU A O 1
ATOM 3044 N N . ALA A 1 383 ? -1.693 0.804 4.807 1.00 78.56 383 ALA A N 1
ATOM 3045 C CA . ALA A 1 383 ? -1.916 0.984 6.237 1.00 78.56 383 ALA A CA 1
ATOM 3046 C C . ALA A 1 383 ? -3.014 0.043 6.759 1.00 78.56 383 ALA A C 1
ATOM 3048 O O . ALA A 1 383 ? -2.816 -0.619 7.773 1.00 78.56 383 ALA A O 1
ATOM 3049 N N . GLN A 1 384 ? -4.133 -0.111 6.041 1.00 78.38 384 GLN A N 1
ATOM 3050 C CA . GLN A 1 384 ? -5.187 -1.065 6.405 1.00 78.38 384 GLN A CA 1
ATOM 3051 C C . GLN A 1 384 ? -4.700 -2.517 6.357 1.00 78.38 384 GLN A C 1
ATOM 3053 O O . GLN A 1 384 ? -4.973 -3.266 7.291 1.00 78.38 384 GLN A O 1
ATOM 3058 N N . LEU A 1 385 ? -3.957 -2.917 5.319 1.00 80.12 385 LEU A N 1
ATOM 3059 C CA . LEU A 1 385 ? -3.396 -4.270 5.200 1.00 80.12 385 LEU A CA 1
ATOM 3060 C C . LEU A 1 385 ? -2.323 -4.553 6.263 1.00 80.12 385 LEU A C 1
ATOM 3062 O O . LEU A 1 385 ? -2.272 -5.660 6.804 1.00 80.12 385 LEU A O 1
ATOM 3066 N N . PHE A 1 386 ? -1.512 -3.553 6.616 1.00 85.31 386 PHE A N 1
ATOM 3067 C CA . PHE A 1 386 ? -0.614 -3.617 7.767 1.00 85.31 386 PHE A CA 1
ATOM 3068 C C . PHE A 1 386 ? -1.391 -3.785 9.076 1.00 85.31 386 PHE A C 1
ATOM 3070 O O . PHE A 1 386 ? -1.078 -4.672 9.871 1.00 85.31 386 PHE A O 1
ATOM 3077 N N . MET A 1 387 ? -2.449 -2.997 9.274 1.00 82.75 387 MET A N 1
ATOM 3078 C CA . MET A 1 387 ? -3.288 -3.115 10.459 1.00 82.75 387 MET A CA 1
ATOM 3079 C C . MET A 1 387 ? -4.028 -4.458 10.508 1.00 82.75 387 MET A C 1
ATOM 3081 O O . MET A 1 387 ? -4.136 -5.015 11.585 1.00 82.75 387 MET A O 1
ATOM 3085 N N . VAL A 1 388 ? -4.409 -5.082 9.385 1.00 83.81 388 VAL A N 1
ATOM 3086 C CA . VAL A 1 388 ? -4.937 -6.468 9.372 1.00 83.81 388 VAL A CA 1
ATOM 3087 C C . VAL A 1 388 ? -3.915 -7.485 9.901 1.00 83.81 388 VAL A C 1
ATOM 3089 O O . VAL A 1 388 ? -4.297 -8.459 10.555 1.00 83.81 388 VAL A O 1
ATOM 3092 N N . TRP A 1 389 ? -2.615 -7.293 9.651 1.00 88.75 389 TRP A N 1
ATOM 3093 C CA . TRP A 1 389 ? -1.573 -8.096 10.302 1.00 88.75 389 TRP A CA 1
ATOM 3094 C C . TRP A 1 389 ? -1.463 -7.763 11.798 1.00 88.75 389 TRP A C 1
ATOM 3096 O O . TRP A 1 389 ? -1.408 -8.682 12.620 1.00 88.75 389 TRP A O 1
ATOM 3106 N N . TRP A 1 390 ? -1.483 -6.476 12.156 1.00 90.81 390 TRP A N 1
ATOM 3107 C CA . TRP A 1 390 ? -1.391 -6.009 13.542 1.00 90.81 390 TRP A CA 1
ATOM 3108 C C . TRP A 1 390 ? -2.564 -6.523 14.392 1.00 90.81 390 TRP A C 1
ATOM 3110 O O . TRP A 1 390 ? -2.324 -7.099 15.448 1.00 90.81 390 TRP A O 1
ATOM 3120 N N . ASP A 1 391 ? -3.800 -6.451 13.886 1.00 86.81 391 ASP A N 1
ATOM 3121 C CA . ASP A 1 391 ? -5.037 -6.950 14.505 1.00 86.81 391 ASP A CA 1
ATOM 3122 C C . ASP A 1 391 ? -4.900 -8.431 14.894 1.00 86.81 391 ASP A C 1
ATOM 3124 O O . ASP A 1 391 ? -5.284 -8.848 15.988 1.00 86.81 391 ASP A O 1
ATOM 3128 N N . ARG A 1 392 ? -4.300 -9.246 14.012 1.00 86.75 392 ARG A N 1
ATOM 3129 C CA . ARG A 1 392 ? -4.047 -10.675 14.265 1.00 86.75 392 ARG A CA 1
ATOM 3130 C C . ARG A 1 392 ? -3.029 -10.880 15.388 1.00 86.75 392 ARG A C 1
ATOM 3132 O O . ARG A 1 392 ? -3.216 -11.777 16.210 1.00 86.75 392 ARG A O 1
ATOM 3139 N N . GLN A 1 393 ? -1.969 -10.068 15.443 1.00 89.12 393 GLN A N 1
ATOM 3140 C CA . GLN A 1 393 ? -0.997 -10.114 16.545 1.00 89.12 393 GLN A CA 1
ATOM 3141 C C . GLN A 1 393 ? -1.608 -9.618 17.859 1.00 89.12 393 GLN A C 1
ATOM 3143 O O . GLN A 1 393 ? -1.359 -10.213 18.906 1.00 89.12 393 GLN A O 1
ATOM 3148 N N . PHE A 1 394 ? -2.432 -8.573 17.802 1.00 88.19 394 PHE A N 1
ATOM 3149 C CA . PHE A 1 394 ? -3.133 -8.003 18.943 1.00 88.19 394 PHE A CA 1
ATOM 3150 C C . PHE A 1 394 ? -4.095 -9.017 19.553 1.00 88.19 394 PHE A C 1
ATOM 3152 O O . PHE A 1 394 ? -3.910 -9.407 20.703 1.00 88.19 394 PHE A O 1
ATOM 3159 N N . MET A 1 395 ? -5.031 -9.557 18.769 1.00 86.12 395 MET A N 1
ATOM 3160 C CA . MET A 1 395 ? -5.985 -10.564 19.245 1.00 86.12 395 MET A CA 1
ATOM 3161 C C . MET A 1 395 ? -5.292 -11.816 19.798 1.00 86.12 395 MET A C 1
ATOM 3163 O O . MET A 1 395 ? -5.735 -12.365 20.808 1.00 86.12 395 MET A O 1
ATOM 3167 N N . LYS A 1 396 ? -4.166 -12.235 19.200 1.00 88.00 396 LYS A N 1
ATOM 3168 C CA . LYS A 1 396 ? -3.329 -13.312 19.742 1.00 88.00 396 LYS A CA 1
ATOM 3169 C C . LYS A 1 396 ? -2.761 -12.954 21.123 1.00 88.00 396 LYS A C 1
ATOM 3171 O O . LYS A 1 396 ? -2.959 -13.720 22.062 1.00 88.00 396 LYS A O 1
ATOM 3176 N N . ARG A 1 397 ? -2.100 -11.800 21.270 1.00 87.62 397 ARG A N 1
ATOM 3177 C CA . ARG A 1 397 ? -1.491 -11.380 22.548 1.00 87.62 397 ARG A CA 1
ATOM 3178 C C . ARG A 1 397 ? -2.530 -11.112 23.636 1.00 87.62 397 ARG A C 1
ATOM 3180 O O . ARG A 1 397 ? -2.287 -11.428 24.795 1.00 87.62 397 ARG A O 1
ATOM 3187 N N . VAL A 1 398 ? -3.691 -10.567 23.283 1.00 84.19 398 VAL A N 1
ATOM 3188 C CA . VAL A 1 398 ? -4.811 -10.351 24.212 1.00 84.19 398 VAL A CA 1
ATOM 3189 C C . VAL A 1 398 ? -5.326 -11.694 24.751 1.00 84.19 398 VAL A C 1
ATOM 3191 O O . VAL A 1 398 ? -5.460 -11.849 25.965 1.00 84.19 398 VAL A O 1
ATOM 3194 N N . ALA A 1 399 ? -5.484 -12.704 23.887 1.00 83.25 399 ALA A N 1
ATOM 3195 C CA . ALA A 1 399 ? -5.830 -14.063 24.309 1.00 83.25 399 ALA A CA 1
ATOM 3196 C C . ALA A 1 399 ? -4.728 -14.731 25.163 1.00 83.25 399 ALA A C 1
ATOM 3198 O O . ALA A 1 399 ? -5.041 -15.381 26.160 1.00 83.25 399 ALA A O 1
ATOM 3199 N N . GLU A 1 400 ? -3.446 -14.534 24.829 1.00 83.75 400 GLU A N 1
ATOM 3200 C CA . GLU A 1 400 ? -2.299 -15.009 25.630 1.00 83.75 400 GLU A CA 1
ATOM 3201 C C . GLU A 1 400 ? -2.248 -14.371 27.033 1.00 83.75 400 GLU A C 1
ATOM 3203 O O . GLU A 1 400 ? -1.798 -15.013 27.980 1.00 83.75 400 GLU A O 1
ATOM 3208 N N . ASN A 1 401 ? -2.775 -13.151 27.196 1.00 80.50 401 ASN A N 1
ATOM 3209 C CA . ASN A 1 401 ? -2.944 -12.476 28.490 1.00 80.50 401 ASN A CA 1
ATOM 3210 C C . ASN A 1 401 ? -4.252 -12.862 29.220 1.00 80.50 401 ASN A C 1
ATOM 3212 O O . ASN A 1 401 ? -4.591 -12.268 30.242 1.00 80.50 401 ASN A O 1
ATOM 3216 N N . GLY A 1 402 ? -5.002 -13.853 28.723 1.00 78.75 402 GLY A N 1
ATOM 3217 C CA . GLY A 1 402 ? -6.232 -14.349 29.354 1.00 78.75 402 GLY A CA 1
ATOM 3218 C C . GLY A 1 402 ? -7.443 -13.415 29.233 1.00 78.75 402 GLY A C 1
ATOM 3219 O O . GLY A 1 402 ? -8.470 -13.662 29.870 1.00 78.75 402 GLY A O 1
ATOM 3220 N N . LEU A 1 403 ? -7.351 -12.360 28.420 1.00 80.00 403 LEU A N 1
ATOM 3221 C CA . LEU A 1 403 ? -8.440 -11.418 28.182 1.00 80.00 403 LEU A CA 1
ATOM 3222 C C . LEU A 1 403 ? -9.388 -11.976 27.113 1.00 80.00 403 LEU A C 1
ATOM 3224 O O . LEU A 1 403 ? -9.022 -12.166 25.952 1.00 80.00 403 LEU A O 1
ATOM 3228 N N . LYS A 1 404 ? -10.640 -12.227 27.504 1.00 81.31 404 LYS A N 1
ATOM 3229 C CA . LYS A 1 404 ? -11.705 -12.652 26.591 1.00 81.31 404 LYS A CA 1
ATOM 3230 C C . LYS A 1 404 ? -12.336 -11.425 25.937 1.00 81.31 404 LYS A C 1
ATOM 3232 O O . LYS A 1 404 ? -13.013 -10.647 26.607 1.00 81.31 404 LYS A O 1
ATOM 3237 N N . VAL A 1 405 ? -12.123 -11.281 24.633 1.00 81.81 405 VAL A N 1
ATOM 3238 C CA . VAL A 1 405 ? -12.737 -10.243 23.797 1.00 81.81 405 VAL A CA 1
ATOM 3239 C C . VAL A 1 405 ? -14.039 -10.770 23.201 1.00 81.81 405 VAL A C 1
ATOM 3241 O O . VAL A 1 405 ? -14.077 -11.878 22.667 1.00 81.81 405 VAL A O 1
ATOM 3244 N N . TRP A 1 406 ? -15.096 -9.968 23.286 1.00 79.38 406 TRP A N 1
ATOM 3245 C CA . TRP A 1 406 ? -16.413 -10.250 22.716 1.00 79.38 406 TRP A CA 1
ATOM 3246 C C . TRP A 1 406 ? -16.666 -9.494 21.413 1.00 79.38 406 TRP A C 1
ATOM 3248 O O . TRP A 1 406 ? -17.245 -10.050 20.483 1.00 79.38 406 TRP A O 1
ATOM 3258 N N . VAL A 1 407 ? -16.223 -8.237 21.341 1.00 79.50 407 VAL A N 1
ATOM 3259 C CA . VAL A 1 407 ? -16.253 -7.421 20.122 1.00 79.50 407 VAL A CA 1
ATOM 3260 C C . VAL A 1 407 ? -14.873 -6.826 19.923 1.00 79.50 407 VAL A C 1
ATOM 3262 O O . VAL A 1 407 ? -14.295 -6.282 20.858 1.00 79.50 407 VAL A O 1
ATOM 3265 N N . TYR A 1 408 ? -14.371 -6.935 18.700 1.00 81.31 408 TYR A N 1
ATOM 3266 C CA . TYR A 1 408 ? -13.215 -6.204 18.204 1.00 81.31 408 TYR A CA 1
ATOM 3267 C C . TYR A 1 408 ? -13.585 -5.658 16.829 1.00 81.31 408 TYR A C 1
ATOM 3269 O O . TYR A 1 408 ? -13.971 -6.429 15.941 1.00 81.31 408 TYR A O 1
ATOM 3277 N N . LYS A 1 409 ? -13.513 -4.341 16.661 1.00 75.88 409 LYS A N 1
ATOM 3278 C CA . LYS A 1 409 ? -13.779 -3.645 15.400 1.00 75.88 409 LYS A CA 1
ATOM 3279 C C . LYS A 1 409 ? -12.732 -2.573 15.176 1.00 75.88 409 LYS A C 1
ATOM 3281 O O . LYS A 1 409 ? -12.163 -2.064 16.129 1.00 75.88 409 LYS A O 1
ATOM 3286 N N . ARG A 1 410 ? -12.485 -2.249 13.908 1.00 76.31 410 ARG A N 1
ATOM 3287 C CA . ARG A 1 410 ? -11.587 -1.164 13.526 1.00 76.31 410 ARG A CA 1
ATOM 3288 C C . ARG A 1 410 ? -12.183 -0.356 12.374 1.00 76.31 410 ARG A C 1
ATOM 3290 O O . ARG A 1 410 ? -12.511 -0.918 11.321 1.00 76.31 410 ARG A O 1
ATOM 3297 N N . TYR A 1 411 ? -12.330 0.947 12.584 1.00 63.53 411 TYR A N 1
ATOM 3298 C CA . TYR A 1 411 ? -12.642 1.951 11.574 1.00 63.53 411 TYR A CA 1
ATOM 3299 C C . TYR A 1 411 ? -11.339 2.677 11.219 1.00 63.53 411 TYR A C 1
ATOM 3301 O O . TYR A 1 411 ? -10.972 3.667 11.832 1.00 63.53 411 TYR A O 1
ATOM 3309 N N . VAL A 1 412 ? -10.613 2.173 10.216 1.00 62.81 412 VAL A N 1
ATOM 3310 C CA . VAL A 1 412 ? -9.311 2.723 9.787 1.00 62.81 412 VAL A CA 1
ATOM 3311 C C . VAL A 1 412 ? -8.274 2.728 10.928 1.00 62.81 412 VAL A C 1
ATOM 3313 O O . VAL A 1 412 ? -7.609 1.699 11.098 1.00 62.81 412 VAL A O 1
ATOM 3316 N N . ASP A 1 413 ? -8.184 3.834 11.674 1.00 65.56 413 ASP A N 1
ATOM 3317 C CA . ASP A 1 413 ? -7.276 4.089 12.799 1.00 65.56 413 ASP A CA 1
ATOM 3318 C C . ASP A 1 413 ? -7.980 3.856 14.163 1.00 65.56 413 ASP A C 1
ATOM 3320 O O . ASP A 1 413 ? -7.338 3.366 15.091 1.00 65.56 413 ASP A O 1
ATOM 3324 N N . ASP A 1 414 ? -9.302 4.095 14.253 1.00 67.38 414 ASP A N 1
ATOM 3325 C CA . ASP A 1 414 ? -10.128 3.870 15.453 1.00 67.38 414 ASP A CA 1
ATOM 3326 C C . ASP A 1 414 ? -10.373 2.363 15.686 1.00 67.38 414 ASP A C 1
ATOM 3328 O O . ASP A 1 414 ? -10.801 1.651 14.775 1.00 67.38 414 ASP A O 1
ATOM 3332 N N . ILE A 1 415 ? -10.167 1.864 16.905 1.00 79.00 415 ILE A N 1
ATOM 3333 C CA . ILE A 1 415 ? -10.327 0.467 17.335 1.00 79.00 415 ILE A CA 1
ATOM 3334 C C . ILE A 1 415 ? -11.317 0.401 18.498 1.00 79.00 415 ILE A C 1
ATOM 3336 O O . ILE A 1 415 ? -11.031 0.898 19.581 1.00 79.00 415 ILE A O 1
ATOM 3340 N N . ASP A 1 416 ? -12.422 -0.320 18.329 1.00 79.31 416 ASP A N 1
ATOM 3341 C CA . ASP A 1 416 ? -13.432 -0.513 19.370 1.00 79.31 416 ASP A CA 1
ATOM 3342 C C . ASP A 1 416 ? -13.377 -1.929 19.929 1.00 79.31 416 ASP A C 1
ATOM 3344 O O . ASP A 1 416 ? -13.436 -2.919 19.186 1.00 79.31 416 ASP A O 1
ATOM 3348 N N . VAL A 1 417 ? -13.291 -2.037 21.256 1.00 82.25 417 VAL A N 1
ATOM 3349 C CA . VAL A 1 417 ? -13.149 -3.323 21.938 1.00 82.25 417 VAL A CA 1
ATOM 3350 C C . VAL A 1 417 ? -14.126 -3.455 23.099 1.00 82.25 417 VAL A C 1
ATOM 3352 O O . VAL A 1 417 ? -14.238 -2.584 23.961 1.00 82.25 417 VAL A O 1
ATOM 3355 N N . ILE A 1 418 ? -14.804 -4.601 23.148 1.00 80.12 418 ILE A N 1
ATOM 3356 C CA . ILE A 1 418 ? -15.621 -5.029 24.285 1.00 80.12 418 ILE A CA 1
ATOM 3357 C C . ILE A 1 418 ? -15.036 -6.334 24.802 1.00 80.12 418 ILE A C 1
ATOM 3359 O O . ILE A 1 418 ? -14.920 -7.305 24.053 1.00 80.12 418 ILE A O 1
ATOM 3363 N N . MET A 1 419 ? -14.661 -6.370 26.077 1.00 79.75 419 MET A N 1
ATOM 3364 C CA . MET A 1 419 ? -13.970 -7.504 26.699 1.00 79.75 419 MET A CA 1
ATOM 3365 C C . MET A 1 419 ? -14.442 -7.738 28.126 1.00 79.75 419 MET A C 1
ATOM 3367 O O . MET A 1 419 ? -15.088 -6.878 28.719 1.00 79.75 419 MET A O 1
ATOM 3371 N N . ASN A 1 420 ? -14.104 -8.896 28.687 1.00 74.31 420 ASN A N 1
ATOM 3372 C CA . ASN A 1 420 ? -14.328 -9.156 30.104 1.00 74.31 420 ASN A CA 1
ATOM 3373 C C . ASN A 1 420 ? -13.547 -8.186 30.994 1.00 74.31 420 ASN A C 1
ATOM 3375 O O . ASN A 1 420 ? -12.349 -7.987 30.799 1.00 74.31 420 ASN A O 1
ATOM 3379 N N . ALA A 1 421 ? -14.199 -7.710 32.052 1.00 65.19 421 ALA A N 1
ATOM 3380 C CA . ALA A 1 421 ? -13.500 -7.222 33.228 1.00 65.19 421 ALA A CA 1
ATOM 3381 C C . ALA A 1 421 ? -12.704 -8.389 33.861 1.00 65.19 421 ALA A C 1
ATOM 3383 O O . ALA A 1 421 ? -13.263 -9.482 34.051 1.00 65.19 421 ALA A O 1
ATOM 3384 N N . PRO A 1 422 ? -11.413 -8.213 34.193 1.00 56.81 422 PRO A N 1
ATOM 3385 C CA . PRO A 1 422 ? -10.637 -9.233 34.887 1.00 56.81 422 PRO A CA 1
ATOM 3386 C C . PRO A 1 422 ? -11.248 -9.539 36.264 1.00 56.81 422 PRO A C 1
ATOM 3388 O O . PRO A 1 422 ? -11.870 -8.699 36.916 1.00 56.81 422 PRO A O 1
ATOM 3391 N N . ARG A 1 423 ? -11.132 -10.797 36.707 1.00 46.47 423 ARG A N 1
ATOM 3392 C CA . ARG A 1 423 ? -11.920 -11.289 37.847 1.00 46.47 423 ARG A CA 1
ATOM 3393 C C . ARG A 1 423 ? -11.524 -10.645 39.183 1.00 46.47 423 ARG A C 1
ATOM 3395 O O . ARG A 1 423 ? -10.416 -10.842 39.666 1.00 46.47 423 ARG A O 1
ATOM 3402 N N . ALA A 1 424 ? -12.546 -10.073 39.825 1.00 38.50 424 ALA A N 1
ATOM 3403 C CA . ALA A 1 424 ? -12.673 -9.744 41.249 1.00 38.50 424 ALA A CA 1
ATOM 3404 C C . ALA A 1 424 ? -11.801 -8.598 41.810 1.00 38.50 424 ALA A C 1
ATOM 3406 O O . ALA A 1 424 ? -10.660 -8.787 42.216 1.00 38.50 424 ALA A O 1
ATOM 3407 N N . GLY A 1 425 ? -12.440 -7.437 42.007 1.00 41.78 425 GLY A N 1
ATOM 3408 C CA . GLY A 1 425 ? -12.043 -6.436 43.012 1.00 41.78 425 GLY A CA 1
ATOM 3409 C C . GLY A 1 425 ? -11.724 -5.041 42.474 1.00 41.78 425 GLY A C 1
ATOM 3410 O O . GLY A 1 425 ? -11.899 -4.063 43.198 1.00 41.78 425 GLY A O 1
ATOM 3411 N N . LEU A 1 426 ? -11.317 -4.927 41.211 1.00 39.78 426 LEU A N 1
ATOM 3412 C CA . LEU A 1 426 ? -10.927 -3.658 40.598 1.00 39.78 426 LEU A CA 1
ATOM 3413 C C . LEU A 1 426 ? -12.115 -3.019 39.862 1.00 39.78 426 LEU A C 1
ATOM 3415 O O . LEU A 1 426 ? -12.555 -3.495 38.824 1.00 39.78 426 LEU A O 1
ATOM 3419 N N . ARG A 1 427 ? -12.636 -1.910 40.402 1.00 40.91 427 ARG A N 1
ATOM 3420 C CA . ARG A 1 427 ? -13.499 -0.964 39.667 1.00 40.91 427 ARG A CA 1
ATOM 3421 C C . ARG A 1 427 ? -12.630 0.129 39.030 1.00 40.91 427 ARG A C 1
ATOM 3423 O O . ARG A 1 427 ? -12.784 1.299 39.365 1.00 40.91 427 ARG A O 1
ATOM 3430 N N . PHE A 1 428 ? -11.678 -0.255 38.184 1.00 47.53 428 PHE A N 1
ATOM 3431 C CA . PHE A 1 428 ? -10.643 0.652 37.675 1.00 47.53 428 PHE A CA 1
ATOM 3432 C C . PHE A 1 428 ? -10.428 0.490 36.167 1.00 47.53 428 PHE A C 1
ATOM 3434 O O . PHE A 1 428 ? -9.313 0.200 35.765 1.00 47.53 428 PHE A O 1
ATOM 3441 N N . VAL A 1 429 ? -11.476 0.744 35.366 1.00 57.53 429 VAL A N 1
ATOM 3442 C CA . VAL A 1 429 ? -11.529 0.621 33.883 1.00 57.53 429 VAL A CA 1
ATOM 3443 C C . VAL A 1 429 ? -10.284 1.176 33.163 1.00 57.53 429 VAL A C 1
ATOM 3445 O O . VAL A 1 429 ? -9.822 0.618 32.170 1.00 57.53 429 VAL A O 1
ATOM 3448 N N . GLU A 1 430 ? -9.711 2.253 33.701 1.00 62.22 430 GLU A N 1
ATOM 3449 C CA . GLU A 1 430 ? -8.420 2.830 33.312 1.00 62.22 430 GLU A CA 1
ATOM 3450 C C . GLU A 1 430 ? -7.285 1.787 33.215 1.00 62.22 430 GLU A C 1
ATOM 3452 O O . GLU A 1 430 ? -6.481 1.816 32.285 1.00 62.22 430 GLU A O 1
ATOM 3457 N N . SER A 1 431 ? -7.199 0.861 34.172 1.00 65.94 431 SER A N 1
ATOM 3458 C CA . SER A 1 431 ? -6.137 -0.141 34.276 1.00 65.94 431 SER A CA 1
ATOM 3459 C C . SER A 1 431 ? -6.231 -1.217 33.192 1.00 65.94 431 SER A C 1
ATOM 3461 O O . SER A 1 431 ? -5.206 -1.601 32.625 1.00 65.94 431 SER A O 1
ATOM 3463 N N . GLU A 1 432 ? -7.442 -1.649 32.835 1.00 69.38 432 GLU A N 1
ATOM 3464 C CA . GLU A 1 432 ? -7.679 -2.586 31.740 1.00 69.38 432 GLU A CA 1
ATOM 3465 C C . GLU A 1 432 ? -7.425 -1.933 30.377 1.00 69.38 432 GLU A C 1
ATOM 3467 O O . GLU A 1 432 ? -6.744 -2.518 29.532 1.00 69.38 432 GLU A O 1
ATOM 3472 N N . CYS A 1 433 ? -7.891 -0.699 30.169 1.00 73.69 433 CYS A N 1
ATOM 3473 C CA . CYS A 1 433 ? -7.628 0.040 28.932 1.00 73.69 433 CYS A CA 1
ATOM 3474 C C . CYS A 1 433 ? -6.131 0.355 28.761 1.00 73.69 433 CYS A C 1
ATOM 3476 O O . CYS A 1 433 ? -5.600 0.230 27.657 1.00 73.69 433 CYS A O 1
ATOM 3478 N N . LYS A 1 434 ? -5.399 0.645 29.846 1.00 80.25 434 LYS A N 1
ATOM 3479 C CA . LYS A 1 434 ? -3.930 0.783 29.815 1.00 80.25 434 LYS A CA 1
ATOM 3480 C C . LYS A 1 434 ? -3.204 -0.546 29.584 1.00 80.25 434 LYS A C 1
ATOM 3482 O O . LYS A 1 434 ? -2.179 -0.562 28.902 1.00 80.25 434 LYS A O 1
ATOM 3487 N N . LEU A 1 435 ? -3.731 -1.674 30.070 1.00 81.25 435 LEU A N 1
ATOM 3488 C CA . LEU A 1 435 ? -3.204 -2.998 29.719 1.00 81.25 435 LEU A CA 1
ATOM 3489 C C . LEU A 1 435 ? -3.356 -3.256 28.212 1.00 81.25 435 LEU A C 1
ATOM 3491 O O . LEU A 1 435 ? -2.382 -3.622 27.556 1.00 81.25 435 LEU A O 1
ATOM 3495 N N . VAL A 1 436 ? -4.533 -2.975 27.650 1.00 82.06 436 VAL A N 1
ATOM 3496 C CA . VAL A 1 436 ? -4.816 -3.045 26.205 1.00 82.06 436 VAL A CA 1
ATOM 3497 C C . VAL A 1 436 ? -3.863 -2.163 25.395 1.00 82.06 436 VAL A C 1
ATOM 3499 O O . VAL A 1 436 ? -3.234 -2.652 24.454 1.00 82.06 436 VAL A O 1
ATOM 3502 N N . GLN A 1 437 ? -3.680 -0.907 25.811 1.00 87.12 437 GLN A N 1
ATOM 3503 C CA . GLN A 1 437 ? -2.717 0.030 25.227 1.00 87.12 437 GLN A CA 1
ATOM 3504 C C . GLN A 1 437 ? -1.294 -0.552 25.230 1.00 87.12 437 GLN A C 1
ATOM 3506 O O . GLN A 1 437 ? -0.610 -0.546 24.207 1.00 87.12 437 GLN A O 1
ATOM 3511 N N . SER A 1 438 ? -0.854 -1.114 26.362 1.00 86.75 438 SER A N 1
ATOM 3512 C CA . SER A 1 438 ? 0.488 -1.696 26.499 1.00 86.75 438 SER A CA 1
ATOM 3513 C C . SER A 1 438 ? 0.691 -2.932 25.613 1.00 86.75 438 SER A C 1
ATOM 3515 O O . SER A 1 438 ? 1.746 -3.076 24.990 1.00 86.75 438 SER A O 1
ATOM 3517 N N . ILE A 1 439 ? -0.334 -3.786 25.479 1.00 88.50 439 ILE A N 1
ATOM 3518 C CA . ILE A 1 439 ? -0.315 -4.940 24.575 1.00 88.50 439 ILE A CA 1
ATOM 3519 C C . ILE A 1 439 ? -0.203 -4.456 23.127 1.00 88.50 439 ILE A C 1
ATOM 3521 O O . ILE A 1 439 ? 0.672 -4.938 22.409 1.00 88.50 439 ILE A O 1
ATOM 3525 N N . GLY A 1 440 ? -1.015 -3.479 22.715 1.00 88.12 440 GLY A N 1
ATOM 3526 C CA . GLY A 1 440 ? -0.981 -2.915 21.365 1.00 88.12 440 GLY A CA 1
ATOM 3527 C C . GLY A 1 440 ? 0.364 -2.278 21.004 1.00 88.12 440 GLY A C 1
ATOM 3528 O O . GLY A 1 440 ? 0.987 -2.658 20.008 1.00 88.12 440 GLY A O 1
ATOM 3529 N N . ASN A 1 441 ? 0.867 -1.390 21.863 1.00 91.44 441 ASN A N 1
ATOM 3530 C CA . ASN A 1 441 ? 2.141 -0.687 21.663 1.00 91.44 441 ASN A CA 1
ATOM 3531 C C . ASN A 1 441 ? 3.344 -1.650 21.658 1.00 91.44 441 ASN A C 1
ATOM 3533 O O . ASN A 1 441 ? 4.364 -1.381 21.026 1.00 91.44 441 ASN A O 1
ATOM 3537 N N . SER A 1 442 ? 3.233 -2.815 22.311 1.00 92.00 442 SER A N 1
ATOM 3538 C CA . SER A 1 442 ? 4.286 -3.841 22.295 1.00 92.00 442 SER A CA 1
ATOM 3539 C C . SER A 1 442 ? 4.426 -4.591 20.958 1.00 92.00 442 SER A C 1
ATOM 3541 O O . SER A 1 442 ? 5.375 -5.366 20.795 1.00 92.00 442 SER A O 1
ATOM 3543 N N . ILE A 1 443 ? 3.482 -4.450 20.016 1.00 91.88 443 ILE A N 1
ATOM 3544 C CA . ILE A 1 443 ? 3.461 -5.238 18.768 1.00 91.88 443 ILE A CA 1
ATOM 3545 C C . ILE A 1 443 ? 4.473 -4.715 17.752 1.00 91.88 443 ILE A C 1
ATOM 3547 O O . ILE A 1 443 ? 5.210 -5.518 17.176 1.00 91.88 443 ILE A O 1
ATOM 3551 N N . HIS A 1 444 ? 4.513 -3.400 17.529 1.00 92.06 444 HIS A N 1
ATOM 3552 C CA . HIS A 1 444 ? 5.441 -2.769 16.593 1.00 92.06 444 HIS A CA 1
ATOM 3553 C C . HIS A 1 444 ? 5.663 -1.286 16.948 1.00 92.06 444 HIS A C 1
ATOM 3555 O O . HIS A 1 444 ? 4.675 -0.585 17.155 1.00 92.06 444 HIS A O 1
ATOM 3561 N N . PRO A 1 445 ? 6.906 -0.757 16.936 1.00 89.31 445 PRO A N 1
ATOM 3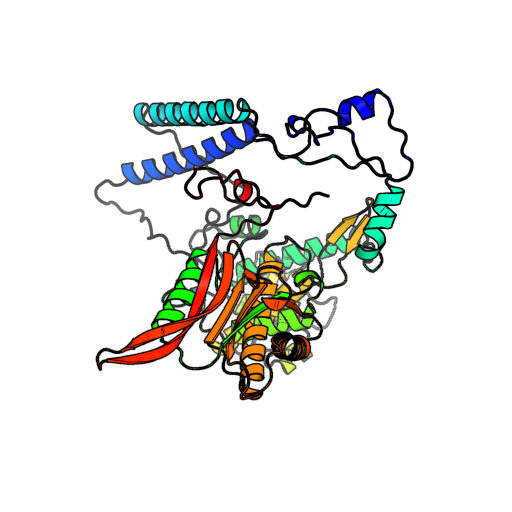562 C CA . PRO A 1 445 ? 7.210 0.635 17.309 1.00 89.31 445 PRO A CA 1
ATOM 3563 C C . PRO A 1 445 ? 6.629 1.716 16.375 1.00 89.31 445 PRO A C 1
ATOM 3565 O O . PRO A 1 445 ? 6.780 2.901 16.652 1.00 89.31 445 PRO A O 1
ATOM 3568 N N . SER A 1 446 ? 5.984 1.334 15.268 1.00 85.38 446 SER A N 1
ATOM 3569 C CA . SER A 1 446 ? 5.199 2.253 14.419 1.00 85.38 446 SER A CA 1
ATOM 3570 C C . SER A 1 446 ? 3.798 2.547 14.950 1.00 85.38 446 SER A C 1
ATOM 3572 O O . SER A 1 446 ? 3.117 3.383 14.368 1.00 85.38 446 SER A O 1
ATOM 3574 N N . ILE A 1 447 ? 3.335 1.828 15.974 1.00 86.62 447 ILE A N 1
ATOM 3575 C CA . ILE A 1 447 ? 1.977 1.953 16.499 1.00 86.62 447 ILE A CA 1
ATOM 3576 C C . ILE A 1 447 ? 2.052 2.417 17.947 1.00 86.62 447 ILE A C 1
ATOM 3578 O O . ILE A 1 447 ? 2.544 1.704 18.820 1.00 86.62 447 ILE A O 1
ATOM 3582 N N . GLU A 1 448 ? 1.535 3.618 18.178 1.00 88.00 448 GLU A N 1
ATOM 3583 C CA . GLU A 1 448 ? 1.264 4.160 19.501 1.00 88.00 448 GLU A CA 1
ATOM 3584 C C . GLU A 1 448 ? -0.243 4.401 19.596 1.00 88.00 448 GLU A C 1
ATOM 3586 O O . GLU A 1 448 ? -0.789 5.248 18.889 1.00 88.00 448 GLU A O 1
ATOM 3591 N N . LEU A 1 449 ? -0.910 3.613 20.436 1.00 85.62 449 LEU A N 1
ATOM 3592 C CA . LEU A 1 449 ? -2.325 3.754 20.740 1.00 85.62 449 LEU A CA 1
ATOM 3593 C C . LEU A 1 449 ? -2.546 4.864 21.767 1.00 85.62 449 LEU A C 1
ATOM 3595 O O . LEU A 1 449 ? -1.894 4.877 22.816 1.00 85.62 449 LEU A O 1
ATOM 3599 N N . GLU A 1 450 ? -3.532 5.719 21.527 1.00 82.38 450 GLU A N 1
ATOM 3600 C CA . GLU A 1 450 ? -4.291 6.382 22.593 1.00 82.38 450 GLU A CA 1
ATOM 3601 C C . GLU A 1 450 ? -5.490 5.507 22.951 1.00 82.38 450 GLU A C 1
ATOM 3603 O O . GLU A 1 450 ? -5.970 4.761 22.105 1.00 82.38 450 GLU A O 1
ATOM 3608 N N . VAL A 1 451 ? -5.951 5.550 24.201 1.00 83.88 451 VAL A N 1
ATOM 3609 C CA . VAL A 1 451 ? -7.133 4.798 24.649 1.00 83.88 451 VAL A CA 1
ATOM 3610 C C . VAL A 1 451 ? -8.129 5.737 25.304 1.00 83.88 451 VAL A C 1
ATOM 3612 O O . VAL A 1 4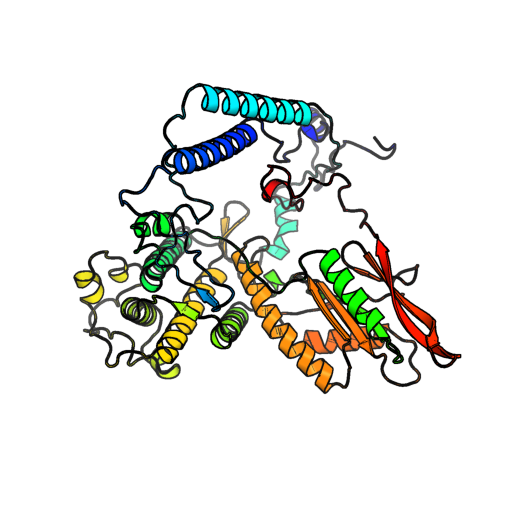51 ? -7.738 6.609 26.078 1.00 83.88 451 VAL A O 1
ATOM 3615 N N . ASP A 1 452 ? -9.406 5.519 25.013 1.00 80.06 452 ASP A N 1
ATOM 3616 C CA . ASP A 1 452 ? -10.537 6.231 25.595 1.00 80.06 452 ASP A CA 1
ATOM 3617 C C . ASP A 1 452 ? -11.518 5.223 26.214 1.00 80.06 452 ASP A C 1
ATOM 3619 O O . ASP A 1 452 ? -11.705 4.102 25.722 1.00 80.06 452 ASP A O 1
ATOM 3623 N N . TYR A 1 453 ? -12.120 5.595 27.339 1.00 82.06 453 TYR A N 1
ATOM 3624 C CA . TYR A 1 453 ? -12.996 4.733 28.121 1.00 82.06 453 TYR A CA 1
ATOM 3625 C C . TYR A 1 453 ? -14.046 5.544 28.897 1.00 82.06 453 TYR A C 1
ATOM 3627 O O . TYR A 1 453 ? -13.797 6.689 29.274 1.00 82.06 453 TYR A O 1
ATOM 3635 N N . PRO A 1 454 ? -15.232 4.966 29.187 1.00 79.44 454 PRO A N 1
ATOM 3636 C CA . PRO A 1 454 ? -16.392 5.735 29.642 1.00 79.44 454 PRO A CA 1
ATOM 3637 C C . PRO A 1 454 ? -16.178 6.621 30.880 1.00 79.44 454 PRO A C 1
ATOM 3639 O O . PRO A 1 454 ? -16.878 7.617 31.022 1.00 79.44 454 PRO A O 1
ATOM 3642 N N . SER A 1 455 ? -15.241 6.287 31.777 1.00 77.31 455 SER A N 1
ATOM 3643 C CA . SER A 1 455 ? -14.999 7.057 33.008 1.00 77.31 455 SER A CA 1
ATOM 3644 C C . SER A 1 455 ? -14.173 8.340 32.839 1.00 77.31 455 SER A C 1
ATOM 3646 O O . SER A 1 455 ? -14.125 9.111 33.793 1.00 77.31 455 SER A O 1
ATOM 3648 N N . GLU A 1 456 ? -13.573 8.606 31.672 1.00 79.00 456 GLU A N 1
ATOM 3649 C CA . GLU A 1 456 ? -13.016 9.940 31.359 1.00 79.00 456 GLU A CA 1
ATOM 3650 C C . GLU A 1 456 ? -14.120 10.958 31.001 1.00 79.00 456 GLU A C 1
ATOM 3652 O O . GLU A 1 456 ? -13.912 12.171 31.065 1.00 79.00 456 GLU A O 1
ATOM 3657 N N . HIS A 1 457 ? -15.322 10.483 30.652 1.00 78.44 457 HIS A N 1
ATOM 3658 C CA . HIS A 1 457 ? -16.432 11.323 30.197 1.00 78.44 457 HIS A CA 1
ATOM 3659 C C . HIS A 1 457 ? -17.384 11.658 31.344 1.00 78.44 457 HIS A C 1
ATOM 3661 O O . HIS A 1 457 ? -17.828 10.786 32.091 1.00 78.44 457 HIS A O 1
ATOM 3667 N N . GLY A 1 458 ? -17.764 12.934 31.459 1.00 77.75 458 GLY A N 1
ATOM 3668 C CA . GLY A 1 458 ? -18.594 13.430 32.567 1.00 77.75 458 GLY A CA 1
ATOM 3669 C C . GLY A 1 458 ? -20.013 12.845 32.651 1.00 77.75 458 GLY A C 1
ATOM 3670 O O . GLY A 1 458 ? -20.662 12.991 33.685 1.00 77.75 458 GLY A O 1
ATOM 3671 N N . ASP A 1 459 ? -20.499 12.184 31.596 1.00 81.75 459 ASP A N 1
ATOM 3672 C CA . ASP A 1 459 ? -21.770 11.449 31.569 1.00 81.75 459 ASP A CA 1
ATOM 3673 C C . ASP A 1 459 ? -21.608 9.919 31.614 1.00 81.75 459 ASP A C 1
ATOM 3675 O O . ASP A 1 459 ? -22.610 9.202 31.576 1.00 81.75 459 ASP A O 1
ATOM 3679 N N . GLY A 1 460 ? -20.376 9.409 31.719 1.00 80.38 460 GLY A N 1
ATOM 3680 C CA . GLY A 1 460 ? -20.095 7.976 31.785 1.00 80.38 460 GLY A CA 1
ATOM 3681 C C . GLY A 1 460 ? -20.320 7.224 30.469 1.00 80.38 460 GLY A C 1
ATOM 3682 O O . GLY A 1 460 ? -20.574 6.018 30.513 1.00 80.38 460 GLY A O 1
ATOM 3683 N N . LYS A 1 461 ? -20.284 7.907 29.313 1.00 84.12 461 LYS A N 1
ATOM 3684 C CA . LYS A 1 461 ? -20.521 7.315 27.984 1.00 84.12 461 LYS A CA 1
ATOM 3685 C C . LYS A 1 461 ? -19.349 7.583 27.045 1.00 84.12 461 LYS A C 1
ATOM 3687 O O . LYS A 1 461 ? -18.926 8.723 26.889 1.00 84.12 461 LYS A O 1
ATOM 3692 N N . LEU A 1 462 ? -18.882 6.542 26.366 1.00 81.62 462 LEU A N 1
ATOM 3693 C CA . LEU A 1 462 ? -17.764 6.605 25.427 1.00 81.62 462 LEU A CA 1
ATOM 3694 C C . LEU A 1 462 ? -18.255 7.017 24.024 1.00 81.62 462 LEU A C 1
ATOM 3696 O O . LEU A 1 462 ? -19.097 6.308 23.462 1.00 81.62 462 LEU A O 1
ATOM 3700 N N . PRO A 1 463 ? -17.787 8.134 23.440 1.00 75.88 463 PRO A N 1
ATOM 3701 C CA . PRO A 1 463 ? -18.122 8.507 22.068 1.00 75.88 463 PRO A CA 1
ATOM 3702 C C . PRO A 1 463 ? -17.393 7.619 21.043 1.00 75.88 463 PRO A C 1
ATOM 3704 O O . PRO A 1 463 ? -16.171 7.654 20.947 1.00 75.88 463 PRO A O 1
ATOM 3707 N N . ILE A 1 464 ? -18.146 6.879 20.226 1.00 70.62 464 ILE A N 1
ATOM 3708 C CA . ILE A 1 464 ? -17.636 6.014 19.149 1.00 70.62 464 ILE A CA 1
ATOM 3709 C C . ILE A 1 464 ? -18.391 6.340 17.855 1.00 70.62 464 ILE A C 1
ATOM 3711 O O . ILE A 1 464 ? -19.613 6.198 17.804 1.00 70.62 464 ILE A O 1
ATOM 3715 N N . LEU A 1 465 ? -17.681 6.761 16.801 1.00 67.62 465 LEU A N 1
ATOM 3716 C CA . LEU A 1 465 ? -18.271 7.275 15.550 1.00 67.62 465 LEU A CA 1
ATOM 3717 C C . LEU A 1 465 ? -19.376 8.326 15.825 1.00 67.62 465 LEU A C 1
ATOM 3719 O O . LEU A 1 465 ? -19.102 9.340 16.472 1.00 67.62 465 LEU A O 1
ATOM 3723 N N . ASP A 1 466 ? -20.606 8.076 15.353 1.00 69.12 466 ASP A N 1
ATOM 3724 C CA . ASP A 1 466 ? -21.808 8.895 15.580 1.00 69.12 466 ASP A CA 1
ATOM 3725 C C . ASP A 1 466 ? -22.649 8.418 16.792 1.00 69.12 466 ASP A C 1
ATOM 3727 O O . ASP A 1 466 ? -23.856 8.677 16.869 1.00 69.12 466 ASP A O 1
ATOM 3731 N N . LEU A 1 467 ? -22.059 7.657 17.721 1.00 72.19 467 LEU A N 1
ATOM 3732 C CA . LEU A 1 467 ? -22.728 7.096 18.899 1.00 72.19 467 LEU A CA 1
ATOM 3733 C C . LEU A 1 467 ? -22.030 7.486 20.206 1.00 72.19 467 LEU A C 1
ATOM 3735 O O . LEU A 1 467 ? -20.835 7.760 20.252 1.00 72.19 467 LEU A O 1
ATOM 3739 N N . LYS A 1 468 ? -22.790 7.443 21.298 1.00 81.50 468 LYS A N 1
ATOM 3740 C CA . LYS A 1 468 ? -22.289 7.334 22.671 1.00 81.50 468 LYS A CA 1
ATOM 3741 C C . LYS A 1 468 ? -22.659 5.965 23.211 1.00 81.50 468 LYS A C 1
ATOM 3743 O O . LYS A 1 468 ? -23.838 5.622 23.187 1.00 81.50 468 LYS A O 1
ATOM 3748 N N . VAL A 1 469 ? -21.678 5.199 23.679 1.00 80.62 469 VAL A N 1
ATOM 3749 C CA . VAL A 1 469 ? -21.809 3.782 24.050 1.00 80.62 469 VAL A CA 1
ATOM 3750 C C . VAL A 1 469 ? -21.476 3.577 25.530 1.00 80.62 469 VAL A C 1
ATOM 3752 O O . VAL A 1 469 ? -20.525 4.160 26.051 1.00 80.62 469 VAL A O 1
ATOM 3755 N N . TRP A 1 470 ? -22.259 2.749 26.222 1.00 86.62 470 TRP A N 1
ATOM 3756 C CA . TRP A 1 470 ? -22.010 2.356 27.614 1.00 86.62 470 TRP A CA 1
ATOM 3757 C C . TRP A 1 470 ? -22.517 0.937 27.903 1.00 86.62 470 TRP A C 1
ATOM 3759 O O . TRP A 1 470 ? -23.263 0.350 27.118 1.00 86.62 470 TRP A O 1
ATOM 3769 N N . VAL A 1 471 ? -22.106 0.376 29.043 1.00 83.75 471 VAL A N 1
ATOM 3770 C CA . VAL A 1 471 ? -22.576 -0.926 29.543 1.00 83.75 471 VAL A CA 1
ATOM 3771 C C . VAL A 1 471 ? -23.509 -0.696 30.731 1.00 83.75 471 VAL A C 1
ATOM 3773 O O . VAL A 1 471 ? -23.183 0.060 31.644 1.00 83.75 471 VAL A O 1
ATOM 3776 N N . GLU A 1 472 ? -24.658 -1.366 30.742 1.00 82.44 472 GLU A N 1
ATOM 3777 C CA . GLU A 1 472 ? -25.647 -1.294 31.821 1.00 82.44 472 GLU A CA 1
ATOM 3778 C C . GLU A 1 472 ? -26.065 -2.703 32.261 1.00 82.44 472 GLU A C 1
ATOM 3780 O O . GLU A 1 472 ? -26.335 -3.572 31.429 1.00 82.44 472 GLU A O 1
ATOM 3785 N N . LYS A 1 473 ? -26.155 -2.934 33.577 1.00 81.12 473 LYS A N 1
ATOM 3786 C CA . LYS A 1 473 ? -26.721 -4.175 34.125 1.00 81.12 473 LYS A CA 1
ATOM 3787 C C . LYS A 1 473 ? -28.239 -4.105 34.099 1.00 81.12 473 LYS A C 1
ATOM 3789 O O . LYS A 1 473 ? -28.831 -3.224 34.718 1.00 81.12 473 LYS A O 1
ATOM 3794 N N . ARG A 1 474 ? -28.866 -5.060 33.415 1.00 81.31 474 ARG A N 1
ATOM 3795 C CA . ARG A 1 474 ? -30.322 -5.197 33.332 1.00 81.31 474 ARG A CA 1
ATOM 3796 C C . ARG A 1 474 ? -30.752 -6.559 33.838 1.00 81.31 474 ARG A C 1
ATOM 3798 O O . ARG A 1 474 ? -30.138 -7.569 33.508 1.00 81.31 474 ARG A O 1
ATOM 3805 N N . ARG A 1 475 ? -31.852 -6.595 34.583 1.00 76.56 475 ARG A N 1
ATOM 3806 C CA . ARG A 1 475 ? -32.521 -7.851 34.923 1.00 76.56 475 ARG A CA 1
ATOM 3807 C C . ARG A 1 475 ? -33.283 -8.370 33.721 1.00 76.56 475 ARG A C 1
ATOM 3809 O O . ARG A 1 475 ? -33.950 -7.599 33.028 1.00 76.56 475 ARG A O 1
ATOM 3816 N N . ARG A 1 476 ? -33.211 -9.678 33.500 1.00 64.44 476 ARG A N 1
ATOM 3817 C CA . ARG A 1 476 ? -33.995 -10.363 32.476 1.00 64.44 476 ARG A CA 1
ATOM 3818 C C . ARG A 1 476 ? -34.622 -11.616 33.070 1.00 64.44 476 ARG A C 1
ATOM 3820 O O . ARG A 1 476 ? -33.921 -12.452 33.638 1.00 64.44 476 ARG A O 1
ATOM 3827 N N . GLU A 1 477 ? -35.936 -11.739 32.924 1.00 56.09 477 GLU A N 1
ATOM 3828 C CA . GLU A 1 477 ? -36.638 -12.987 33.207 1.00 56.09 477 GLU A CA 1
ATOM 3829 C C . GLU A 1 477 ? -36.263 -14.028 32.149 1.00 56.09 477 GLU A C 1
ATOM 3831 O O . GLU A 1 477 ? -36.348 -13.790 30.940 1.00 56.09 477 GLU A O 1
ATOM 3836 N N . THR A 1 478 ? -35.846 -15.201 32.611 1.00 57.00 478 THR A N 1
ATOM 3837 C CA . THR A 1 478 ? -35.755 -16.399 31.774 1.00 57.00 478 THR A CA 1
ATOM 3838 C C . THR A 1 478 ? -37.119 -17.090 31.703 1.00 57.00 478 THR A C 1
ATOM 3840 O O . THR A 1 478 ? -37.954 -16.931 32.593 1.00 57.00 478 THR A O 1
ATOM 3843 N N . GLY A 1 479 ? -37.357 -17.912 30.674 1.00 53.94 479 GLY A N 1
ATOM 3844 C CA . GLY A 1 479 ? -38.627 -18.642 30.501 1.00 53.94 479 GLY A CA 1
ATOM 3845 C C . GLY A 1 479 ? -38.976 -19.642 31.620 1.00 53.94 479 GLY A C 1
ATOM 3846 O O . GLY A 1 479 ? -40.051 -20.232 31.592 1.00 53.94 479 GLY A O 1
ATOM 3847 N N . SER A 1 480 ? -38.083 -19.837 32.595 1.00 55.72 480 SER A N 1
ATOM 3848 C CA . SER A 1 480 ? -38.275 -20.612 33.827 1.00 55.72 480 SER A CA 1
ATOM 3849 C C . SER A 1 480 ? -38.673 -19.762 35.047 1.00 55.72 480 SER A C 1
ATOM 3851 O O . SER A 1 480 ? -38.825 -20.315 36.135 1.00 55.72 480 SER A O 1
ATOM 3853 N N . GLY A 1 481 ? -38.829 -18.440 34.902 1.00 56.91 481 GLY A N 1
ATOM 3854 C CA . GLY A 1 481 ? -39.193 -17.532 35.998 1.00 56.91 481 GLY A CA 1
ATOM 3855 C C . GLY A 1 481 ? -38.043 -17.168 36.944 1.00 56.91 481 GLY A C 1
ATOM 3856 O O . GLY A 1 481 ? -38.292 -16.678 38.043 1.00 56.91 481 GLY A O 1
ATOM 3857 N N . GLN A 1 482 ? -36.786 -17.409 36.551 1.00 52.25 482 GLN A N 1
ATOM 3858 C CA . GLN A 1 482 ? -35.614 -16.923 37.286 1.00 52.25 482 GLN A CA 1
ATOM 3859 C C . GLN A 1 482 ? -35.106 -15.614 36.664 1.00 52.25 482 GLN A C 1
ATOM 3861 O O . GLN A 1 482 ? -34.791 -15.569 35.470 1.00 52.25 482 GLN A O 1
ATOM 3866 N N . GLU A 1 483 ? -35.031 -14.554 37.476 1.00 60.06 483 GLU A N 1
ATOM 3867 C CA . GLU A 1 483 ? -34.338 -13.310 37.126 1.00 60.06 483 GLU A CA 1
ATOM 3868 C C . GLU A 1 483 ? -32.822 -13.518 37.201 1.00 60.06 483 GLU A C 1
ATOM 3870 O O . GLU A 1 483 ? -32.296 -13.976 38.218 1.00 60.06 483 GLU A O 1
ATOM 3875 N N . HIS A 1 484 ? -32.111 -13.103 36.154 1.00 70.00 484 HIS A N 1
ATOM 3876 C CA . HIS A 1 484 ? -30.659 -12.958 36.180 1.00 70.00 484 HIS A CA 1
ATOM 3877 C C . HIS A 1 484 ? -30.259 -11.557 35.707 1.00 70.00 484 HIS A C 1
ATOM 3879 O O . HIS A 1 484 ? -30.876 -11.000 34.793 1.00 70.00 484 HIS A O 1
ATOM 3885 N N . ASP A 1 485 ? -29.221 -10.993 36.327 1.00 75.38 485 ASP A N 1
ATOM 3886 C CA . ASP A 1 485 ? -28.566 -9.783 35.831 1.00 75.38 485 ASP A CA 1
ATOM 3887 C C . ASP A 1 485 ? -27.742 -10.141 34.583 1.00 75.38 485 ASP A C 1
ATOM 3889 O O . ASP A 1 485 ? -26.906 -11.047 34.614 1.00 75.38 485 ASP A O 1
ATOM 3893 N N . VAL A 1 486 ? -27.967 -9.414 33.492 1.00 77.44 486 VAL A N 1
ATOM 3894 C CA . VAL A 1 486 ? -27.183 -9.484 32.253 1.00 77.44 486 VAL A CA 1
ATOM 3895 C C . VAL A 1 486 ? -26.578 -8.119 31.951 1.00 77.44 486 VAL A C 1
ATOM 3897 O O . VAL A 1 486 ? -27.208 -7.082 32.182 1.00 77.44 486 VAL A O 1
ATOM 3900 N N . ASN A 1 487 ? -25.356 -8.106 31.425 1.00 79.12 487 ASN A N 1
ATOM 3901 C CA . ASN A 1 487 ? -24.744 -6.877 30.933 1.00 79.12 487 ASN A CA 1
ATOM 3902 C C . ASN A 1 487 ? -25.251 -6.601 29.512 1.00 79.12 487 ASN A C 1
ATOM 3904 O O . ASN A 1 487 ? -25.220 -7.479 28.649 1.00 79.12 487 ASN A O 1
ATOM 3908 N N . VAL A 1 488 ? -25.739 -5.384 29.280 1.00 78.94 488 VAL A N 1
ATOM 3909 C CA . VAL A 1 488 ? -26.291 -4.938 27.996 1.00 78.94 488 VAL A CA 1
ATOM 3910 C C . VAL A 1 488 ? -25.493 -3.736 27.517 1.00 78.94 488 VAL A C 1
ATOM 3912 O O . VAL A 1 488 ? -25.300 -2.775 28.263 1.00 78.94 488 VAL A O 1
ATOM 3915 N N . VAL A 1 489 ? -25.044 -3.784 26.267 1.00 80.88 489 VAL A N 1
ATOM 3916 C CA . VAL A 1 489 ? -24.374 -2.661 25.610 1.00 80.88 489 VAL A CA 1
ATOM 3917 C C . VAL A 1 489 ? -25.439 -1.756 25.018 1.00 80.88 489 VAL A C 1
ATOM 3919 O O . VAL A 1 489 ? -26.272 -2.187 24.217 1.00 80.88 489 VAL A O 1
ATOM 3922 N N . LEU A 1 490 ? -25.428 -0.503 25.448 1.00 82.50 490 LEU A N 1
ATOM 3923 C CA . LEU A 1 490 ? -26.397 0.514 25.076 1.00 82.50 490 LEU A CA 1
ATOM 3924 C C . LEU A 1 490 ? -25.712 1.623 24.300 1.00 82.50 490 LEU A C 1
ATOM 3926 O O . LEU A 1 490 ? -24.520 1.877 24.468 1.00 82.50 490 LEU A O 1
ATOM 3930 N N . HIS A 1 491 ? -26.488 2.271 23.440 1.00 82.00 491 HIS A N 1
ATOM 3931 C CA . HIS A 1 491 ? -26.014 3.360 22.613 1.00 82.00 491 HIS A CA 1
ATOM 3932 C C . HIS A 1 491 ? -27.094 4.431 22.438 1.00 82.00 491 HIS A C 1
ATOM 3934 O O . HIS A 1 491 ? -28.293 4.144 22.436 1.00 82.00 491 HIS A O 1
ATOM 3940 N N . GLU A 1 492 ? -26.659 5.663 22.209 1.00 79.06 492 GLU A N 1
ATOM 3941 C CA . GLU A 1 492 ? -27.489 6.772 21.732 1.00 79.06 492 GLU A CA 1
ATOM 3942 C C . GLU A 1 492 ? -26.759 7.513 20.609 1.00 79.06 492 GLU A C 1
ATOM 3944 O O . GLU A 1 492 ? -25.535 7.432 20.517 1.00 79.06 492 GLU A O 1
ATOM 3949 N N . PHE A 1 493 ? -27.490 8.216 19.742 1.00 72.62 493 PHE A N 1
ATOM 3950 C CA . PHE A 1 493 ? -26.861 9.017 18.691 1.00 72.62 493 PHE A CA 1
ATOM 3951 C C . PHE A 1 493 ? -26.129 10.221 19.284 1.00 72.62 493 PHE A C 1
ATOM 3953 O O . PHE A 1 493 ? -26.675 10.957 20.106 1.00 72.62 493 PHE A O 1
ATOM 3960 N N . TYR A 1 494 ? -24.908 10.437 18.812 1.00 62.06 494 TYR A N 1
ATOM 3961 C CA . TYR A 1 494 ? -24.012 11.501 19.227 1.00 62.06 494 TYR A CA 1
ATOM 3962 C C . TYR A 1 494 ? -23.403 12.156 17.988 1.00 62.06 494 TYR A C 1
ATOM 3964 O O . TYR A 1 494 ? -22.766 11.502 17.174 1.00 62.06 494 TYR A O 1
ATOM 3972 N N . SER A 1 495 ? -23.580 13.468 17.851 1.00 56.38 495 SER A N 1
ATOM 3973 C CA . SER A 1 495 ? -22.877 14.255 16.839 1.00 56.38 495 SER A CA 1
ATOM 3974 C C . SER A 1 495 ? -21.717 14.969 17.518 1.00 56.38 495 SER A C 1
ATOM 3976 O O . SER A 1 495 ? -21.949 15.758 18.433 1.00 56.38 495 SER A O 1
ATOM 3978 N N . LYS A 1 496 ? -20.482 14.754 17.050 1.00 52.59 496 LYS A N 1
ATOM 3979 C CA . LYS A 1 496 ? -19.350 15.620 17.422 1.00 52.59 496 LYS A CA 1
ATOM 3980 C C . LYS A 1 496 ? -19.663 17.053 16.958 1.00 52.59 496 LYS A C 1
ATOM 3982 O O . LYS A 1 496 ? -20.153 17.231 15.843 1.00 52.59 496 LYS A O 1
ATOM 3987 N N . ASP A 1 497 ? -19.348 18.075 17.759 1.00 48.44 497 ASP A N 1
ATOM 3988 C CA . ASP A 1 497 ? -19.676 19.489 17.453 1.00 48.44 497 ASP A CA 1
ATOM 3989 C C . ASP A 1 497 ? -19.028 20.017 16.154 1.00 48.44 497 ASP A C 1
ATOM 3991 O O . ASP A 1 497 ? -19.454 21.020 15.584 1.00 48.44 497 ASP A O 1
ATOM 3995 N N . ILE A 1 498 ? -18.002 19.320 15.659 1.00 41.84 498 ILE A N 1
ATOM 3996 C CA . ILE A 1 498 ? -17.315 19.586 14.386 1.00 41.84 498 ILE A CA 1
ATOM 3997 C C . ILE A 1 498 ? -18.022 18.988 13.152 1.00 41.84 498 ILE A C 1
ATOM 3999 O O . ILE A 1 498 ? -17.601 19.248 12.022 1.00 41.84 498 ILE A O 1
ATOM 4003 N N . ALA A 1 499 ? -19.078 18.188 13.326 1.00 32.84 499 ALA A N 1
ATOM 4004 C CA . ALA A 1 499 ? -19.813 17.580 12.220 1.00 32.84 499 ALA A CA 1
ATOM 4005 C C . ALA A 1 499 ? -20.757 18.594 11.548 1.00 32.84 499 ALA A C 1
ATOM 4007 O O . ALA A 1 499 ? -21.581 19.250 12.184 1.00 32.84 499 ALA A O 1
ATOM 4008 N N . SER A 1 500 ? -20.670 18.718 10.222 1.00 38.59 500 SER A N 1
ATOM 4009 C CA . SER A 1 500 ? -21.541 19.630 9.478 1.00 38.59 500 SER A CA 1
ATOM 4010 C C . SER A 1 500 ? -22.957 19.060 9.353 1.00 38.59 500 SER A C 1
ATOM 4012 O O . SER A 1 500 ? -23.158 18.026 8.723 1.00 38.59 500 SER A O 1
ATOM 4014 N N . THR A 1 501 ? -23.951 19.802 9.846 1.00 35.56 501 THR A N 1
ATOM 4015 C CA . THR A 1 501 ? -25.387 19.452 9.798 1.00 35.56 501 THR A CA 1
ATOM 4016 C C . THR A 1 501 ? -25.974 19.306 8.384 1.00 35.56 501 THR A C 1
ATOM 4018 O O . THR A 1 501 ? -27.106 18.852 8.224 1.00 35.56 501 THR A O 1
ATOM 4021 N N . SER A 1 502 ? -25.233 19.677 7.333 1.00 39.03 502 SER A N 1
ATOM 4022 C CA . SER A 1 502 ? -25.667 19.547 5.936 1.00 39.03 502 SER A CA 1
ATOM 4023 C C . SER A 1 502 ? -25.246 18.199 5.336 1.00 39.03 502 SER A C 1
ATOM 4025 O O . SER A 1 502 ? -24.183 18.090 4.718 1.00 39.03 502 SER A O 1
ATOM 4027 N N . VAL A 1 503 ? -26.098 17.181 5.474 1.00 37.50 503 VAL A N 1
ATOM 4028 C CA . VAL A 1 503 ? -25.897 15.864 4.846 1.00 37.50 503 VAL A CA 1
ATOM 4029 C C . VAL A 1 503 ? -26.272 15.871 3.357 1.00 37.50 503 VAL A C 1
ATOM 4031 O O . VAL A 1 503 ? -27.359 16.298 2.967 1.00 37.50 503 VAL A O 1
ATOM 4034 N N . VAL A 1 504 ? -25.386 15.352 2.501 1.00 39.56 504 VAL A N 1
ATOM 4035 C CA . VAL A 1 504 ? -25.680 15.105 1.079 1.00 39.56 504 VAL A CA 1
ATOM 4036 C C . VAL A 1 504 ? -26.143 13.661 0.926 1.00 39.56 504 VAL A C 1
ATOM 4038 O O . VAL A 1 504 ? -25.385 12.736 1.204 1.00 39.56 504 VAL A O 1
ATOM 4041 N N . ASN A 1 505 ? -27.373 13.449 0.447 1.00 37.50 505 ASN A N 1
ATOM 4042 C CA . ASN A 1 505 ? -27.935 12.105 0.284 1.00 37.50 505 ASN A CA 1
ATOM 4043 C C . ASN A 1 505 ? -26.998 11.210 -0.557 1.00 37.50 505 ASN A C 1
ATOM 4045 O O . ASN A 1 505 ? -26.647 11.561 -1.691 1.00 37.50 505 ASN A O 1
ATOM 4049 N N . ALA A 1 506 ? -26.623 10.045 -0.019 1.00 37.03 506 ALA A N 1
ATOM 4050 C CA . ALA A 1 506 ? -25.677 9.119 -0.642 1.00 37.03 506 ALA A CA 1
ATOM 4051 C C . ALA A 1 506 ? -26.094 8.683 -2.062 1.00 37.03 506 ALA A C 1
ATOM 4053 O O . ALA A 1 506 ? -25.232 8.533 -2.930 1.00 37.03 506 ALA A O 1
ATOM 4054 N N . ARG A 1 507 ? -27.405 8.579 -2.332 1.00 34.56 507 ARG A N 1
ATOM 4055 C CA . ARG A 1 507 ? -27.987 8.213 -3.639 1.00 34.56 507 ARG A CA 1
ATOM 4056 C C . ARG A 1 507 ? -28.149 9.385 -4.618 1.00 34.56 507 ARG A C 1
ATOM 4058 O O . ARG A 1 507 ? -28.618 9.178 -5.732 1.00 34.56 507 ARG A O 1
ATOM 4065 N N . SER A 1 508 ? -27.782 10.614 -4.242 1.00 41.59 508 SER A N 1
ATOM 4066 C CA . SER A 1 508 ? -27.797 11.755 -5.174 1.00 41.59 508 SER A CA 1
ATOM 4067 C C . SER A 1 508 ? -26.804 11.565 -6.330 1.00 41.59 508 SER A C 1
ATOM 4069 O O . SER A 1 508 ? -25.780 10.901 -6.168 1.00 41.59 508 SER A O 1
ATOM 4071 N N . ALA A 1 509 ? -27.059 12.206 -7.474 1.00 34.81 509 ALA A N 1
ATOM 4072 C CA . ALA A 1 509 ? -26.205 12.135 -8.667 1.00 34.81 509 ALA A CA 1
ATOM 4073 C C . ALA A 1 509 ? -24.810 12.791 -8.512 1.00 34.81 509 ALA A C 1
ATOM 4075 O O . ALA A 1 509 ? -24.014 12.773 -9.447 1.00 34.81 509 ALA A O 1
ATOM 4076 N N . LEU A 1 510 ? -24.502 13.371 -7.346 1.00 37.12 510 LEU A N 1
ATOM 4077 C CA . LEU A 1 510 ? -23.205 13.983 -7.058 1.00 37.12 510 LEU A CA 1
ATOM 4078 C C . LEU A 1 510 ? -22.114 12.912 -6.836 1.00 37.12 510 LEU A C 1
ATOM 4080 O O . LEU A 1 510 ? -22.371 11.908 -6.158 1.00 37.12 510 LEU A O 1
ATOM 4084 N N . PRO A 1 511 ? -20.887 13.108 -7.357 1.00 40.31 511 PRO A N 1
ATOM 4085 C CA . PRO A 1 511 ? -19.780 12.176 -7.152 1.00 40.31 511 PRO A CA 1
ATOM 4086 C C . PRO A 1 511 ? -19.311 12.151 -5.688 1.00 40.31 511 PRO A C 1
ATOM 4088 O O . PRO A 1 511 ? -19.525 13.091 -4.924 1.00 40.31 511 PRO A O 1
ATOM 4091 N N . TRP A 1 512 ? -18.644 11.063 -5.286 1.00 42.53 512 TRP A N 1
ATOM 4092 C CA . TRP A 1 512 ? -18.252 10.830 -3.887 1.00 42.53 512 TRP A CA 1
ATOM 4093 C C . TRP A 1 512 ? -17.248 11.861 -3.338 1.00 42.53 512 TRP A C 1
ATOM 4095 O O . TRP A 1 512 ? -17.260 12.162 -2.147 1.00 42.53 512 TRP A O 1
ATOM 4105 N N . SER A 1 513 ? -16.442 12.473 -4.211 1.00 40.44 513 SER A N 1
ATOM 4106 C CA . SER A 1 513 ? -15.568 13.608 -3.881 1.00 40.44 513 SER A CA 1
ATOM 4107 C C . SER A 1 513 ? -16.332 14.837 -3.372 1.00 40.44 513 SER A C 1
ATOM 4109 O O . SER A 1 513 ? -15.805 15.571 -2.549 1.00 40.44 513 SER A O 1
ATOM 4111 N N . CYS A 1 514 ? -17.584 15.032 -3.799 1.00 35.88 514 CYS A N 1
ATOM 4112 C CA . CYS A 1 514 ? -18.466 16.096 -3.309 1.00 35.88 514 CYS A CA 1
ATOM 4113 C C . CYS A 1 514 ? -19.277 15.685 -2.064 1.00 35.88 514 CYS A C 1
ATOM 4115 O O . CYS A 1 514 ? -19.999 16.508 -1.507 1.00 35.88 514 CYS A O 1
ATOM 4117 N N . LYS A 1 515 ? -19.199 14.411 -1.648 1.00 44.06 515 LYS A N 1
ATOM 4118 C CA . LYS A 1 515 ? -19.912 13.847 -0.484 1.00 44.06 515 LYS A CA 1
ATOM 4119 C C . LYS A 1 515 ? -18.996 13.661 0.733 1.00 44.06 515 LYS A C 1
ATOM 4121 O O . LYS A 1 515 ? -19.469 13.757 1.860 1.00 44.06 515 LYS A O 1
ATOM 4126 N N . ARG A 1 516 ? -17.689 13.447 0.529 1.00 36.41 516 ARG A N 1
ATOM 4127 C CA . ARG A 1 516 ? -16.675 13.421 1.600 1.00 36.41 516 ARG A CA 1
ATOM 4128 C C . ARG A 1 516 ? -16.231 14.841 1.983 1.00 36.41 516 ARG A C 1
ATOM 4130 O O . ARG A 1 516 ? -15.317 15.386 1.372 1.00 36.41 516 ARG A O 1
ATOM 4137 N N . MET A 1 517 ? -16.815 15.414 3.037 1.00 26.55 517 MET A N 1
ATOM 4138 C CA . MET A 1 517 ? -16.271 16.619 3.682 1.00 26.55 517 MET A CA 1
ATOM 4139 C C . MET A 1 517 ? -15.187 16.263 4.707 1.00 26.55 517 MET A C 1
ATOM 4141 O O . MET A 1 517 ? -15.481 16.096 5.884 1.00 26.55 517 MET A O 1
ATOM 4145 N N . ILE A 1 518 ? -13.925 16.221 4.272 1.00 23.41 518 ILE A N 1
ATOM 4146 C CA . ILE A 1 518 ? -12.777 16.514 5.146 1.00 23.41 518 ILE A CA 1
ATOM 4147 C C . ILE A 1 518 ? -11.757 17.300 4.321 1.00 23.41 518 ILE A C 1
ATOM 4149 O O . ILE A 1 518 ? -11.036 16.718 3.508 1.00 23.41 518 ILE A O 1
ATOM 4153 N N . HIS A 1 519 ? -11.635 18.608 4.539 1.00 23.14 519 HIS A N 1
ATOM 4154 C CA . HIS A 1 519 ? -10.573 19.396 3.911 1.00 23.14 519 HIS A CA 1
ATOM 4155 C C . HIS A 1 519 ? -9.234 19.212 4.653 1.00 23.14 519 HIS A C 1
ATOM 4157 O O . HIS A 1 519 ? -9.175 19.215 5.877 1.00 23.14 519 HIS A O 1
ATOM 4163 N N . ARG A 1 520 ? -8.149 19.050 3.894 1.00 20.44 520 ARG A N 1
ATOM 4164 C CA . ARG A 1 520 ? -6.897 19.790 4.115 1.00 20.44 520 ARG A CA 1
ATOM 4165 C C . ARG A 1 520 ? -6.774 20.699 2.897 1.00 20.44 520 ARG A C 1
ATOM 4167 O O . ARG A 1 520 ? -7.193 20.291 1.810 1.00 20.44 520 ARG A O 1
ATOM 4174 N N . LYS A 1 521 ? -6.184 21.873 3.067 1.00 24.03 521 LYS A N 1
ATOM 4175 C CA . LYS A 1 521 ? -5.587 22.621 1.965 1.00 24.03 521 LYS A CA 1
ATOM 4176 C C . LYS A 1 521 ? -4.159 22.969 2.360 1.00 24.03 521 LYS A C 1
ATOM 4178 O O . LYS A 1 521 ? -3.930 23.328 3.514 1.00 24.03 521 LYS A O 1
ATOM 4183 N N . CYS A 1 522 ? -3.252 22.776 1.411 1.00 29.75 522 CYS A N 1
ATOM 4184 C CA . CYS A 1 522 ? -2.094 23.643 1.275 1.00 29.75 522 CYS A CA 1
ATOM 4185 C C . CYS A 1 522 ? -2.574 24.954 0.631 1.00 29.75 522 CYS A C 1
ATOM 4187 O O . CYS A 1 522 ? -3.603 24.889 -0.092 1.00 29.75 522 CYS A O 1
#